Protein AF-0000000071400676 (afdb_homodimer)

InterPro domains:
  IPR002126 Cadherin-like [PF00028] (54-144)
  IPR002126 Cadherin-like [PF00028] (159-263)
  IPR002126 Cadherin-like [PR00205] (95-114)
  IPR002126 Cadherin-like [PR00205] (154-183)
  IPR002126 Cadherin-like [PR00205] (235-247)
  IPR002126 Cadherin-like [PR00205] (251-270)
  IPR002126 Cadherin-like [PR00205] (270-276)
  IPR002126 Cadherin-like [PS50268] (82-154)
  IPR002126 Cadherin-like [PS50268] (155-272)
  IPR002126 Cadherin-like [SM00112] (71-152)
  IPR002126 Cadherin-like [SM00112] (176-270)
  IPR015919 Cadherin-like superfamily [SSF49313] (53-154)
  IPR015919 Cadherin-like superfamily [SSF49313] (142-274)
  IPR020894 Cadherin conserved site [PS00232] (260-270)
  IPR039808 Cadherin [PTHR24027] (42-274)

pLDDT: mean 82.08, std 25.23, range [19.31, 98.81]

Organism: Carassius auratus (NCBI:txid7957)

Structure (mmCIF, N/CA/C/O backbone):
data_AF-0000000071400676-model_v1
#
loop_
_entity.id
_entity.type
_entity.pdbx_description
1 polymer Cadherin-13-like
#
loop_
_atom_site.group_PDB
_atom_site.id
_atom_site.type_symbol
_atom_site.label_atom_id
_atom_site.label_alt_id
_atom_site.label_comp_id
_atom_site.label_asym_id
_atom_site.label_entity_id
_atom_site.label_seq_id
_atom_site.pdbx_PDB_ins_code
_atom_site.Cartn_x
_atom_site.Cartn_y
_atom_site.Cartn_z
_atom_site.occupancy
_atom_site.B_iso_or_equiv
_atom_site.auth_seq_id
_atom_site.auth_comp_id
_atom_site.auth_asym_id
_atom_site.auth_atom_id
_atom_site.pdbx_PDB_model_num
ATOM 1 N N . MET A 1 1 ? -17.641 44.156 -41.594 1 21.56 1 MET A N 1
ATOM 2 C CA . MET A 1 1 ? -16.891 45.219 -40.906 1 21.56 1 MET A CA 1
ATOM 3 C C . MET A 1 1 ? -16.781 44.938 -39.438 1 21.56 1 MET A C 1
ATOM 5 O O . MET A 1 1 ? -17.469 44.062 -38.906 1 21.56 1 MET A O 1
ATOM 9 N N . PHE A 1 2 ? -16.484 45.938 -38.375 1 24.23 2 PHE A N 1
ATOM 10 C CA . PHE A 1 2 ? -16.172 45.625 -37 1 24.23 2 PHE A CA 1
ATOM 11 C C . PHE A 1 2 ? -17.156 44.594 -36.438 1 24.23 2 PHE A C 1
ATOM 13 O O . PHE A 1 2 ? -18.328 44.594 -36.812 1 24.23 2 PHE A O 1
ATOM 20 N N . VAL A 1 3 ? -16.562 43.562 -35.5 1 22.78 3 VAL A N 1
ATOM 21 C CA . VAL A 1 3 ? -16.281 42.188 -35.094 1 22.78 3 VAL A CA 1
ATOM 22 C C . VAL A 1 3 ? -16.938 41.906 -33.75 1 22.78 3 VAL A C 1
ATOM 24 O O . VAL A 1 3 ? -16.531 40.969 -33.062 1 22.78 3 VAL A O 1
ATOM 27 N N . HIS A 1 4 ? -17.969 42.375 -33.25 1 23.02 4 HIS A N 1
ATOM 28 C CA . HIS A 1 4 ? -18.516 42.5 -31.922 1 23.02 4 HIS A CA 1
ATOM 29 C C . HIS A 1 4 ? -18.906 41.156 -31.344 1 23.02 4 HIS A C 1
ATOM 31 O O . HIS A 1 4 ? -19.938 40.594 -31.703 1 23.02 4 HIS A O 1
ATOM 37 N N . GLY A 1 5 ? -17.875 40.125 -31.109 1 25.86 5 GLY A N 1
ATOM 38 C CA . GLY A 1 5 ? -18.266 38.719 -30.922 1 25.86 5 GLY A CA 1
ATOM 39 C C . GLY A 1 5 ? -18.938 38.469 -29.594 1 25.86 5 GLY A C 1
ATOM 40 O O . GLY A 1 5 ? -18.422 38.875 -28.547 1 25.86 5 GLY A O 1
ATOM 41 N N . VAL A 1 6 ? -20.219 38.469 -29.266 1 29.97 6 VAL A N 1
ATOM 42 C CA . VAL A 1 6 ? -21.109 38.594 -28.125 1 29.97 6 VAL A CA 1
ATOM 43 C C . VAL A 1 6 ? -20.984 37.344 -27.25 1 29.97 6 VAL A C 1
ATOM 45 O O . VAL A 1 6 ? -21.406 36.25 -27.641 1 29.97 6 VAL A O 1
ATOM 48 N N . ASN A 1 7 ? -19.625 36.969 -26.75 1 25.45 7 ASN A N 1
ATOM 49 C CA . ASN A 1 7 ? -19.188 35.688 -26.25 1 25.45 7 ASN A CA 1
ATOM 50 C C . ASN A 1 7 ? -19.875 35.312 -24.938 1 25.45 7 ASN A C 1
ATOM 52 O O . ASN A 1 7 ? -19.812 36.062 -23.969 1 25.45 7 ASN A O 1
ATOM 56 N N . ASN A 1 8 ? -21.047 34.656 -24.906 1 26.59 8 ASN A N 1
ATOM 57 C CA . ASN A 1 8 ? -21.969 34.25 -23.844 1 26.59 8 ASN A CA 1
ATOM 58 C C . ASN A 1 8 ? -21.266 33.375 -22.797 1 26.59 8 ASN A C 1
ATOM 60 O O . ASN A 1 8 ? -20.75 32.312 -23.094 1 26.59 8 ASN A O 1
ATOM 64 N N . HIS A 1 9 ? -20.422 33.906 -21.891 1 26.89 9 HIS A N 1
ATOM 65 C CA . HIS A 1 9 ? -19.562 33.375 -20.859 1 26.89 9 HIS A CA 1
ATOM 66 C C . HIS A 1 9 ? -20.344 32.469 -19.906 1 26.89 9 HIS A C 1
ATOM 68 O O . HIS A 1 9 ? -21.156 32.938 -19.125 1 26.89 9 HIS A O 1
ATOM 74 N N . VAL A 1 10 ? -20.859 31.297 -20.359 1 27.58 10 VAL A N 1
ATOM 75 C CA . VAL A 1 10 ? -21.609 30.297 -19.594 1 27.58 10 VAL A CA 1
ATOM 76 C C . VAL A 1 10 ? -20.781 29.859 -18.391 1 27.58 10 VAL A C 1
ATOM 78 O O . VAL A 1 10 ? -19.562 29.75 -18.469 1 27.58 10 VAL A O 1
ATOM 81 N N . ASP A 1 11 ? -21.188 30.266 -17.203 1 25.69 11 ASP A N 1
ATOM 82 C CA . ASP A 1 11 ? -20.75 30 -15.844 1 25.69 11 ASP A CA 1
ATOM 83 C C . ASP A 1 11 ? -20.609 28.5 -15.594 1 25.69 11 ASP A C 1
ATOM 85 O O . ASP A 1 11 ? -21.609 27.781 -15.531 1 25.69 11 ASP A O 1
ATOM 89 N N . ASP A 1 12 ? -19.734 27.797 -16.266 1 26.33 12 ASP A N 1
ATOM 90 C CA . ASP A 1 12 ? -19.562 26.344 -16.172 1 26.33 12 ASP A CA 1
ATOM 91 C C . ASP A 1 12 ? -19.234 25.938 -14.742 1 26.33 12 ASP A C 1
ATOM 93 O O . ASP A 1 12 ? -18.172 26.266 -14.219 1 26.33 12 ASP A O 1
ATOM 97 N N . MET A 1 13 ? -20.188 25.984 -13.812 1 25.16 13 MET A N 1
ATOM 98 C CA . MET A 1 13 ? -20.094 25.453 -12.461 1 25.16 13 MET A CA 1
ATOM 99 C C . MET A 1 13 ? -19.672 23.984 -12.484 1 25.16 13 MET A C 1
ATOM 101 O O . MET A 1 13 ? -20.344 23.156 -13.078 1 25.16 13 MET A O 1
ATOM 105 N N . ALA A 1 14 ? -18.406 23.766 -12.695 1 25.83 14 ALA A N 1
ATOM 106 C CA . ALA A 1 14 ? -17.938 22.375 -12.695 1 25.83 14 ALA A CA 1
ATOM 107 C C . ALA A 1 14 ? -18.297 21.672 -11.391 1 25.83 14 ALA A C 1
ATOM 109 O O . ALA A 1 14 ? -17.953 22.156 -10.305 1 25.83 14 ALA A O 1
ATOM 110 N N . GLN A 1 15 ? -19.438 20.969 -11.375 1 25.45 15 GLN A N 1
ATOM 111 C CA . GLN A 1 15 ? -19.875 20.078 -10.312 1 25.45 15 GLN A CA 1
ATOM 112 C C . GLN A 1 15 ? -18.891 18.922 -10.125 1 25.45 15 GLN A C 1
ATOM 114 O O . GLN A 1 15 ? -18.578 18.219 -11.086 1 25.45 15 GLN A O 1
ATOM 119 N N . VAL A 1 16 ? -17.938 19.078 -9.383 1 23.31 16 VAL A N 1
ATOM 120 C CA . VAL A 1 16 ? -17.031 17.969 -9.086 1 23.31 16 VAL A CA 1
ATOM 121 C C . VAL A 1 16 ? -17.75 16.906 -8.273 1 23.31 16 VAL A C 1
ATOM 123 O O . VAL A 1 16 ? -18.203 17.172 -7.152 1 23.31 16 VAL A O 1
ATOM 126 N N . THR A 1 17 ? -18.469 16.031 -8.93 1 27.02 17 THR A N 1
ATOM 127 C CA . THR A 1 17 ? -19.141 14.898 -8.305 1 27.02 17 THR A CA 1
ATOM 128 C C . THR A 1 17 ? -18.109 13.883 -7.797 1 27.02 17 THR A C 1
ATOM 130 O O . THR A 1 17 ? -17.297 13.375 -8.57 1 27.02 17 THR A O 1
ATOM 133 N N . ILE A 1 18 ? -17.812 13.969 -6.57 1 26.17 18 ILE A N 1
ATOM 134 C CA . ILE A 1 18 ? -17 12.945 -5.914 1 26.17 18 ILE A CA 1
ATOM 135 C C . ILE A 1 18 ? -17.781 11.625 -5.867 1 26.17 18 ILE A C 1
ATOM 137 O O . ILE A 1 18 ? -18.844 11.547 -5.262 1 26.17 18 ILE A O 1
ATOM 141 N N . MET A 1 19 ? -17.625 10.844 -6.801 1 25.62 19 MET A N 1
ATOM 142 C CA . MET A 1 19 ? -18.406 9.672 -7.188 1 25.62 19 MET A CA 1
ATOM 143 C C . MET A 1 19 ? -18.578 8.719 -6.016 1 25.62 19 MET A C 1
ATOM 145 O O . MET A 1 19 ? -19.531 7.934 -5.977 1 25.62 19 MET A O 1
ATOM 149 N N . GLY A 1 20 ? -17.578 8.234 -5.395 1 27.22 20 GLY A N 1
ATOM 150 C CA . GLY A 1 20 ? -17.891 6.926 -4.844 1 27.22 20 GLY A CA 1
ATOM 151 C C . GLY A 1 20 ? -18.812 6.992 -3.635 1 27.22 20 GLY A C 1
ATOM 152 O O . GLY A 1 20 ? -18.953 6.012 -2.904 1 27.22 20 GLY A O 1
ATOM 153 N N . ALA A 1 21 ? -18.844 8.047 -2.789 1 28.3 21 ALA A N 1
ATOM 154 C CA . ALA A 1 21 ? -19.75 7.93 -1.641 1 28.3 21 ALA A CA 1
ATOM 155 C C . ALA A 1 21 ? -21.203 7.805 -2.086 1 28.3 21 ALA A C 1
ATOM 157 O O . ALA A 1 21 ? -21.562 8.234 -3.184 1 28.3 21 ALA A O 1
ATOM 158 N N . PRO A 1 22 ? -22.172 7.18 -1.328 1 30.19 22 PRO A N 1
ATOM 159 C CA . PRO A 1 22 ? -23.609 7.281 -1.651 1 30.19 22 PRO A CA 1
ATOM 160 C C . PRO A 1 22 ? -23.984 8.656 -2.199 1 30.19 22 PRO A C 1
ATOM 162 O O . PRO A 1 22 ? -23.234 9.625 -2.029 1 30.19 22 PRO A O 1
ATOM 165 N N . SER A 1 23 ? -25.109 8.781 -3.025 1 30.78 23 SER A N 1
ATOM 166 C CA . SER A 1 23 ? -25.703 10.008 -3.531 1 30.78 23 SER A CA 1
ATOM 167 C C . SER A 1 23 ? -25.656 11.117 -2.488 1 30.78 23 SER A C 1
ATOM 169 O O . SER A 1 23 ? -26.688 11.477 -1.901 1 30.78 23 SER A O 1
ATOM 171 N N . ARG A 1 24 ? -24.969 10.914 -1.363 1 30.22 24 ARG A N 1
ATOM 172 C CA . ARG A 1 24 ? -25.219 12.094 -0.543 1 30.22 24 ARG A CA 1
ATOM 173 C C . ARG A 1 24 ? -25.031 13.375 -1.349 1 30.22 24 ARG A C 1
ATOM 175 O O . ARG A 1 24 ? -24.344 13.375 -2.367 1 30.22 24 ARG A O 1
ATOM 182 N N . SER A 1 25 ? -25.906 14.336 -1.15 1 30.09 25 SER A N 1
ATOM 183 C CA . SER A 1 25 ? -26 15.641 -1.795 1 30.09 25 SER A CA 1
ATOM 184 C C . SER A 1 25 ? -24.609 16.203 -2.105 1 30.09 25 SER A C 1
ATOM 186 O O . SER A 1 25 ? -23.625 15.82 -1.465 1 30.09 25 SER A O 1
ATOM 188 N N . PRO A 1 26 ? -24.391 16.734 -3.24 1 31.95 26 PRO A N 1
ATOM 189 C CA . PRO A 1 26 ? -23.188 17.438 -3.668 1 31.95 26 PRO A CA 1
ATOM 190 C C . PRO A 1 26 ? -22.516 18.188 -2.523 1 31.95 26 PRO A C 1
ATOM 192 O O . PRO A 1 26 ? -23.062 19.156 -1.99 1 31.95 26 PRO A O 1
ATOM 195 N N . GLN A 1 27 ? -22.156 17.359 -1.466 1 33.19 27 GLN A N 1
ATOM 196 C CA . GLN A 1 27 ? -21.562 18.156 -0.4 1 33.19 27 GLN A CA 1
ATOM 197 C C . GLN A 1 27 ? -20.531 19.141 -0.956 1 33.19 27 GLN A C 1
ATOM 199 O O . GLN A 1 27 ? -19.672 18.766 -1.745 1 33.19 27 GLN A O 1
ATOM 204 N N . THR A 1 28 ? -20.938 20.344 -1.168 1 29.7 28 THR A N 1
ATOM 205 C CA . THR A 1 28 ? -20.125 21.438 -1.685 1 29.7 28 THR A CA 1
ATOM 206 C C . THR A 1 28 ? -18.75 21.438 -1.036 1 29.7 28 THR A C 1
ATOM 208 O O . THR A 1 28 ? -18.578 20.953 0.083 1 29.7 28 THR A O 1
ATOM 211 N N . LEU A 1 29 ? -17.719 21.609 -1.804 1 31.81 29 LEU A N 1
ATOM 212 C CA . LEU A 1 29 ? -16.328 21.844 -1.396 1 31.81 29 LEU A CA 1
ATOM 213 C C . LEU A 1 29 ? -16.266 22.5 -0.021 1 31.81 29 LEU A C 1
ATOM 215 O O . LEU A 1 29 ? -15.398 22.188 0.786 1 31.81 29 LEU A O 1
ATOM 219 N N . ARG A 1 30 ? -17.188 23.312 0.284 1 33.66 30 ARG A N 1
ATOM 220 C CA . ARG A 1 30 ? -17.297 24.047 1.543 1 33.66 30 ARG A CA 1
ATOM 221 C C . ARG A 1 30 ? -17.531 23.094 2.709 1 33.66 30 ARG A C 1
ATOM 223 O O . ARG A 1 30 ? -16.984 23.281 3.799 1 33.66 30 ARG A O 1
ATOM 230 N N . GLU A 1 31 ? -18.328 22.094 2.41 1 38.44 31 GLU A N 1
ATOM 231 C CA . GLU A 1 31 ? -18.688 21.141 3.467 1 38.44 31 GLU A CA 1
ATOM 232 C C . GLU A 1 31 ? -17.516 20.203 3.775 1 38.44 31 GLU A C 1
ATOM 234 O O . GLU A 1 31 ? -17.328 19.812 4.926 1 38.44 31 GLU A O 1
ATOM 239 N N . ILE A 1 32 ? -16.859 19.844 2.691 1 35.94 32 ILE A N 1
ATOM 240 C CA . ILE A 1 32 ? -15.734 18.922 2.924 1 35.94 32 ILE A CA 1
ATOM 241 C C . ILE A 1 32 ? -14.633 19.641 3.695 1 35.94 32 ILE A C 1
ATOM 243 O O . ILE A 1 32 ? -14.008 19.062 4.586 1 35.94 32 ILE A O 1
ATOM 247 N N . LEU A 1 33 ? -14.328 20.844 3.334 1 36 33 LEU A N 1
ATOM 248 C CA . LEU A 1 33 ? -13.281 21.625 3.986 1 36 33 LEU A CA 1
ATOM 249 C C . LEU A 1 33 ? -13.75 22.156 5.332 1 36 33 LEU A C 1
ATOM 251 O O . LEU A 1 33 ? -13.078 22.984 5.949 1 36 33 LEU A O 1
ATOM 255 N N . GLY A 1 34 ? -14.781 21.422 6 1 36.69 34 GLY A N 1
ATOM 256 C CA . GLY A 1 34 ? -15.297 21.797 7.309 1 36.69 34 GLY A CA 1
ATOM 257 C C . GLY A 1 34 ? -15.516 23.281 7.461 1 36.69 34 GLY A C 1
ATOM 258 O O . GLY A 1 34 ? -15.461 23.812 8.57 1 36.69 34 GLY A O 1
ATOM 259 N N . LEU A 1 35 ? -15.477 23.938 6.332 1 33.16 35 LEU A N 1
ATOM 260 C CA . LEU A 1 35 ? -15.828 25.344 6.473 1 33.16 35 LEU A CA 1
ATOM 261 C C . LEU A 1 35 ? -17.297 25.516 6.859 1 33.16 35 LEU A C 1
ATOM 263 O O . LEU A 1 35 ? -18.188 25.281 6.043 1 33.16 35 LEU A O 1
ATOM 267 N N . SER A 1 36 ? -17.75 25.125 8.055 1 34.97 36 SER A N 1
ATOM 268 C CA . SER A 1 36 ? -19.047 25.531 8.594 1 34.97 36 SER A CA 1
ATOM 269 C C . SER A 1 36 ? -19.391 26.969 8.195 1 34.97 36 SER A C 1
ATOM 271 O O . SER A 1 36 ? -18.5 27.75 7.855 1 34.97 36 SER A O 1
ATOM 273 N N . ASP A 1 37 ? -20.688 27.266 7.965 1 37.62 37 ASP A N 1
ATOM 274 C CA . ASP A 1 37 ? -21.297 28.578 7.777 1 37.62 37 ASP A CA 1
ATOM 275 C C . ASP A 1 37 ? -20.656 29.609 8.703 1 37.62 37 ASP A C 1
ATOM 277 O O . ASP A 1 37 ? -20.656 29.438 9.922 1 37.62 37 ASP A O 1
ATOM 281 N N . MET A 1 38 ? -19.672 30.375 8.234 1 34.53 38 MET A N 1
ATOM 282 C CA . MET A 1 38 ? -19.234 31.578 8.938 1 34.53 38 MET A CA 1
ATOM 283 C C . MET A 1 38 ? -20.438 32.406 9.383 1 34.53 38 MET A C 1
ATOM 285 O O . MET A 1 38 ? -21.156 32.938 8.547 1 34.53 38 MET A O 1
ATOM 289 N N . MET A 1 39 ? -21.266 32.062 10.422 1 33.69 39 MET A N 1
ATOM 290 C CA . MET A 1 39 ? -22.031 33.125 11.031 1 33.69 39 MET A CA 1
ATOM 291 C C . MET A 1 39 ? -21.203 34.406 11.117 1 33.69 39 MET A C 1
ATOM 293 O O . MET A 1 39 ? -19.984 34.344 11.211 1 33.69 39 MET A O 1
ATOM 297 N N . PRO A 1 40 ? -21.766 35.656 10.969 1 36.47 40 PRO A N 1
ATOM 298 C CA . PRO A 1 40 ? -21.125 36.969 10.953 1 36.47 40 PRO A CA 1
ATOM 299 C C . PRO A 1 40 ? -20.031 37.094 12.023 1 36.47 40 PRO A C 1
ATOM 301 O O . PRO A 1 40 ? -19.141 37.938 11.898 1 36.47 40 PRO A O 1
ATOM 304 N N . TYR A 1 41 ? -20.5 36.938 13.414 1 34.31 41 TYR A N 1
ATOM 305 C CA . TYR A 1 41 ? -19.531 37.156 14.477 1 34.31 41 TYR A CA 1
ATOM 306 C C . TYR A 1 41 ? -18.359 36.188 14.359 1 34.31 41 TYR A C 1
ATOM 308 O O . TYR A 1 41 ? -18.516 35 14.656 1 34.31 41 TYR A O 1
ATOM 316 N N . ARG A 1 42 ? -17.734 36.094 13.336 1 39.62 42 ARG A N 1
ATOM 317 C CA . ARG A 1 42 ? -16.531 35.281 13.203 1 39.62 42 ARG A CA 1
ATOM 318 C C . ARG A 1 42 ? -15.727 35.281 14.5 1 39.62 42 ARG A C 1
ATOM 320 O O . ARG A 1 42 ? -15.055 36.25 14.812 1 39.62 42 ARG A O 1
ATOM 327 N N . SER A 1 43 ? -16.297 35 15.641 1 41.22 43 SER A N 1
ATOM 328 C CA . SER A 1 43 ? -15.547 34.781 16.875 1 41.22 43 SER A CA 1
ATOM 329 C C . SER A 1 43 ? -14.18 34.156 16.578 1 41.22 43 SER A C 1
ATOM 331 O O . SER A 1 43 ? -14.062 33.281 15.734 1 41.22 43 SER A O 1
ATOM 333 N N . LYS A 1 44 ? -13.102 34.906 16.609 1 49.59 44 LYS A N 1
ATOM 334 C CA . LYS A 1 44 ? -11.672 34.656 16.484 1 49.59 44 LYS A CA 1
ATOM 335 C C . LYS A 1 44 ? -11.336 33.219 16.875 1 49.59 44 LYS A C 1
ATOM 337 O O . LYS A 1 44 ? -11.453 32.812 18.031 1 49.59 44 LYS A O 1
ATOM 342 N N . ARG A 1 45 ? -11.656 32.281 16.156 1 56.91 45 ARG A N 1
ATOM 343 C CA . ARG A 1 45 ? -11.336 30.906 16.516 1 56.91 45 ARG A CA 1
ATOM 344 C C . ARG A 1 45 ? -9.859 30.766 16.891 1 56.91 45 ARG A C 1
ATOM 346 O O . ARG A 1 45 ? -8.984 31.078 16.078 1 56.91 45 ARG A O 1
ATOM 353 N N . SER A 1 46 ? -9.547 30.719 18.172 1 76.31 46 SER A N 1
ATOM 354 C CA . SER A 1 46 ? -8.234 30.703 18.797 1 76.31 46 SER A CA 1
ATOM 355 C C . SER A 1 46 ? -7.629 29.297 18.781 1 76.31 46 SER A C 1
ATOM 357 O O . SER A 1 46 ? -6.465 29.109 19.141 1 76.31 46 SER A O 1
ATOM 359 N N . LEU A 1 47 ? -8.484 28.312 18.172 1 88.12 47 LEU A N 1
ATOM 360 C CA . LEU A 1 47 ? -7.969 26.953 18.156 1 88.12 47 LEU A CA 1
ATOM 361 C C . LEU A 1 47 ? -7.906 26.406 16.734 1 88.12 47 LEU A C 1
ATOM 363 O O . LEU A 1 47 ? -8.93 26.359 16.047 1 88.12 47 LEU A O 1
ATOM 367 N N . LEU A 1 48 ? -6.77 26.125 16.25 1 87.75 48 LEU A N 1
ATOM 368 C CA . LEU A 1 48 ? -6.547 25.547 14.93 1 87.75 48 LEU A CA 1
ATOM 369 C C . LEU A 1 48 ? -6.281 24.047 15.023 1 87.75 48 LEU A C 1
ATOM 371 O O . LEU A 1 48 ? -5.332 23.625 15.695 1 87.75 48 LEU A O 1
ATOM 375 N N . VAL A 1 49 ? -7.133 23.312 14.367 1 93 49 VAL A N 1
ATOM 376 C CA . VAL A 1 49 ? -7.059 21.859 14.391 1 93 49 VAL A CA 1
ATOM 377 C C . VAL A 1 49 ? -7.035 21.312 12.961 1 93 49 VAL A C 1
ATOM 379 O O . VAL A 1 49 ? -8.086 21.047 12.375 1 93 49 VAL A O 1
ATOM 382 N N . PRO A 1 50 ? -5.844 21.078 12.414 1 90.44 50 PRO A N 1
ATOM 383 C CA . PRO A 1 50 ? -5.777 20.562 11.047 1 90.44 50 PRO A CA 1
ATOM 384 C C . PRO A 1 50 ? -6.172 19.094 10.953 1 90.44 50 PRO A C 1
ATOM 386 O O . PRO A 1 50 ? -6.016 18.344 11.922 1 90.44 50 PRO A O 1
ATOM 389 N N . PRO A 1 51 ? -6.699 18.734 9.766 1 91.94 51 PRO A N 1
ATOM 390 C CA . PRO A 1 51 ? -6.934 17.297 9.586 1 91.94 51 PRO A CA 1
ATOM 391 C C . PRO A 1 51 ? -5.645 16.484 9.641 1 91.94 51 PRO A C 1
ATOM 393 O O . PRO A 1 51 ? -4.562 17.016 9.383 1 91.94 51 PRO A O 1
ATOM 396 N N . MET A 1 52 ? -5.809 15.266 10.062 1 94.69 52 MET A N 1
ATOM 397 C CA . MET A 1 52 ? -4.641 14.398 10.18 1 94.69 52 MET A CA 1
ATOM 398 C C . MET A 1 52 ? -4.84 13.109 9.398 1 94.69 52 MET A C 1
ATOM 400 O O . MET A 1 52 ? -5.973 12.703 9.133 1 94.69 52 MET A O 1
ATOM 404 N N . PHE A 1 53 ? -3.691 12.469 8.984 1 93.06 53 PHE A N 1
ATOM 405 C CA . PHE A 1 53 ? -3.689 11.281 8.141 1 93.06 53 PHE A CA 1
ATOM 406 C C . PHE A 1 53 ? -2.768 10.211 8.711 1 93.06 53 PHE A C 1
ATOM 408 O O . PHE A 1 53 ? -1.624 10.492 9.07 1 93.06 53 PHE A O 1
ATOM 415 N N . VAL A 1 54 ? -3.279 9.008 8.797 1 95.56 54 VAL A N 1
ATOM 416 C CA . VAL A 1 54 ? -2.514 7.891 9.352 1 95.56 54 VAL A CA 1
ATOM 417 C C . VAL A 1 54 ? -2.57 6.703 8.391 1 95.56 54 VAL A C 1
ATOM 419 O O . VAL A 1 54 ? -3.641 6.145 8.148 1 95.56 54 VAL A O 1
ATOM 422 N N . PRO A 1 55 ? -1.437 6.242 7.836 1 94.25 55 PRO A N 1
ATOM 423 C CA . PRO A 1 55 ? -1.488 5 7.062 1 94.25 55 PRO A CA 1
ATOM 424 C C . PRO A 1 55 ? -1.921 3.801 7.898 1 94.25 55 PRO A C 1
ATOM 426 O O . PRO A 1 55 ? -1.558 3.701 9.078 1 94.25 55 PRO A O 1
ATOM 429 N N . GLU A 1 56 ? -2.676 2.938 7.312 1 96.06 56 GLU A N 1
ATOM 430 C CA . GLU A 1 56 ? -2.979 1.701 8.031 1 96.06 56 GLU A CA 1
ATOM 431 C C . GLU A 1 56 ? -1.76 0.784 8.086 1 96.06 56 GLU A C 1
ATOM 433 O O . GLU A 1 56 ? -0.801 0.97 7.332 1 96.06 56 GLU A O 1
ATOM 438 N N . ASN A 1 57 ? -1.782 -0.06 9.047 1 93.88 57 ASN A N 1
ATOM 439 C CA . ASN A 1 57 ? -0.783 -1.112 9.195 1 93.88 57 ASN A CA 1
ATOM 440 C C . ASN A 1 57 ? 0.587 -0.538 9.547 1 93.88 57 ASN A C 1
ATOM 442 O O . ASN A 1 57 ? 1.613 -1.058 9.102 1 93.88 57 ASN A O 1
ATOM 446 N N . GLN A 1 58 ? 0.569 0.567 10.195 1 92.94 58 GLN A N 1
ATOM 447 C CA . GLN A 1 58 ? 1.851 1.09 10.656 1 92.94 58 GLN A CA 1
ATOM 448 C C . GLN A 1 58 ? 2.535 0.109 11.602 1 92.94 58 GLN A C 1
ATOM 450 O O . GLN A 1 58 ? 1.868 -0.605 12.352 1 92.94 58 GLN A O 1
ATOM 455 N N . ARG A 1 59 ? 3.783 0.194 11.5 1 90.31 59 ARG A N 1
ATOM 456 C CA . ARG A 1 59 ? 4.578 -0.661 12.383 1 90.31 59 ARG A CA 1
ATOM 457 C C . ARG A 1 59 ? 4.883 0.043 13.703 1 90.31 59 ARG A C 1
ATOM 459 O O . ARG A 1 59 ? 4.93 1.273 13.758 1 90.31 59 ARG A O 1
ATOM 466 N N . ALA A 1 60 ? 5.09 -0.758 14.734 1 91.56 60 ALA A N 1
ATOM 467 C CA . ALA A 1 60 ? 5.586 -0.209 16 1 91.56 60 ALA A CA 1
ATOM 468 C C . ALA A 1 60 ? 6.93 0.485 15.797 1 91.56 60 ALA A C 1
ATOM 470 O O . ALA A 1 60 ? 7.605 0.271 14.789 1 91.56 60 ALA A O 1
ATOM 471 N N . PRO A 1 61 ? 7.277 1.361 16.656 1 94.56 61 PRO A N 1
ATOM 472 C CA . PRO A 1 61 ? 6.715 1.544 17.984 1 94.56 61 PRO A CA 1
ATOM 473 C C . PRO A 1 61 ? 5.59 2.578 18.016 1 94.56 61 PRO A C 1
ATOM 475 O O . PRO A 1 61 ? 5.527 3.451 17.156 1 94.56 61 PRO A O 1
ATOM 478 N N . PHE A 1 62 ? 4.766 2.498 19.062 1 96.31 62 PHE A N 1
ATOM 479 C CA . PHE A 1 62 ? 3.707 3.434 19.422 1 96.31 62 PHE A CA 1
ATOM 480 C C . PHE A 1 62 ? 3.934 3.984 20.828 1 96.31 62 PHE A C 1
ATOM 482 O O . PHE A 1 62 ? 4.578 3.34 21.656 1 96.31 62 PHE A O 1
ATOM 489 N N . PRO A 1 63 ? 3.463 5.16 21.078 1 97.56 63 PRO A N 1
ATOM 490 C CA . PRO A 1 63 ? 2.623 6.008 20.219 1 97.56 63 PRO A CA 1
ATOM 491 C C . PRO A 1 63 ? 3.424 6.754 19.156 1 97.56 63 PRO A C 1
ATOM 493 O O . PRO A 1 63 ? 4.633 6.941 19.312 1 97.56 63 PRO A O 1
ATOM 496 N N . ARG A 1 64 ? 2.758 7.137 18.094 1 95.88 64 ARG A N 1
ATOM 497 C CA . ARG A 1 64 ? 3.352 7.887 17 1 95.88 64 ARG A CA 1
ATOM 498 C C . ARG A 1 64 ? 2.631 9.219 16.781 1 95.88 64 ARG A C 1
ATOM 500 O O . ARG A 1 64 ? 1.399 9.258 16.734 1 95.88 64 ARG A O 1
ATOM 507 N N . LEU A 1 65 ? 3.395 10.297 16.656 1 95.69 65 LEU A N 1
ATOM 508 C CA . LEU A 1 65 ? 2.832 11.625 16.391 1 95.69 65 LEU A CA 1
ATOM 509 C C . LEU A 1 65 ? 2.209 11.688 15.008 1 95.69 65 LEU A C 1
ATOM 511 O O . LEU A 1 65 ? 2.814 11.242 14.023 1 95.69 65 LEU A O 1
ATOM 515 N N . ILE A 1 66 ? 1.054 12.25 14.945 1 96.12 66 ILE A N 1
ATOM 516 C CA . ILE A 1 66 ? 0.389 12.281 13.641 1 96.12 66 ILE A CA 1
ATOM 517 C C . ILE A 1 66 ? 0.019 13.719 13.289 1 96.12 66 ILE A C 1
ATOM 519 O O . ILE A 1 66 ? -0.388 14 12.156 1 96.12 66 ILE A O 1
ATOM 523 N N . GLY A 1 67 ? 0.088 14.602 14.203 1 94.81 67 GLY A N 1
ATOM 524 C CA . GLY A 1 67 ? -0.24 16 13.984 1 94.81 67 GLY A CA 1
ATOM 525 C C . GLY A 1 67 ? -0.24 16.812 15.258 1 94.81 67 GLY A C 1
ATOM 526 O O . GLY A 1 67 ? 0.19 16.344 16.312 1 94.81 67 GLY A O 1
ATOM 527 N N . LYS A 1 68 ? -0.7 18.109 15.062 1 92.81 68 LYS A N 1
ATOM 528 C CA . LYS A 1 68 ? -0.669 19.031 16.203 1 92.81 68 LYS A CA 1
ATOM 529 C C . LYS A 1 68 ? -1.811 20.047 16.125 1 92.81 68 LYS A C 1
ATOM 531 O O . LYS A 1 68 ? -2.119 20.547 15.039 1 92.81 68 LYS A O 1
ATOM 536 N N . SER A 1 69 ? -2.434 20.297 17.203 1 92.75 69 SER A N 1
ATOM 537 C CA . SER A 1 69 ? -3.393 21.375 17.344 1 92.75 69 SER A CA 1
ATOM 538 C C . SER A 1 69 ? -2.742 22.609 17.953 1 92.75 69 SER A C 1
ATOM 540 O O . SER A 1 69 ? -1.846 22.5 18.797 1 92.75 69 SER A O 1
ATOM 542 N N . HIS A 1 70 ? -3.262 23.797 17.562 1 85.12 70 HIS A N 1
ATOM 543 C CA . HIS A 1 70 ? -2.619 25.047 17.969 1 85.12 70 HIS A CA 1
ATOM 544 C C . HIS A 1 70 ? -3.639 26.047 18.5 1 85.12 70 HIS A C 1
ATOM 546 O O . HIS A 1 70 ? -4.715 26.203 17.922 1 85.12 70 HIS A O 1
ATOM 552 N N . VAL A 1 71 ? -3.283 26.641 19.594 1 82.12 71 VAL A N 1
ATOM 553 C CA . VAL A 1 71 ? -4.031 27.812 20.047 1 82.12 71 VAL A CA 1
ATOM 554 C C . VAL A 1 71 ? -3.449 29.078 19.406 1 82.12 71 VAL A C 1
ATOM 556 O O . VAL A 1 71 ? -2.242 29.312 19.484 1 82.12 71 VAL A O 1
ATOM 559 N N . ILE A 1 72 ? -4.207 29.75 18.594 1 71.38 72 ILE A N 1
ATOM 560 C CA . ILE A 1 72 ? -3.727 30.906 17.844 1 71.38 72 ILE A CA 1
ATOM 561 C C . ILE A 1 72 ? -4.004 32.188 18.641 1 71.38 72 ILE A C 1
ATOM 563 O O . ILE A 1 72 ? -3.336 33.188 18.438 1 71.38 72 ILE A O 1
ATOM 567 N N . SER A 1 73 ? -4.719 32.219 19.719 1 63.34 73 SER A N 1
ATOM 568 C CA . SER A 1 73 ? -5.164 33.469 20.328 1 63.34 73 SER A CA 1
ATOM 569 C C . SER A 1 73 ? -3.986 34.25 20.891 1 63.34 73 SER A C 1
ATOM 571 O O . SER A 1 73 ? -2.994 33.656 21.344 1 63.34 73 SER A O 1
ATOM 573 N N . SER A 1 74 ? -3.732 35.469 20.453 1 54.41 74 SER A N 1
ATOM 574 C CA . SER A 1 74 ? -2.791 36.5 20.891 1 54.41 74 SER A CA 1
ATOM 575 C C . SER A 1 74 ? -2.711 36.562 22.406 1 54.41 74 SER A C 1
ATOM 577 O O . SER A 1 74 ? -1.676 36.938 22.969 1 54.41 74 SER A O 1
ATOM 579 N N . ASP A 1 75 ? -3.838 36.531 23.016 1 51.53 75 ASP A N 1
ATOM 580 C CA . ASP A 1 75 ? -3.811 36.812 24.438 1 51.53 75 ASP A CA 1
ATOM 581 C C . ASP A 1 75 ? -3.395 35.562 25.234 1 51.53 75 ASP A C 1
ATOM 583 O O . ASP A 1 75 ? -4.215 34.969 25.922 1 51.53 75 ASP A O 1
ATOM 587 N N . MET A 1 76 ? -2.436 34.875 24.766 1 51.72 76 MET A N 1
ATOM 588 C CA . MET A 1 76 ? -1.938 33.625 25.297 1 51.72 76 MET A CA 1
ATOM 589 C C . MET A 1 76 ? -1.71 33.719 26.797 1 51.72 76 MET A C 1
ATOM 591 O O . MET A 1 76 ? -0.703 33.219 27.312 1 51.72 76 MET A O 1
ATOM 595 N N . LYS A 1 77 ? -2.221 34.781 27.438 1 49.94 77 LYS A N 1
ATOM 596 C CA . LYS A 1 77 ? -1.792 34.906 28.828 1 49.94 77 LYS A CA 1
ATOM 597 C C . LYS A 1 77 ? -2.15 33.656 29.625 1 49.94 77 LYS A C 1
ATOM 599 O O . LYS A 1 77 ? -1.643 33.438 30.719 1 49.94 77 LYS A O 1
ATOM 604 N N . GLU A 1 78 ? -3.223 32.906 29.266 1 56.66 78 GLU A N 1
ATOM 605 C CA . GLU A 1 78 ? -3.652 31.922 30.266 1 56.66 78 GLU A CA 1
ATOM 606 C C . GLU A 1 78 ? -3.252 30.5 29.859 1 56.66 78 GLU A C 1
ATOM 608 O O . GLU A 1 78 ? -3.141 30.203 28.656 1 56.66 78 GLU A O 1
ATOM 613 N N . ASP A 1 79 ? -2.777 29.625 30.703 1 71 79 ASP A N 1
ATOM 614 C CA . ASP A 1 79 ? -2.461 28.203 30.609 1 71 79 ASP A CA 1
ATOM 615 C C . ASP A 1 79 ? -3.596 27.438 29.938 1 71 79 ASP A C 1
ATOM 617 O O . ASP A 1 79 ? -4.758 27.578 30.328 1 71 79 ASP A O 1
ATOM 621 N N . HIS A 1 80 ? -3.477 27.078 28.734 1 85.62 80 HIS A N 1
ATOM 622 C CA . HIS A 1 80 ? -4.465 26.234 28.078 1 85.62 80 HIS A CA 1
ATOM 623 C C . HIS A 1 80 ? -4.09 24.75 28.172 1 85.62 80 HIS A C 1
ATOM 625 O O . HIS A 1 80 ? -2.912 24.406 28.094 1 85.62 80 HIS A O 1
ATOM 631 N N . ILE A 1 81 ? -5.094 24 28.578 1 93.25 81 ILE A N 1
ATOM 632 C CA . ILE A 1 81 ? -4.938 22.547 28.641 1 93.25 81 ILE A CA 1
ATOM 633 C C . ILE A 1 81 ? -5.742 21.906 27.5 1 93.25 81 ILE A C 1
ATOM 635 O O . ILE A 1 81 ? -6.969 22.031 27.469 1 93.25 81 ILE A O 1
ATOM 639 N N . PHE A 1 82 ? -5.086 21.188 26.625 1 96.31 82 PHE A N 1
ATOM 640 C CA . PHE A 1 82 ? -5.754 20.531 25.5 1 96.31 82 PHE A CA 1
ATOM 641 C C . PHE A 1 82 ? -6.516 19.297 25.953 1 96.31 82 PHE A C 1
ATOM 643 O O . PHE A 1 82 ? -6.043 18.562 26.812 1 96.31 82 PHE A O 1
ATOM 650 N N . ARG A 1 83 ? -7.625 19.109 25.312 1 97.31 83 ARG A N 1
ATOM 651 C CA . ARG A 1 83 ? -8.438 17.922 25.547 1 97.31 83 ARG A CA 1
ATOM 652 C C . ARG A 1 83 ? -8.922 17.312 24.234 1 97.31 83 ARG A C 1
ATOM 654 O O . ARG A 1 83 ? -9.305 18.047 23.312 1 97.31 83 ARG A O 1
ATOM 661 N N . LEU A 1 84 ? -8.898 15.961 24.203 1 98.31 84 LEU A N 1
ATOM 662 C CA . LEU A 1 84 ? -9.352 15.219 23.047 1 98.31 84 LEU A CA 1
ATOM 663 C C . LEU A 1 84 ? -10.539 14.328 23.391 1 98.31 84 LEU A C 1
ATOM 665 O O . LEU A 1 84 ? -10.484 13.57 24.359 1 98.31 84 LEU A O 1
ATOM 669 N N . THR A 1 85 ? -11.602 14.422 22.578 1 98.38 85 THR A N 1
ATOM 670 C CA . THR A 1 85 ? -12.789 13.609 22.828 1 98.38 85 THR A CA 1
ATOM 671 C C . THR A 1 85 ? -13.336 13.031 21.531 1 98.38 85 THR A C 1
ATOM 673 O O . THR A 1 85 ? -12.961 13.477 20.438 1 98.38 85 THR A O 1
ATOM 676 N N . GLY A 1 86 ? -14.148 11.922 21.625 1 98.19 86 GLY A N 1
ATOM 677 C CA . GLY A 1 86 ? -14.766 11.289 20.469 1 98.19 86 GLY A CA 1
ATOM 678 C C . GLY A 1 86 ? -14.352 9.844 20.281 1 98.19 86 GLY A C 1
ATOM 679 O O . GLY A 1 86 ? -13.688 9.266 21.141 1 98.19 86 GLY A O 1
ATOM 680 N N . ARG A 1 87 ? -14.789 9.273 19.109 1 98.06 87 ARG A N 1
ATOM 681 C CA . ARG A 1 87 ? -14.43 7.906 18.75 1 98.06 87 ARG A CA 1
ATOM 682 C C . ARG A 1 87 ? -12.93 7.781 18.516 1 98.06 87 ARG A C 1
ATOM 684 O O . ARG A 1 87 ? -12.375 8.461 17.641 1 98.06 87 ARG A O 1
ATOM 691 N N . GLY A 1 88 ? -12.258 6.906 19.25 1 98.38 88 GLY A N 1
ATOM 692 C CA . GLY A 1 88 ? -10.812 6.777 19.156 1 98.38 88 GLY A CA 1
ATOM 693 C C . GLY A 1 88 ? -10.086 7.434 20.312 1 98.38 88 GLY A C 1
ATOM 694 O O . GLY A 1 88 ? -8.898 7.176 20.531 1 98.38 88 GLY A O 1
ATOM 695 N N . ALA A 1 89 ? -10.836 8.32 21.016 1 98.38 89 ALA A N 1
ATOM 696 C CA . ALA A 1 89 ? -10.258 8.961 22.188 1 98.38 89 ALA A CA 1
ATOM 697 C C . ALA A 1 89 ? -10.938 8.469 23.469 1 98.38 89 ALA A C 1
ATOM 699 O O . ALA A 1 89 ? -10.492 7.496 24.078 1 98.38 89 ALA A O 1
ATOM 700 N N . ASP A 1 90 ? -12.008 9.07 23.891 1 98.12 90 ASP A N 1
ATOM 701 C CA . ASP A 1 90 ? -12.695 8.672 25.125 1 98.12 90 ASP A CA 1
ATOM 702 C C . ASP A 1 90 ? -13.969 7.895 24.812 1 98.12 90 ASP A C 1
ATOM 704 O O . ASP A 1 90 ? -14.711 7.516 25.719 1 98.12 90 ASP A O 1
ATOM 708 N N . GLN A 1 91 ? -14.344 7.66 23.5 1 97.81 91 GLN A N 1
ATOM 709 C CA . GLN A 1 91 ? -15.445 6.812 23.062 1 97.81 91 GLN A CA 1
ATOM 710 C C . GLN A 1 91 ? -14.93 5.59 22.297 1 97.81 91 GLN A C 1
ATOM 712 O O . GLN A 1 91 ? -13.852 5.637 21.703 1 97.81 91 GLN A O 1
ATOM 717 N N . ASP A 1 92 ? -15.703 4.52 22.141 1 96.69 92 ASP A N 1
ATOM 718 C CA . ASP A 1 92 ? -15.258 3.262 21.547 1 96.69 92 ASP A CA 1
ATOM 719 C C . ASP A 1 92 ? -15.016 3.416 20.047 1 96.69 92 ASP A C 1
ATOM 721 O O . ASP A 1 92 ? -15.844 3.986 19.344 1 96.69 92 ASP A O 1
ATOM 725 N N . PRO A 1 93 ? -13.938 2.803 19.609 1 97.75 93 PRO A N 1
ATOM 726 C CA . PRO A 1 93 ? -12.828 2.229 20.375 1 97.75 93 PRO A CA 1
ATOM 727 C C . PRO A 1 93 ? -12.008 3.289 21.094 1 97.75 93 PRO A C 1
ATOM 729 O O . PRO A 1 93 ? -11.578 4.273 20.484 1 97.75 93 PRO A O 1
ATOM 732 N N . LYS A 1 94 ? -11.656 3.061 22.328 1 98 94 LYS A N 1
ATOM 733 C CA . LYS A 1 94 ? -11.016 4.066 23.172 1 98 94 LYS A CA 1
ATOM 734 C C . LYS A 1 94 ? -9.492 3.957 23.094 1 98 94 LYS A C 1
ATOM 736 O O . LYS A 1 94 ? -8.953 2.869 22.875 1 98 94 LYS A O 1
ATOM 741 N N . GLY A 1 95 ? -8.898 5.059 23.266 1 98.19 95 GLY A N 1
ATOM 742 C CA . GLY A 1 95 ? -7.457 5.074 23.469 1 98.19 95 GLY A CA 1
ATOM 743 C C . GLY A 1 95 ? -6.668 4.855 22.203 1 98.19 95 GLY A C 1
ATOM 744 O O . GLY A 1 95 ? -5.504 4.453 22.25 1 98.19 95 GLY A O 1
ATOM 745 N N . VAL A 1 96 ? -7.301 4.973 21.094 1 98.75 96 VAL A N 1
ATOM 746 C CA . VAL A 1 96 ? -6.609 4.871 19.812 1 98.75 96 VAL A CA 1
ATOM 747 C C . VAL A 1 96 ? -5.715 6.094 19.609 1 98.75 96 VAL A C 1
ATOM 749 O O . VAL A 1 96 ? -4.57 5.965 19.172 1 98.75 96 VAL A O 1
ATOM 752 N N . PHE A 1 97 ? -6.27 7.281 19.953 1 98.81 97 PHE A N 1
ATOM 753 C CA . PHE A 1 97 ? -5.547 8.539 19.844 1 98.81 97 PHE A CA 1
ATOM 754 C C . PHE A 1 97 ? -5.43 9.227 21.188 1 98.81 97 PHE A C 1
ATOM 756 O O . PHE A 1 97 ? -6.285 9.055 22.062 1 98.81 97 PHE A O 1
ATOM 763 N N . SER A 1 98 ? -4.422 10.047 21.328 1 98.69 98 SER A N 1
ATOM 764 C CA . SER A 1 98 ? -4.23 10.898 22.5 1 98.69 98 SER A CA 1
ATOM 765 C C . SER A 1 98 ? -3.688 12.266 22.094 1 98.69 98 SER A C 1
ATOM 767 O O . SER A 1 98 ? -3.141 12.43 21 1 98.69 98 SER A O 1
ATOM 769 N N . ILE A 1 99 ? -3.912 13.203 22.969 1 98.44 99 ILE A N 1
ATOM 770 C CA . ILE A 1 99 ? -3.389 14.547 22.75 1 98.44 99 ILE A CA 1
ATOM 771 C C . ILE A 1 99 ? -2.535 14.969 2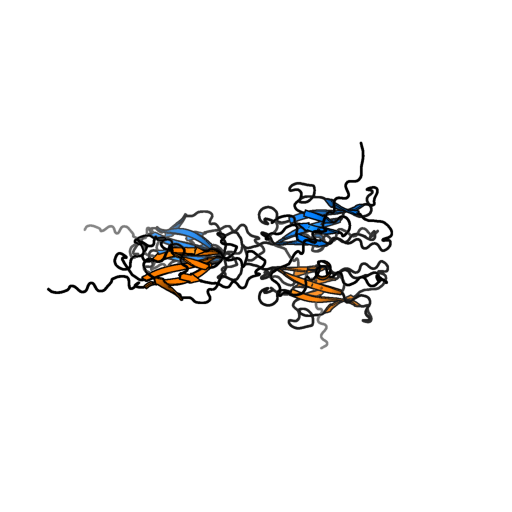3.938 1 98.44 99 ILE A C 1
ATOM 773 O O . ILE A 1 99 ? -2.893 14.711 25.094 1 98.44 99 ILE A O 1
ATOM 777 N N . ASN A 1 100 ? -1.352 15.484 23.688 1 97.75 100 ASN A N 1
ATOM 778 C CA . ASN A 1 100 ? -0.572 16.094 24.766 1 97.75 100 ASN A CA 1
ATOM 779 C C . ASN A 1 100 ? -1.258 17.344 25.312 1 97.75 100 ASN A C 1
ATOM 781 O O . ASN A 1 100 ? -1.476 18.312 24.594 1 97.75 100 ASN A O 1
ATOM 785 N N . ARG A 1 101 ? -1.531 17.422 26.547 1 95.62 101 ARG A N 1
ATOM 786 C CA . ARG A 1 101 ? -2.357 18.453 27.156 1 95.62 101 ARG A CA 1
ATOM 787 C C . ARG A 1 101 ? -1.656 19.812 27.125 1 95.62 101 ARG A C 1
ATOM 789 O O . ARG A 1 101 ? -2.307 20.859 27.188 1 95.62 101 ARG A O 1
ATOM 796 N N . LEU A 1 102 ? -0.388 19.812 26.984 1 92.69 102 LEU A N 1
ATOM 797 C CA . LEU A 1 102 ? 0.372 21.047 27.047 1 92.69 102 LEU A CA 1
ATOM 798 C C . LEU A 1 102 ? 0.747 21.531 25.656 1 92.69 102 LEU A C 1
ATOM 800 O O . LEU A 1 102 ? 0.675 22.719 25.359 1 92.69 102 LEU A O 1
ATOM 804 N N . THR A 1 103 ? 1.077 20.578 24.781 1 92.25 103 THR A N 1
ATOM 805 C CA . THR A 1 103 ? 1.655 20.984 23.5 1 92.25 103 THR A CA 1
ATOM 806 C C . THR A 1 103 ? 0.608 20.938 22.391 1 92.25 103 THR A C 1
ATOM 808 O O . THR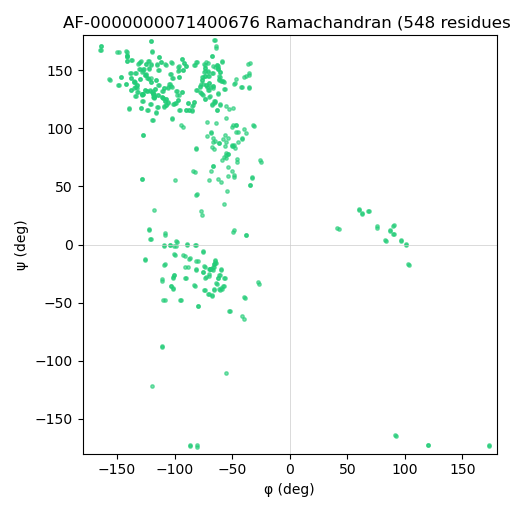 A 1 103 ? 0.754 21.609 21.375 1 92.25 103 THR A O 1
ATOM 811 N N . GLY A 1 104 ? -0.386 20.062 22.547 1 95.94 104 GLY A N 1
ATOM 812 C CA . GLY A 1 104 ? -1.391 19.906 21.5 1 95.94 104 GLY A CA 1
ATOM 813 C C . GLY A 1 104 ? -1.019 18.859 20.469 1 95.94 104 GLY A C 1
ATOM 814 O O . GLY A 1 104 ? -1.747 18.641 19.5 1 95.94 104 GLY A O 1
ATOM 815 N N . ASP A 1 105 ? 0.091 18.094 20.781 1 96.62 105 ASP A N 1
ATOM 816 C CA . ASP A 1 105 ? 0.5 17 19.891 1 96.62 105 ASP A CA 1
ATOM 817 C C . ASP A 1 105 ? -0.486 15.836 19.969 1 96.62 105 ASP A C 1
ATOM 819 O O . ASP A 1 105 ? -0.884 15.414 21.047 1 96.62 105 ASP A O 1
ATOM 823 N N . VAL A 1 106 ? -0.818 15.422 18.734 1 98.06 106 VAL A N 1
ATOM 824 C CA . VAL A 1 106 ? -1.725 14.281 18.656 1 98.06 106 VAL A CA 1
ATOM 825 C C . VAL A 1 106 ? -0.951 13.031 18.234 1 98.06 106 VAL A C 1
ATOM 827 O O . VAL A 1 106 ? -0.132 13.086 17.328 1 98.06 106 VAL A O 1
ATOM 830 N N . ALA A 1 107 ? -1.227 11.891 18.953 1 98.69 107 ALA A N 1
ATOM 831 C CA . ALA A 1 107 ? -0.508 10.648 18.672 1 98.69 107 ALA A CA 1
ATOM 832 C C . ALA A 1 107 ? -1.475 9.477 18.5 1 98.69 107 ALA A C 1
ATOM 834 O O . ALA A 1 107 ? -2.592 9.516 19.016 1 98.69 107 ALA A O 1
ATOM 835 N N . VAL A 1 108 ? -1.091 8.531 17.734 1 98.62 108 VAL A N 1
ATOM 836 C CA . VAL A 1 108 ? -1.823 7.277 17.578 1 98.62 108 VAL A CA 1
ATOM 837 C C . VAL A 1 108 ? -1.135 6.176 18.391 1 98.62 108 VAL A C 1
ATOM 839 O O . VAL A 1 108 ? 0.096 6.098 18.422 1 98.62 108 VAL A O 1
ATOM 842 N N . SER A 1 109 ? -1.884 5.316 18.969 1 98.62 109 SER A N 1
ATOM 843 C CA . SER A 1 109 ? -1.316 4.418 19.969 1 98.62 109 SER A CA 1
ATOM 844 C C . SER A 1 109 ? -1.232 2.988 19.453 1 98.62 109 SER A C 1
ATOM 846 O O . SER A 1 109 ? -0.728 2.098 20.125 1 98.62 109 SER A O 1
ATOM 848 N N . ARG A 1 110 ? -1.658 2.744 18.25 1 97.94 110 ARG A N 1
ATOM 849 C CA . ARG A 1 110 ? -1.648 1.406 17.672 1 97.94 110 ARG A CA 1
ATOM 850 C C . ARG A 1 110 ? -1.83 1.464 16.156 1 97.94 110 ARG A C 1
ATOM 852 O O . ARG A 1 110 ? -2.17 2.514 15.602 1 97.94 110 ARG A O 1
ATOM 859 N N . ALA A 1 111 ? -1.637 0.268 15.547 1 96.5 111 ALA A N 1
ATOM 860 C CA . ALA A 1 111 ? -1.883 0.171 14.109 1 96.5 111 ALA A CA 1
ATOM 861 C C . ALA A 1 111 ? -3.375 0.249 13.797 1 96.5 111 ALA A C 1
ATOM 863 O O . ALA A 1 111 ? -4.199 -0.251 14.57 1 96.5 111 ALA A O 1
ATOM 864 N N . LEU A 1 112 ? -3.695 0.853 12.695 1 97.81 112 LEU A N 1
ATOM 865 C CA . LEU A 1 112 ? -5.09 1.013 12.305 1 97.81 112 LEU A CA 1
ATOM 866 C C . LEU A 1 112 ? -5.43 0.102 11.125 1 97.81 112 LEU A C 1
ATOM 868 O O . LEU A 1 112 ? -4.531 -0.406 10.453 1 97.81 112 LEU A O 1
ATOM 872 N N . ASP A 1 113 ? -6.68 -0.217 11.031 1 97.75 113 ASP A N 1
ATOM 873 C CA . ASP A 1 113 ? -7.254 -0.982 9.93 1 97.75 113 ASP A CA 1
ATOM 874 C C . ASP A 1 113 ? -8.328 -0.176 9.211 1 97.75 113 ASP A C 1
ATOM 876 O O . ASP A 1 113 ? -9.438 -0.01 9.719 1 97.75 113 ASP A O 1
ATOM 880 N N . ARG A 1 114 ? -8.016 0.295 8.008 1 97.62 114 ARG A N 1
ATOM 881 C CA . ARG A 1 114 ? -8.914 1.183 7.273 1 97.62 114 ARG A CA 1
ATOM 882 C C . ARG A 1 114 ? -10.25 0.504 6.992 1 97.62 114 ARG A C 1
ATOM 884 O O . ARG A 1 114 ? -11.297 1.153 7.004 1 97.62 114 ARG A O 1
ATOM 891 N N . GLU A 1 115 ? -10.148 -0.824 6.664 1 98.12 115 GLU A N 1
ATOM 892 C CA . GLU A 1 115 ? -11.367 -1.568 6.344 1 98.12 115 GLU A CA 1
ATOM 893 C C . GLU A 1 115 ? -12.32 -1.606 7.535 1 98.12 115 GLU A C 1
ATOM 895 O O . GLU A 1 115 ? -13.539 -1.676 7.359 1 98.12 115 GLU A O 1
ATOM 900 N N . ALA A 1 116 ? -11.82 -1.554 8.727 1 98 116 ALA A N 1
ATOM 901 C CA . ALA A 1 116 ? -12.656 -1.532 9.922 1 98 116 ALA A CA 1
ATOM 902 C C . ALA A 1 116 ? -13.211 -0.135 10.18 1 98 116 ALA A C 1
ATOM 904 O O . ALA A 1 116 ? -14.406 0.029 10.422 1 98 116 ALA A O 1
ATOM 905 N N . ILE A 1 117 ? -12.32 0.865 10.227 1 98.19 117 ILE A N 1
ATOM 906 C CA . ILE A 1 117 ? -12.711 2.26 10.406 1 98.19 117 ILE A CA 1
ATOM 907 C C . ILE A 1 117 ? -11.859 3.152 9.508 1 98.19 117 ILE A C 1
ATOM 909 O O . ILE A 1 117 ? -10.656 3.289 9.711 1 98.19 117 ILE A O 1
ATOM 913 N N . ALA A 1 118 ? -12.438 3.832 8.586 1 97.62 118 ALA A N 1
ATOM 914 C CA . ALA A 1 118 ? -11.703 4.621 7.594 1 97.62 118 ALA A CA 1
ATOM 915 C C . ALA A 1 118 ? -11.5 6.051 8.078 1 97.62 118 ALA A C 1
ATOM 917 O O . ALA A 1 118 ? -10.539 6.719 7.676 1 97.62 118 ALA A O 1
ATOM 918 N N . TYR A 1 119 ? -12.5 6.492 8.938 1 97.31 119 TYR A N 1
ATOM 919 C CA . TYR A 1 119 ? -12.469 7.871 9.406 1 97.31 119 TYR A CA 1
ATOM 920 C C . TYR A 1 119 ? -12.805 7.953 10.891 1 97.31 119 TYR A C 1
ATOM 922 O O . TYR A 1 119 ? -13.75 7.309 11.359 1 97.31 119 TYR A O 1
ATOM 930 N N . TYR A 1 120 ? -12.008 8.695 11.594 1 98.31 120 TYR A N 1
ATOM 931 C CA . TYR A 1 120 ? -12.312 9.023 12.984 1 98.31 120 TYR A CA 1
ATOM 932 C C . TYR A 1 120 ? -12.727 10.484 13.117 1 98.31 120 TYR A C 1
ATOM 934 O O . TYR A 1 120 ? -12.016 11.383 12.656 1 98.31 120 TYR A O 1
ATOM 942 N N . HIS A 1 121 ? -13.867 10.711 13.688 1 97.81 121 HIS A N 1
ATOM 943 C CA . HIS A 1 121 ? -14.352 12.062 13.977 1 97.81 121 HIS A CA 1
ATOM 944 C C . HIS A 1 121 ? -14.172 12.406 15.453 1 97.81 121 HIS A C 1
ATOM 946 O O . HIS A 1 121 ? -14.875 11.875 16.312 1 97.81 121 HIS A O 1
ATOM 952 N N . LEU A 1 122 ? -13.219 13.297 15.719 1 98.44 122 LEU A N 1
ATOM 953 C CA . LEU A 1 122 ? -12.898 13.688 17.094 1 98.44 122 LEU A CA 1
ATOM 954 C C . LEU A 1 122 ? -13.094 15.188 17.281 1 98.44 122 LEU A C 1
ATOM 956 O O . LEU A 1 122 ? -13.461 15.898 16.344 1 98.44 122 LEU A O 1
ATOM 960 N N . GLN A 1 123 ? -12.922 15.586 18.531 1 98.25 123 GLN A N 1
ATOM 961 C CA . GLN A 1 123 ? -13.008 17 18.859 1 98.25 123 GLN A CA 1
ATOM 962 C C . GLN A 1 123 ? -11.875 17.422 19.781 1 98.25 123 GLN A C 1
ATOM 964 O O . GLN A 1 123 ? -11.508 16.688 20.703 1 98.25 123 GLN A O 1
ATOM 969 N N . VAL A 1 124 ? -11.367 18.594 19.516 1 97.62 124 VAL A N 1
ATOM 970 C CA . VAL A 1 124 ? -10.328 19.188 20.359 1 97.62 124 VAL A CA 1
ATOM 971 C C . VAL A 1 124 ? -10.875 20.438 21.047 1 97.62 124 VAL A C 1
ATOM 973 O O . VAL A 1 124 ? -11.562 21.25 20.422 1 97.62 124 VAL A O 1
ATOM 976 N N . SER A 1 125 ? -10.562 20.578 22.297 1 95.88 125 SER A N 1
ATOM 977 C CA . SER A 1 125 ? -10.867 21.781 23.062 1 95.88 125 SER A CA 1
ATOM 978 C C . SER A 1 125 ? -9.734 22.125 24.031 1 95.88 125 SER A C 1
ATOM 980 O O . SER A 1 125 ? -8.797 21.344 24.188 1 95.88 125 SER A O 1
ATOM 982 N N . THR A 1 126 ? -9.781 23.344 24.562 1 93.75 126 THR A N 1
ATOM 983 C CA . THR A 1 126 ? -8.852 23.719 25.609 1 93.75 126 THR A CA 1
ATOM 984 C C . THR A 1 126 ? -9.602 24.188 26.859 1 93.75 126 THR A C 1
ATOM 986 O O . THR A 1 126 ? -10.664 24.812 26.75 1 93.75 126 THR A O 1
ATOM 989 N N . THR A 1 127 ? -9.047 23.844 27.953 1 92.25 127 THR A N 1
ATOM 990 C CA . THR A 1 127 ? -9.578 24.297 29.234 1 92.25 127 THR A CA 1
ATOM 991 C C . THR A 1 127 ? -8.516 25.047 30.031 1 92.25 127 THR A C 1
ATOM 993 O O . THR A 1 127 ? -7.324 24.969 29.703 1 92.25 127 THR A O 1
ATOM 996 N N . ASP A 1 128 ? -8.953 25.859 30.938 1 89.25 128 ASP A N 1
ATOM 997 C CA . ASP A 1 128 ? -8 26.438 31.875 1 89.25 128 ASP A CA 1
ATOM 998 C C . ASP A 1 128 ? -7.664 25.453 33 1 89.25 128 ASP A C 1
ATOM 1000 O O . ASP A 1 128 ? -8.039 24.281 32.938 1 89.25 128 ASP A O 1
ATOM 1004 N N . LEU A 1 129 ? -6.91 25.906 33.969 1 87.75 129 LEU A N 1
ATOM 1005 C CA . LEU A 1 129 ? -6.43 25.047 35.062 1 87.75 129 LEU A CA 1
ATOM 1006 C C . LEU A 1 129 ? -7.582 24.578 35.938 1 87.75 129 LEU A C 1
ATOM 1008 O O . LEU A 1 129 ? -7.48 23.547 36.594 1 87.75 129 LEU A O 1
ATOM 1012 N N . SER A 1 130 ? -8.727 25.297 35.938 1 88.75 130 SER A N 1
ATOM 1013 C CA . SER A 1 130 ? -9.891 24.938 36.75 1 88.75 130 SER A CA 1
ATOM 1014 C C . SER A 1 130 ? -10.789 23.953 36 1 88.75 130 SER A C 1
ATOM 1016 O O . SER A 1 130 ? -11.727 23.406 36.594 1 88.75 130 SER A O 1
ATOM 1018 N N . GLY A 1 131 ? -10.539 23.797 34.75 1 87.94 131 GLY A N 1
ATOM 1019 C CA . GLY A 1 131 ? -11.328 22.859 33.969 1 87.94 131 GLY A CA 1
ATOM 1020 C C . GLY A 1 131 ? -12.391 23.531 33.125 1 87.94 131 GLY A C 1
ATOM 1021 O O . GLY A 1 131 ? -13.156 22.859 32.438 1 87.94 131 GLY A O 1
ATOM 1022 N N . LYS A 1 132 ? -12.422 24.844 33.219 1 90.44 132 LYS A N 1
ATOM 1023 C CA . LYS A 1 132 ? -13.414 25.594 32.469 1 90.44 132 LYS A CA 1
ATOM 1024 C C . LYS A 1 132 ? -13.008 25.688 30.984 1 90.44 132 LYS A C 1
ATOM 1026 O O . LYS A 1 132 ? -11.836 25.922 30.672 1 90.44 132 LYS A O 1
ATOM 1031 N N . LEU A 1 133 ? -13.93 25.531 30.141 1 90.44 133 LEU A N 1
ATOM 1032 C CA . LEU A 1 133 ? -13.695 25.594 28.703 1 90.44 133 LEU A CA 1
ATOM 1033 C C . LEU A 1 133 ? -13.203 26.969 28.281 1 90.44 133 LEU A C 1
ATOM 1035 O O . LEU A 1 133 ? -13.812 27.984 28.641 1 90.44 133 LEU A O 1
ATOM 1039 N N . VAL A 1 134 ? -12.156 26.984 27.562 1 87.44 134 VAL A N 1
ATOM 1040 C CA . VAL A 1 134 ? -11.578 28.234 27.078 1 87.44 134 VAL A CA 1
ATOM 1041 C C . VAL A 1 134 ? -11.805 28.375 25.578 1 87.44 134 VAL A C 1
ATOM 1043 O O . VAL A 1 134 ? -12.281 29.406 25.109 1 87.44 134 VAL A O 1
ATOM 1046 N N . GLU A 1 135 ? -11.508 27.312 24.891 1 88 135 GLU A N 1
ATOM 1047 C CA . GLU A 1 135 ? -11.672 27.297 23.438 1 88 135 GLU A CA 1
ATOM 1048 C C . GLU A 1 135 ? -12.266 25.969 22.969 1 88 135 GLU A C 1
ATOM 1050 O O . GLU A 1 135 ? -11.922 24.906 23.484 1 88 135 GLU A O 1
ATOM 1055 N N . GLY A 1 136 ? -13.117 26.078 21.812 1 87.31 136 GLY A N 1
ATOM 1056 C CA . GLY A 1 136 ? -13.648 24.875 21.203 1 87.31 136 GLY A CA 1
ATOM 1057 C C . GLY A 1 136 ? -15 24.453 21.75 1 87.31 136 GLY A C 1
ATOM 1058 O O . GLY A 1 136 ? -15.68 25.266 22.391 1 87.31 136 GLY A O 1
ATOM 1059 N N . PRO A 1 137 ? -15.289 23.344 21.484 1 94.06 137 PRO A N 1
ATOM 1060 C CA . PRO A 1 137 ? -14.609 22.297 20.75 1 94.06 137 PRO A CA 1
ATOM 1061 C C . PRO A 1 137 ? -14.555 22.562 19.25 1 94.06 137 PRO A C 1
ATOM 1063 O O . PRO A 1 137 ? -15.422 23.25 18.703 1 94.06 137 PRO A O 1
ATOM 1066 N N . VAL A 1 138 ? -13.445 22.062 18.625 1 94.75 138 VAL A N 1
ATOM 1067 C CA . VAL A 1 138 ? -13.234 22.078 17.188 1 94.75 138 VAL A CA 1
ATOM 1068 C C . VAL A 1 138 ? -13.062 20.656 16.656 1 94.75 138 VAL A C 1
ATOM 1070 O O . VAL A 1 138 ? -12.398 19.828 17.297 1 94.75 138 VAL A O 1
ATOM 1073 N N . ASP A 1 139 ? -13.57 20.328 15.469 1 96.12 139 ASP A N 1
ATOM 1074 C CA . ASP A 1 139 ? -13.508 18.984 14.914 1 96.12 139 ASP A CA 1
ATOM 1075 C C . ASP A 1 139 ? -12.086 18.641 14.484 1 96.12 139 ASP A C 1
ATOM 1077 O O . ASP A 1 139 ? -11.383 19.469 13.906 1 96.12 139 ASP A O 1
ATOM 1081 N N . LEU A 1 140 ? -11.734 17.469 14.852 1 97.25 140 LEU A N 1
ATOM 1082 C CA . LEU A 1 140 ? -10.539 16.844 14.32 1 97.25 140 LEU A CA 1
ATOM 1083 C C . LEU A 1 140 ? -10.891 15.586 13.523 1 97.25 140 LEU A C 1
ATOM 1085 O O . LEU A 1 140 ? -11.344 14.594 14.086 1 97.25 140 LEU A O 1
ATOM 1089 N N . ASP A 1 141 ? -10.648 15.664 12.227 1 96.06 141 ASP A N 1
ATOM 1090 C CA . ASP A 1 141 ? -10.859 14.508 11.359 1 96.06 141 ASP A CA 1
ATOM 1091 C C . ASP A 1 141 ? -9.539 13.781 11.086 1 96.06 141 ASP A C 1
ATOM 1093 O O . ASP A 1 141 ? -8.578 14.391 10.625 1 96.06 141 ASP A O 1
ATOM 1097 N N . VAL A 1 142 ? -9.547 12.523 11.461 1 97.5 142 VAL A N 1
ATOM 1098 C CA . VAL A 1 142 ? -8.398 11.672 11.133 1 97.5 142 VAL A CA 1
ATOM 1099 C C . VAL A 1 142 ? -8.797 10.664 10.062 1 97.5 142 VAL A C 1
ATOM 1101 O O . VAL A 1 142 ? -9.688 9.836 10.266 1 97.5 142 VAL A O 1
ATOM 1104 N N . SER A 1 143 ? -8.133 10.742 8.945 1 96 143 SER A N 1
ATOM 1105 C CA . SER A 1 143 ? -8.352 9.805 7.852 1 96 143 SER A CA 1
ATOM 1106 C C . SER A 1 143 ? -7.305 8.695 7.855 1 96 143 SER A C 1
ATOM 1108 O O . SER A 1 143 ? -6.109 8.969 7.969 1 96 143 SER A O 1
ATOM 1110 N N . VAL A 1 144 ? -7.75 7.465 7.742 1 96.88 144 VAL A N 1
ATOM 1111 C CA . VAL A 1 144 ? -6.84 6.336 7.617 1 96.88 144 VAL A CA 1
ATOM 1112 C C . VAL A 1 144 ? -6.504 6.098 6.145 1 96.88 144 VAL A C 1
ATOM 1114 O O . VAL A 1 144 ? -7.402 5.895 5.324 1 96.88 144 VAL A O 1
ATOM 1117 N N . ILE A 1 145 ? -5.27 6.16 5.848 1 94.38 145 ILE A N 1
ATOM 1118 C CA . ILE A 1 145 ? -4.828 6.031 4.461 1 94.38 145 ILE A CA 1
ATOM 1119 C C . ILE A 1 145 ? -4.777 4.555 4.074 1 94.38 145 ILE A C 1
ATOM 1121 O O . ILE A 1 145 ? -4.137 3.748 4.754 1 94.38 145 ILE A O 1
ATOM 1125 N N . ASP A 1 146 ? -5.305 4.242 2.963 1 95.69 146 ASP A N 1
ATOM 1126 C CA . ASP A 1 146 ? -5.496 2.877 2.488 1 95.69 146 ASP A CA 1
ATOM 1127 C C . ASP A 1 146 ? -4.191 2.293 1.947 1 95.69 146 ASP A C 1
ATOM 1129 O O . ASP A 1 146 ? -3.436 2.982 1.261 1 95.69 146 ASP A O 1
ATOM 1133 N N . GLN A 1 147 ? -3.912 1.049 2.328 1 94.62 147 GLN A N 1
ATOM 1134 C CA . GLN A 1 147 ? -2.887 0.205 1.723 1 94.62 147 GLN A CA 1
ATOM 1135 C C . GLN A 1 147 ? -3.512 -0.961 0.962 1 94.62 147 GLN A C 1
ATOM 1137 O O . GLN A 1 147 ? -4.672 -1.312 1.197 1 94.62 147 GLN A O 1
ATOM 1142 N N . ASN A 1 148 ? -2.748 -1.517 -0.018 1 95.88 148 ASN A N 1
ATOM 1143 C CA . ASN A 1 148 ? -3.262 -2.672 -0.745 1 95.88 148 ASN A CA 1
ATOM 1144 C C . ASN A 1 148 ? -3.053 -3.965 0.038 1 95.88 148 ASN A C 1
ATOM 1146 O O . ASN A 1 148 ? -2.168 -4.758 -0.29 1 95.88 148 ASN A O 1
ATOM 1150 N N . ASP A 1 149 ? -3.936 -4.234 0.949 1 96.12 149 ASP A N 1
ATOM 1151 C CA . ASP A 1 149 ? -3.742 -5.395 1.815 1 96.12 149 ASP A CA 1
ATOM 1152 C C . ASP A 1 149 ? -4.922 -6.359 1.713 1 96.12 149 ASP A C 1
ATOM 1154 O O . ASP A 1 149 ? -5.09 -7.234 2.566 1 96.12 149 ASP A O 1
ATOM 1158 N N . ASN A 1 150 ? -5.738 -6.191 0.767 1 97.06 150 ASN A N 1
ATOM 1159 C CA . ASN A 1 150 ? -6.801 -7.133 0.428 1 97.06 150 ASN A CA 1
ATOM 1160 C C . ASN A 1 150 ? -6.738 -7.543 -1.041 1 97.06 150 ASN A C 1
ATOM 1162 O O . ASN A 1 150 ? -6.594 -6.695 -1.921 1 97.06 150 ASN A O 1
ATOM 1166 N N . ARG A 1 151 ? -6.84 -8.82 -1.238 1 97.88 151 ARG A N 1
ATOM 1167 C CA . ARG A 1 151 ? -6.867 -9.32 -2.609 1 97.88 151 ARG A CA 1
ATOM 1168 C C . ARG A 1 151 ? -8.297 -9.43 -3.125 1 97.88 151 ARG A C 1
ATOM 1170 O O . ARG A 1 151 ? -9.242 -9.531 -2.338 1 97.88 151 ARG A O 1
ATOM 1177 N N . PRO A 1 152 ? -8.469 -9.383 -4.492 1 98.44 152 PRO A N 1
ATOM 1178 C CA . PRO A 1 152 ? -9.797 -9.617 -5.055 1 98.44 152 PRO A CA 1
ATOM 1179 C C . PRO A 1 152 ? -10.359 -10.992 -4.688 1 98.44 152 PRO A C 1
ATOM 1181 O O . PRO A 1 152 ? -9.617 -11.977 -4.652 1 98.44 152 PRO A O 1
ATOM 1184 N N . VAL A 1 153 ? -11.594 -11.016 -4.43 1 98.25 153 VAL A N 1
ATOM 1185 C CA . VAL A 1 153 ? -12.281 -12.266 -4.121 1 98.25 153 VAL A CA 1
ATOM 1186 C C . VAL A 1 153 ? -13.516 -12.406 -5.004 1 98.25 153 VAL A C 1
ATOM 1188 O O . VAL A 1 153 ? -14.398 -11.547 -5 1 98.25 153 VAL A O 1
ATOM 1191 N N . PHE A 1 154 ? -13.555 -13.531 -5.734 1 98.38 154 PHE A N 1
ATOM 1192 C CA . PHE A 1 154 ? -14.719 -13.781 -6.566 1 98.38 154 PHE A CA 1
ATOM 1193 C C . PHE A 1 154 ? -15.914 -14.203 -5.715 1 98.38 154 PHE A C 1
ATOM 1195 O O . PHE A 1 154 ? -15.75 -14.844 -4.68 1 98.38 154 PHE A O 1
ATOM 1202 N N . LYS A 1 155 ? -17.031 -13.828 -6.227 1 95.38 155 LYS A N 1
ATOM 1203 C CA . LYS A 1 155 ? -18.266 -14.195 -5.531 1 95.38 155 LYS A CA 1
ATOM 1204 C C . LYS A 1 155 ? -18.375 -15.711 -5.395 1 95.38 155 LYS A C 1
ATOM 1206 O O . LYS A 1 155 ? -18.844 -16.219 -4.371 1 95.38 155 LYS A O 1
ATOM 1211 N N . GLU A 1 156 ? -17.953 -16.375 -6.438 1 94.06 156 GLU A N 1
ATOM 1212 C CA . GLU A 1 156 ? -17.922 -17.844 -6.473 1 94.06 156 GLU A CA 1
ATOM 1213 C C . GLU A 1 156 ? -16.594 -18.359 -7.02 1 94.06 156 GLU A C 1
ATOM 1215 O O . GLU A 1 156 ? -15.969 -17.703 -7.859 1 94.06 156 GLU A O 1
ATOM 1220 N N . PRO A 1 157 ? -16.219 -19.516 -6.488 1 94.19 157 PRO A N 1
ATOM 1221 C CA . PRO A 1 157 ? -14.977 -20.078 -7.027 1 94.19 157 PRO A CA 1
ATOM 1222 C C . PRO A 1 157 ? -15.164 -20.688 -8.414 1 94.19 157 PRO A C 1
ATOM 1224 O O . PRO A 1 157 ? -14.188 -20.875 -9.141 1 94.19 157 PRO A O 1
ATOM 1227 N N . ARG A 1 158 ? -16.422 -21.078 -8.719 1 96.69 158 ARG A N 1
ATOM 1228 C CA . ARG A 1 158 ? -16.719 -21.719 -10 1 96.69 158 ARG A CA 1
ATOM 1229 C C . ARG A 1 158 ? -17.969 -21.109 -10.625 1 96.69 158 ARG A C 1
ATOM 1231 O O . ARG A 1 158 ? -19.016 -20.984 -9.969 1 96.69 158 ARG A O 1
ATOM 1238 N N . TYR A 1 159 ? -17.828 -20.703 -11.852 1 97.38 159 TYR A N 1
ATOM 1239 C CA . TYR A 1 159 ? -18.922 -20.156 -12.641 1 97.38 159 TYR A CA 1
ATOM 1240 C C . TYR A 1 159 ? -19.25 -21.078 -13.812 1 97.38 159 TYR A C 1
ATOM 1242 O O . TYR A 1 159 ? -18.391 -21.812 -14.305 1 97.38 159 TYR A O 1
ATOM 1250 N N . SER A 1 160 ? -20.469 -21.062 -14.203 1 97.44 160 SER A N 1
ATOM 1251 C CA . SER A 1 160 ? -20.891 -21.844 -15.352 1 97.44 160 SER A CA 1
ATOM 1252 C C . SER A 1 160 ? -21.781 -21.031 -16.281 1 97.44 160 SER A C 1
ATOM 1254 O O . SER A 1 160 ? -22.609 -20.25 -15.828 1 97.44 160 SER A O 1
ATOM 1256 N N . GLY A 1 161 ? -21.484 -21.156 -17.578 1 97.5 161 GLY A N 1
ATOM 1257 C CA . GLY A 1 161 ? -22.281 -20.5 -18.609 1 97.5 161 GLY A CA 1
ATOM 1258 C C . GLY A 1 161 ? -22.469 -21.359 -19.859 1 97.5 161 GLY A C 1
ATOM 1259 O O . GLY A 1 161 ? -21.781 -22.375 -20.016 1 97.5 161 GLY A O 1
ATOM 1260 N N . GLU A 1 162 ? -23.453 -20.984 -20.656 1 97.06 162 GLU A N 1
ATOM 1261 C CA . GLU A 1 162 ? -23.734 -21.703 -21.891 1 97.06 162 GLU A CA 1
ATOM 1262 C C . GLU A 1 162 ? -23.781 -20.75 -23.094 1 97.06 162 GLU A C 1
ATOM 1264 O O . GLU A 1 162 ? -24.125 -19.578 -22.938 1 97.06 162 GLU A O 1
ATOM 1269 N N . VAL A 1 163 ? -23.391 -21.344 -24.203 1 96.5 163 VAL A N 1
ATOM 1270 C CA . VAL A 1 163 ? -23.5 -20.609 -25.469 1 96.5 163 VAL A CA 1
ATOM 1271 C C . VAL A 1 163 ? -23.922 -21.578 -26.578 1 96.5 163 VAL A C 1
ATOM 1273 O O . VAL A 1 163 ? -23.469 -22.719 -26.625 1 96.5 163 VAL A O 1
ATOM 1276 N N . GLN A 1 164 ? -24.812 -21.156 -27.422 1 95.19 164 GLN A N 1
ATOM 1277 C CA . GLN A 1 164 ? -25.297 -21.984 -28.531 1 95.19 164 GLN A CA 1
ATOM 1278 C C . GLN A 1 164 ? -24.266 -22.047 -29.656 1 95.19 164 GLN A C 1
ATOM 1280 O O . GLN A 1 164 ? -23.625 -21.047 -29.984 1 95.19 164 GLN A O 1
ATOM 1285 N N . GLU A 1 165 ? -24.203 -23.297 -30.219 1 94.94 165 GLU A N 1
ATOM 1286 C CA . GLU A 1 165 ? -23.359 -23.391 -31.406 1 94.94 165 GLU A CA 1
ATOM 1287 C C . GLU A 1 165 ? -23.812 -22.422 -32.5 1 94.94 165 GLU A C 1
ATOM 1289 O O . GLU A 1 165 ? -25 -22.141 -32.625 1 94.94 165 GLU A O 1
ATOM 1294 N N . GLY A 1 166 ? -22.828 -21.859 -33.125 1 93 166 GLY A N 1
ATOM 1295 C CA . GLY A 1 166 ? -23.125 -20.938 -34.219 1 93 166 GLY A CA 1
ATOM 1296 C C . GLY A 1 166 ? -23.438 -19.531 -33.75 1 93 166 GLY A C 1
ATOM 1297 O O . GLY A 1 166 ? -23.766 -18.672 -34.562 1 93 166 GLY A O 1
ATOM 1298 N N . SER A 1 167 ? -23.344 -19.281 -32.469 1 94.69 167 SER A N 1
ATOM 1299 C CA . SER A 1 167 ? -23.578 -17.938 -31.969 1 94.69 167 SER A CA 1
ATOM 1300 C C . SER A 1 167 ? -22.578 -16.938 -32.562 1 94.69 167 SER A C 1
ATOM 1302 O O . SER A 1 167 ? -21.406 -17.266 -32.781 1 94.69 167 SER A O 1
ATOM 1304 N N . PRO A 1 168 ? -23.031 -15.734 -32.812 1 95.81 168 PRO A N 1
ATOM 1305 C CA . PRO A 1 168 ? -22.125 -14.727 -33.375 1 95.81 168 PRO A CA 1
ATOM 1306 C C . PRO A 1 168 ? -20.969 -14.383 -32.438 1 95.81 168 PRO A C 1
ATOM 1308 O O . PRO A 1 168 ? -21.094 -14.516 -31.219 1 95.81 168 PRO A O 1
ATOM 1311 N N . THR A 1 169 ? -19.891 -13.93 -33.031 1 95.62 169 THR A N 1
ATOM 1312 C CA . THR A 1 169 ? -18.781 -13.352 -32.281 1 95.62 169 THR A CA 1
ATOM 1313 C C . THR A 1 169 ? -19.281 -12.18 -31.422 1 95.62 169 THR A C 1
ATOM 1315 O O . THR A 1 169 ? -20.062 -11.359 -31.891 1 95.62 169 THR A O 1
ATOM 1318 N N . GLY A 1 170 ? -18.859 -12.148 -30.156 1 96.81 170 GLY A N 1
ATOM 1319 C CA . GLY A 1 170 ? -19.266 -11.078 -29.266 1 96.81 170 GLY A CA 1
ATOM 1320 C C . GLY A 1 170 ? -20.453 -11.445 -28.391 1 96.81 170 GLY A C 1
ATOM 1321 O O . GLY A 1 170 ? -20.906 -10.633 -27.578 1 96.81 170 GLY A O 1
ATOM 1322 N N . THR A 1 171 ? -20.906 -12.711 -28.516 1 97.06 171 THR A N 1
ATOM 1323 C CA . THR A 1 171 ? -22.016 -13.164 -27.688 1 97.06 171 THR A CA 1
ATOM 1324 C C . THR A 1 171 ? -21.578 -13.289 -26.234 1 97.06 171 THR A C 1
ATOM 1326 O O . THR A 1 171 ? -20.562 -13.93 -25.938 1 97.06 171 THR A O 1
ATOM 1329 N N . THR A 1 172 ? -22.359 -12.633 -25.359 1 97.94 172 THR A N 1
ATOM 1330 C CA . THR A 1 172 ? -22.062 -12.719 -23.938 1 97.94 172 THR A CA 1
ATOM 1331 C C . THR A 1 172 ? -22.438 -14.086 -23.391 1 97.94 172 THR A C 1
ATOM 1333 O O . THR A 1 172 ? -23.562 -14.539 -23.562 1 97.94 172 THR A O 1
ATOM 1336 N N . VAL A 1 173 ? -21.5 -14.719 -22.781 1 97.94 173 VAL A N 1
ATOM 1337 C CA . VAL A 1 173 ? -21.703 -16.047 -22.219 1 97.94 173 VAL A CA 1
ATOM 1338 C C . VAL A 1 173 ? -22.062 -15.938 -20.734 1 97.94 173 VAL A C 1
ATOM 1340 O O . VAL A 1 173 ? -23.016 -16.562 -20.281 1 97.94 173 VAL A O 1
ATOM 1343 N N . MET A 1 174 ? -21.297 -15.141 -20 1 97.88 174 MET A N 1
ATOM 1344 C CA . MET A 1 174 ? -21.516 -14.898 -18.578 1 97.88 174 MET A CA 1
ATOM 1345 C C . MET A 1 174 ? -20.75 -13.664 -18.109 1 97.88 174 MET A C 1
ATOM 1347 O O . MET A 1 174 ? -19.953 -13.102 -18.875 1 97.88 174 MET A O 1
ATOM 1351 N N . THR A 1 175 ? -21.062 -13.203 -16.938 1 97.44 175 THR A N 1
ATOM 1352 C CA . THR A 1 175 ? -20.344 -12.109 -16.297 1 97.44 175 THR A CA 1
ATOM 1353 C C . THR A 1 175 ? -19.766 -12.562 -14.961 1 97.44 175 THR A C 1
ATOM 1355 O O . THR A 1 175 ? -20.469 -13.125 -14.125 1 97.44 175 THR A O 1
ATOM 1358 N N . MET A 1 176 ? -18.469 -12.461 -14.836 1 97.12 176 MET A N 1
ATOM 1359 C CA . MET A 1 176 ? -17.781 -12.766 -13.586 1 97.12 176 MET A CA 1
ATOM 1360 C C . MET A 1 176 ? -17.391 -11.484 -12.852 1 97.12 176 MET A C 1
ATOM 1362 O O . MET A 1 176 ? -16.906 -10.539 -13.469 1 97.12 176 MET A O 1
ATOM 1366 N N . THR A 1 177 ? -17.641 -11.484 -11.531 1 96 177 THR A N 1
ATOM 1367 C CA . THR A 1 177 ? -17.312 -10.297 -10.75 1 96 177 THR A CA 1
ATOM 1368 C C . THR A 1 177 ? -16.562 -10.68 -9.484 1 96 177 THR A C 1
ATOM 1370 O O . THR A 1 177 ? -16.859 -11.703 -8.859 1 96 177 THR A O 1
ATOM 1373 N N . ALA A 1 178 ? -15.539 -9.953 -9.141 1 98.25 178 ALA A N 1
ATOM 1374 C CA . ALA A 1 178 ? -14.789 -10.07 -7.895 1 98.25 178 ALA A CA 1
ATOM 1375 C C . ALA A 1 178 ? -14.945 -8.805 -7.047 1 98.25 178 ALA A C 1
ATOM 1377 O O . ALA A 1 178 ? -15.375 -7.766 -7.547 1 98.25 178 ALA A O 1
ATOM 1378 N N . TYR A 1 179 ? -14.758 -9.016 -5.754 1 97.88 179 TYR A N 1
ATOM 1379 C CA . TYR A 1 179 ? -14.836 -7.91 -4.801 1 97.88 179 TYR A CA 1
ATOM 1380 C C . TYR A 1 179 ? -13.5 -7.691 -4.109 1 97.88 179 TYR A C 1
ATOM 1382 O O . TYR A 1 179 ? -12.828 -8.656 -3.73 1 97.88 179 TYR A O 1
ATOM 1390 N N . ASP A 1 180 ? -13.023 -6.449 -3.994 1 98.44 180 ASP A N 1
ATOM 1391 C CA . ASP A 1 180 ? -11.828 -6.023 -3.271 1 98.44 180 ASP A CA 1
ATOM 1392 C C . ASP A 1 180 ? -12.188 -5.055 -2.145 1 98.44 180 ASP A C 1
ATOM 1394 O O . ASP A 1 180 ? -12.805 -4.016 -2.383 1 98.44 180 ASP A O 1
ATOM 1398 N N . ALA A 1 181 ? -11.75 -5.316 -0.95 1 98.25 181 ALA A N 1
ATOM 1399 C CA . ALA A 1 181 ? -12.203 -4.594 0.235 1 98.25 181 ALA A CA 1
ATOM 1400 C C . ALA A 1 181 ? -11.469 -3.264 0.379 1 98.25 181 ALA A C 1
ATOM 1402 O O . ALA A 1 181 ? -11.875 -2.412 1.176 1 98.25 181 ALA A O 1
ATOM 1403 N N . ASP A 1 182 ? -10.383 -3.045 -0.343 1 98.12 182 ASP A N 1
ATOM 1404 C CA . ASP A 1 182 ? -9.633 -1.801 -0.232 1 98.12 182 ASP A CA 1
ATOM 1405 C C . ASP A 1 182 ? -10.461 -0.611 -0.711 1 98.12 182 ASP A C 1
ATOM 1407 O O . ASP A 1 182 ? -11.609 -0.775 -1.128 1 98.12 182 ASP A O 1
ATOM 1411 N N . ASP A 1 183 ? -9.93 0.618 -0.592 1 95.75 183 ASP A N 1
ATOM 1412 C CA . ASP A 1 183 ? -10.617 1.859 -0.942 1 95.75 183 ASP A CA 1
ATOM 1413 C C . ASP A 1 183 ? -10.93 1.913 -2.438 1 95.75 183 ASP A C 1
ATOM 1415 O O . ASP A 1 183 ? -10.016 1.956 -3.264 1 95.75 183 ASP A O 1
ATOM 1419 N N . PRO A 1 184 ? -12.141 1.932 -2.838 1 93.62 184 PRO A N 1
ATOM 1420 C CA . PRO A 1 184 ? -12.516 1.931 -4.254 1 93.62 184 PRO A CA 1
ATOM 1421 C C . PRO A 1 184 ? -12.07 3.193 -4.984 1 93.62 184 PRO A C 1
ATOM 1423 O O . PRO A 1 184 ? -12.062 3.229 -6.219 1 93.62 184 PRO A O 1
ATOM 1426 N N . ASN A 1 185 ? -11.688 4.168 -4.203 1 89.19 185 ASN A N 1
ATOM 1427 C CA . ASN A 1 185 ? -11.273 5.426 -4.816 1 89.19 185 ASN A CA 1
ATOM 1428 C C . ASN A 1 185 ? -9.781 5.438 -5.129 1 89.19 185 ASN A C 1
ATOM 1430 O O . ASN A 1 185 ? -9.258 6.43 -5.637 1 89.19 185 ASN A O 1
ATOM 1434 N N . THR A 1 186 ? -9.156 4.34 -4.801 1 91.56 186 THR A N 1
ATOM 1435 C CA . THR A 1 186 ? -7.738 4.191 -5.113 1 91.56 186 THR A CA 1
ATOM 1436 C C . THR A 1 186 ? -7.512 2.992 -6.027 1 91.56 186 THR A C 1
ATOM 1438 O O . THR A 1 186 ? -8.398 2.148 -6.188 1 91.56 186 THR A O 1
ATOM 1441 N N . ASP A 1 187 ? -6.355 2.902 -6.617 1 94.5 187 ASP A N 1
ATOM 1442 C CA . ASP A 1 187 ? -6.031 1.775 -7.488 1 94.5 187 ASP A CA 1
ATOM 1443 C C . ASP A 1 187 ? -6.012 0.465 -6.703 1 94.5 187 ASP A C 1
ATOM 1445 O O . ASP A 1 187 ? -6.074 -0.617 -7.289 1 94.5 187 ASP A O 1
ATOM 1449 N N . ASN A 1 188 ? -5.957 0.588 -5.359 1 95.75 188 ASN A N 1
ATOM 1450 C CA . ASN A 1 188 ? -5.859 -0.601 -4.516 1 95.75 188 ASN A CA 1
ATOM 1451 C C . ASN A 1 188 ? -7.051 -1.531 -4.727 1 95.75 188 ASN A C 1
ATOM 1453 O O . ASN A 1 188 ? -6.945 -2.74 -4.508 1 95.75 188 ASN A O 1
ATOM 1457 N N . ALA A 1 189 ? -8.18 -0.912 -5.266 1 97 189 ALA A N 1
ATOM 1458 C CA . ALA A 1 189 ? -9.383 -1.73 -5.406 1 97 189 ALA A CA 1
ATOM 1459 C C . ALA A 1 189 ? -9.836 -1.791 -6.859 1 97 189 ALA A C 1
ATOM 1461 O O . ALA A 1 189 ? -10.93 -2.289 -7.156 1 97 189 ALA A O 1
ATOM 1462 N N . VAL A 1 190 ? -9.062 -1.221 -7.73 1 96.88 190 VAL A N 1
ATOM 1463 C CA . VAL A 1 190 ? -9.438 -1.233 -9.141 1 96.88 190 VAL A CA 1
ATOM 1464 C C . VAL A 1 190 ? -9.008 -2.551 -9.781 1 96.88 190 VAL A C 1
ATOM 1466 O O . VAL A 1 190 ? -7.812 -2.861 -9.828 1 96.88 190 VAL A O 1
ATOM 1469 N N . LEU A 1 191 ? -9.984 -3.238 -10.336 1 98.25 191 LEU A N 1
ATOM 1470 C CA . LEU A 1 191 ? -9.742 -4.605 -10.789 1 98.25 191 LEU A CA 1
ATOM 1471 C C . LEU A 1 191 ? -9.586 -4.656 -12.305 1 98.25 191 LEU A C 1
ATOM 1473 O O . LEU A 1 191 ? -10.211 -3.871 -13.023 1 98.25 191 LEU A O 1
ATOM 1477 N N . ARG A 1 192 ? -8.789 -5.527 -12.742 1 98.69 192 ARG A N 1
ATOM 1478 C CA . ARG A 1 192 ? -8.695 -5.949 -14.133 1 98.69 192 ARG A CA 1
ATOM 1479 C C . ARG A 1 192 ? -8.797 -7.465 -14.258 1 98.69 192 ARG A C 1
ATOM 1481 O O . ARG A 1 192 ? -8.109 -8.195 -13.539 1 98.69 192 ARG A O 1
ATOM 1488 N N . TYR A 1 193 ? -9.703 -7.918 -15.164 1 98.75 193 TYR A N 1
ATOM 1489 C CA . TYR A 1 193 ? -9.922 -9.344 -15.383 1 98.75 193 TYR A CA 1
ATOM 1490 C C . TYR A 1 193 ? -9.117 -9.844 -16.578 1 98.75 193 TYR A C 1
ATOM 1492 O O . TYR A 1 193 ? -8.984 -9.141 -17.578 1 98.75 193 TYR A O 1
ATOM 1500 N N . ILE A 1 194 ? -8.633 -11.039 -16.469 1 98.25 194 ILE A N 1
ATOM 1501 C CA . ILE A 1 194 ? -7.879 -11.641 -17.578 1 98.25 194 ILE A CA 1
ATOM 1502 C C . ILE A 1 194 ? -8.133 -13.148 -17.609 1 98.25 194 ILE A C 1
ATOM 1504 O O . ILE A 1 194 ? -8.305 -13.781 -16.562 1 98.25 194 ILE A O 1
ATOM 1508 N N . ILE A 1 195 ? -8.188 -13.695 -18.766 1 98.25 195 ILE A N 1
ATOM 1509 C CA . ILE A 1 195 ? -8.18 -15.141 -18.922 1 98.25 195 ILE A CA 1
ATOM 1510 C C . ILE A 1 195 ? -6.734 -15.648 -18.922 1 98.25 195 ILE A C 1
ATOM 1512 O O . ILE A 1 195 ? -5.965 -15.359 -19.828 1 98.25 195 ILE A O 1
ATOM 1516 N N . MET A 1 196 ? -6.449 -16.406 -17.922 1 97.5 196 MET A N 1
ATOM 1517 C CA . MET A 1 196 ? -5.082 -16.906 -17.797 1 97.5 196 MET A CA 1
ATOM 1518 C C . MET A 1 196 ? -4.867 -18.141 -18.672 1 97.5 196 MET A C 1
ATOM 1520 O O . MET A 1 196 ? -3.785 -18.344 -19.219 1 97.5 196 MET A O 1
ATOM 1524 N N . ARG A 1 197 ? -5.949 -18.922 -18.734 1 97.56 197 ARG A N 1
ATOM 1525 C CA . ARG A 1 197 ? -5.816 -20.203 -19.422 1 97.56 197 ARG A CA 1
ATOM 1526 C C . ARG A 1 197 ? -7.172 -20.703 -19.922 1 97.56 197 ARG A C 1
ATOM 1528 O O . ARG A 1 197 ? -8.188 -20.531 -19.234 1 97.56 197 ARG A O 1
ATOM 1535 N N . GLN A 1 198 ? -7.098 -21.297 -21.125 1 97.44 198 GLN A N 1
ATOM 1536 C CA . GLN A 1 198 ? -8.242 -22.016 -21.688 1 97.44 198 GLN A CA 1
ATOM 1537 C C . GLN A 1 198 ? -7.914 -23.484 -21.906 1 97.44 198 GLN A C 1
ATOM 1539 O O . GLN A 1 198 ? -6.902 -23.812 -22.531 1 97.44 198 GLN A O 1
ATOM 1544 N N . LEU A 1 199 ? -8.859 -24.359 -21.391 1 96.81 199 LEU A N 1
ATOM 1545 C CA . LEU A 1 199 ? -8.688 -25.797 -21.562 1 96.81 199 LEU A CA 1
ATOM 1546 C C . LEU A 1 199 ? -9.945 -26.422 -22.141 1 96.81 199 LEU A C 1
ATOM 1548 O O . LEU A 1 199 ? -11.023 -26.328 -21.547 1 96.81 199 LEU A O 1
ATOM 1552 N N . PRO A 1 200 ? -9.789 -27.156 -23.125 1 96.31 200 PRO A N 1
ATOM 1553 C CA . PRO A 1 200 ? -8.594 -27.281 -23.953 1 96.31 200 PRO A CA 1
ATOM 1554 C C . PRO A 1 200 ? -8.242 -26 -24.688 1 96.31 200 PRO A C 1
ATOM 1556 O O . PRO A 1 200 ? -9.031 -25.047 -24.672 1 96.31 200 PRO A O 1
ATOM 1559 N N . ASP A 1 201 ? -7.043 -25.953 -25.328 1 95.44 201 ASP A N 1
ATOM 1560 C CA . ASP A 1 201 ? -6.609 -24.766 -26.062 1 95.44 201 ASP A CA 1
ATOM 1561 C C . ASP A 1 201 ? -6.859 -24.922 -27.562 1 95.44 201 ASP A C 1
ATOM 1563 O O . ASP A 1 201 ? -6.375 -24.125 -28.359 1 95.44 201 ASP A O 1
ATOM 1567 N N . LYS A 1 202 ? -7.484 -26.062 -27.922 1 92.56 202 LYS A N 1
ATOM 1568 C CA . LYS A 1 202 ? -7.906 -26.312 -29.297 1 92.56 202 LYS A CA 1
ATOM 1569 C C . LYS A 1 202 ? -9.383 -25.969 -29.484 1 92.56 202 LYS A C 1
ATOM 1571 O O . LYS A 1 202 ? -10.188 -26.125 -28.562 1 92.56 202 LYS A O 1
ATOM 1576 N N . PRO A 1 203 ? -9.797 -25.625 -30.625 1 92.69 203 PRO A N 1
ATOM 1577 C CA . PRO A 1 203 ? -9.062 -25.344 -31.859 1 92.69 203 PRO A CA 1
ATOM 1578 C C . PRO A 1 203 ? -8.242 -24.047 -31.766 1 92.69 203 PRO A C 1
ATOM 1580 O O . PRO A 1 203 ? -7.398 -23.797 -32.625 1 92.69 203 PRO A O 1
ATOM 1583 N N . SER A 1 204 ? -8.617 -23.141 -30.812 1 91.75 204 SER A N 1
ATOM 1584 C CA . SER A 1 204 ? -7.887 -21.922 -30.547 1 91.75 204 SER A CA 1
ATOM 1585 C C . SER A 1 204 ? -7.773 -21.672 -29.047 1 91.75 204 SER A C 1
ATOM 1587 O O . SER A 1 204 ? -8.727 -21.891 -28.297 1 91.75 204 SER A O 1
ATOM 1589 N N . PRO A 1 205 ? -6.578 -21.125 -28.641 1 93.62 205 PRO A N 1
ATOM 1590 C CA . PRO A 1 205 ? -6.438 -20.859 -27.219 1 93.62 205 PRO A CA 1
ATOM 1591 C C . PRO A 1 205 ? -7.215 -19.625 -26.766 1 93.62 205 PRO A C 1
ATOM 1593 O O . PRO A 1 205 ? -7.344 -19.359 -25.562 1 93.62 205 PRO A O 1
ATOM 1596 N N . ASN A 1 206 ? -7.816 -18.875 -27.719 1 95.19 206 ASN A N 1
ATOM 1597 C CA . ASN A 1 206 ? -8.531 -17.641 -27.422 1 95.19 206 ASN A CA 1
ATOM 1598 C C . ASN A 1 206 ? -9.93 -17.641 -28.031 1 95.19 206 ASN A C 1
ATOM 1600 O O . ASN A 1 206 ? -10.305 -16.703 -28.734 1 95.19 206 ASN A O 1
ATOM 1604 N N . MET A 1 207 ? -10.68 -18.641 -27.672 1 96.25 207 MET A N 1
ATOM 1605 C CA . MET A 1 207 ? -12.047 -18.734 -28.188 1 96.25 207 MET A CA 1
ATOM 1606 C C . MET A 1 207 ? -12.953 -17.719 -27.516 1 96.25 207 MET A C 1
ATOM 1608 O O . MET A 1 207 ? -14.031 -17.391 -28.031 1 96.25 207 MET A O 1
ATOM 1612 N N . PHE A 1 208 ? -12.492 -17.234 -26.344 1 97.81 208 PHE A N 1
ATOM 1613 C CA . PHE A 1 208 ? -13.266 -16.312 -25.531 1 97.81 208 PHE A CA 1
ATOM 1614 C C . PHE A 1 208 ? -12.422 -15.109 -25.109 1 97.81 208 PHE A C 1
ATOM 1616 O O . PHE A 1 208 ? -11.188 -15.164 -25.156 1 97.81 208 PHE A O 1
ATOM 1623 N N . TYR A 1 209 ? -13.117 -14.094 -24.844 1 97.88 209 TYR A N 1
ATOM 1624 C CA . TYR A 1 209 ? -12.523 -12.859 -24.344 1 97.88 209 TYR A CA 1
ATOM 1625 C C . TYR A 1 209 ? -13.273 -12.367 -23.094 1 97.88 209 TYR A C 1
ATOM 1627 O O . TYR A 1 209 ? -14.492 -12.523 -23 1 97.88 209 TYR A O 1
ATOM 1635 N N . ILE A 1 210 ? -12.453 -11.852 -22.203 1 98.5 210 ILE A N 1
ATOM 1636 C CA . ILE A 1 210 ? -13.102 -11.266 -21.047 1 98.5 210 ILE A CA 1
ATOM 1637 C C . ILE A 1 210 ? -12.859 -9.758 -21.016 1 98.5 210 ILE A C 1
ATOM 1639 O O . ILE A 1 210 ? -11.727 -9.305 -21.172 1 98.5 210 ILE A O 1
ATOM 1643 N N . ASP A 1 211 ? -13.93 -8.969 -20.875 1 98.38 211 ASP A N 1
ATOM 1644 C CA . ASP A 1 211 ? -13.75 -7.539 -20.672 1 98.38 211 ASP A CA 1
ATOM 1645 C C . ASP A 1 211 ? -12.953 -7.254 -19.406 1 98.38 211 ASP A C 1
ATOM 1647 O O . ASP A 1 211 ? -13.367 -7.633 -18.297 1 98.38 211 ASP A O 1
ATOM 1651 N N . PRO A 1 212 ? -11.875 -6.613 -19.469 1 98.31 212 PRO A N 1
ATOM 1652 C CA . PRO A 1 212 ? -10.969 -6.469 -18.328 1 98.31 212 PRO A CA 1
ATOM 1653 C C . PRO A 1 212 ? -11.57 -5.629 -17.203 1 98.31 212 PRO A C 1
ATOM 1655 O O . PRO A 1 212 ? -11.125 -5.719 -16.062 1 98.31 212 PRO A O 1
ATOM 1658 N N . GLU A 1 213 ? -12.57 -4.828 -17.438 1 97.5 213 GLU A N 1
ATOM 1659 C CA . GLU A 1 213 ? -13.148 -3.955 -16.422 1 97.5 213 GLU A CA 1
ATOM 1660 C C . GLU A 1 213 ? -14.469 -4.512 -15.906 1 97.5 213 GLU A C 1
ATOM 1662 O O . GLU A 1 213 ? -14.75 -4.445 -14.703 1 97.5 213 GLU A O 1
ATOM 1667 N N . ARG A 1 214 ? -15.242 -5.16 -16.859 1 97.31 214 ARG A N 1
ATOM 1668 C CA . ARG A 1 214 ? -16.609 -5.531 -16.516 1 97.31 214 ARG A CA 1
ATOM 1669 C C . ARG A 1 214 ? -16.703 -7.012 -16.156 1 97.31 214 ARG A C 1
ATOM 1671 O O . ARG A 1 214 ? -17.641 -7.434 -15.484 1 97.31 214 ARG A O 1
ATOM 1678 N N . GLY A 1 215 ? -15.852 -7.789 -16.656 1 98.12 215 GLY A N 1
ATOM 1679 C CA . GLY A 1 215 ? -15.852 -9.211 -16.344 1 98.12 215 GLY A CA 1
ATOM 1680 C C . GLY A 1 215 ? -16.766 -10.016 -17.25 1 98.12 215 GLY A C 1
ATOM 1681 O O . GLY A 1 215 ? -17 -11.203 -17 1 98.12 215 GLY A O 1
ATOM 1682 N N . ASP A 1 216 ? -17.188 -9.344 -18.312 1 98.31 216 ASP A N 1
ATOM 1683 C CA . ASP A 1 216 ? -18.016 -10.062 -19.281 1 98.31 216 ASP A CA 1
ATOM 1684 C C . ASP A 1 216 ? -17.172 -10.992 -20.141 1 98.31 216 ASP A C 1
ATOM 1686 O O . ASP A 1 216 ? -16.188 -10.57 -20.766 1 98.31 216 ASP A O 1
ATOM 1690 N N . ILE A 1 217 ? -17.641 -12.242 -20.203 1 98.5 217 ILE A N 1
ATOM 1691 C CA . ILE A 1 217 ? -17.016 -13.195 -21.109 1 98.5 217 ILE A CA 1
ATOM 1692 C C . ILE A 1 217 ? -17.828 -13.281 -22.406 1 98.5 217 ILE A C 1
ATOM 1694 O O . ILE A 1 217 ? -19.047 -13.516 -22.375 1 98.5 217 ILE A O 1
ATOM 1698 N N . VAL A 1 218 ? -17.109 -13.125 -23.516 1 98.25 218 VAL A N 1
ATOM 1699 C CA . VAL A 1 218 ? -17.797 -13.148 -24.812 1 98.25 218 VAL A CA 1
ATOM 1700 C C . VAL A 1 218 ? -17.094 -14.117 -25.75 1 98.25 218 VAL A C 1
ATOM 1702 O O . VAL A 1 218 ? -15.914 -14.438 -25.547 1 98.25 218 VAL A O 1
ATOM 1705 N N . THR A 1 219 ? -17.797 -14.602 -26.75 1 97.44 219 THR A N 1
ATOM 1706 C CA . THR A 1 219 ? -17.203 -15.445 -27.781 1 97.44 219 THR A CA 1
ATOM 1707 C C . THR A 1 219 ? -16.312 -14.617 -28.719 1 97.44 219 THR A C 1
ATOM 1709 O O . THR A 1 219 ? -16.656 -13.484 -29.062 1 97.44 219 THR A O 1
ATOM 1712 N N . VAL A 1 220 ? -15.203 -15.133 -29.047 1 96.31 220 VAL A N 1
ATOM 1713 C CA . VAL A 1 220 ? -14.289 -14.523 -30.016 1 96.31 220 VAL A CA 1
ATOM 1714 C C . VAL A 1 220 ? -14.25 -15.375 -31.281 1 96.31 220 VAL A C 1
ATOM 1716 O O . VAL A 1 220 ? -14.125 -14.844 -32.406 1 96.31 220 VAL A O 1
ATOM 1719 N N . ILE A 1 221 ? -14.422 -16.625 -31.094 1 92.25 221 ILE A N 1
ATOM 1720 C CA . ILE A 1 221 ? -14.359 -17.578 -32.219 1 92.25 221 ILE A CA 1
ATOM 1721 C C . ILE A 1 221 ? -15.523 -17.312 -33.156 1 92.25 221 ILE A C 1
ATOM 1723 O O . ILE A 1 221 ? -16.594 -16.891 -32.75 1 92.25 221 ILE A O 1
ATOM 1727 N N . SER A 1 222 ? -15.25 -17.562 -34.438 1 93.19 222 SER A N 1
ATOM 1728 C CA . SER A 1 222 ? -16.281 -17.344 -35.438 1 93.19 222 SER A CA 1
ATOM 1729 C C . SER A 1 222 ? -17.438 -18.328 -35.25 1 93.19 222 SER A C 1
ATOM 1731 O O . SER A 1 222 ? -17.234 -19.453 -34.812 1 93.19 222 SER A O 1
ATOM 1733 N N . PRO A 1 223 ? -18.609 -17.906 -35.688 1 92.38 223 PRO A N 1
ATOM 1734 C CA . PRO A 1 223 ? -19.781 -18.781 -35.594 1 92.38 223 PRO A CA 1
ATOM 1735 C C . PRO A 1 223 ? -19.578 -20.109 -36.312 1 92.38 223 PRO A C 1
ATOM 1737 O O . PRO A 1 223 ? -20.016 -21.156 -35.812 1 92.38 223 PRO A O 1
ATOM 1740 N N . HIS A 1 224 ? -18.875 -20.062 -37.406 1 90.94 224 HIS A N 1
ATOM 1741 C CA . HIS A 1 224 ? -18.688 -21.266 -38.188 1 90.94 224 HIS A CA 1
ATOM 1742 C C . HIS A 1 224 ? -17.781 -22.266 -37.469 1 90.94 224 HIS A C 1
ATOM 1744 O O . HIS A 1 224 ? -17.922 -23.484 -37.656 1 90.94 224 HIS A O 1
ATOM 1750 N N . GLN A 1 225 ? -16.953 -21.703 -36.625 1 91.12 225 GLN A N 1
ATOM 1751 C CA . GLN A 1 225 ? -16.016 -22.562 -35.906 1 91.12 225 GLN A CA 1
ATOM 1752 C C . GLN A 1 225 ? -16.609 -23.031 -34.594 1 91.12 225 GLN A C 1
ATOM 1754 O O . GLN A 1 225 ? -16.125 -24 -34 1 91.12 225 GLN A O 1
ATOM 1759 N N . LEU A 1 226 ? -17.594 -22.297 -34.188 1 92.19 226 LEU A N 1
ATOM 1760 C CA . LEU A 1 226 ? -18.328 -22.703 -33 1 92.19 226 LEU A CA 1
ATOM 1761 C C . LEU A 1 226 ? -19.375 -23.75 -33.312 1 92.19 226 LEU A C 1
ATOM 1763 O O . LEU A 1 226 ? -20.578 -23.484 -33.188 1 92.19 226 LEU A O 1
ATOM 1767 N N . ASP A 1 227 ? -18.859 -24.875 -33.781 1 89.62 227 ASP A N 1
ATOM 1768 C CA . ASP A 1 227 ? -19.688 -25.984 -34.25 1 89.62 227 ASP A CA 1
ATOM 1769 C C . ASP A 1 227 ? -19.516 -27.219 -33.344 1 89.62 227 ASP A C 1
ATOM 1771 O O . ASP A 1 227 ? -18.438 -27.828 -33.344 1 89.62 227 ASP A O 1
ATOM 1775 N N . ARG A 1 228 ? -20.547 -27.578 -32.781 1 88.06 228 ARG A N 1
ATOM 1776 C CA . ARG A 1 228 ? -20.516 -28.641 -31.781 1 88.06 228 ARG A CA 1
ATOM 1777 C C . ARG A 1 228 ? -20.016 -29.953 -32.406 1 88.06 228 ARG A C 1
ATOM 1779 O O . ARG A 1 228 ? -19.391 -30.766 -31.719 1 88.06 228 ARG A O 1
ATOM 1786 N N . GLU A 1 229 ? -20.188 -30.156 -33.688 1 86.44 229 GLU A N 1
ATOM 1787 C CA . GLU A 1 229 ? -19.828 -31.391 -34.375 1 86.44 229 GLU A CA 1
ATOM 1788 C C . GLU A 1 229 ? -18.328 -31.422 -34.719 1 86.44 229 GLU A C 1
ATOM 1790 O O . GLU A 1 229 ? -17.75 -32.5 -34.906 1 86.44 229 GLU A O 1
ATOM 1795 N N . THR A 1 230 ? -17.781 -30.266 -34.75 1 87.5 230 THR A N 1
ATOM 1796 C CA . THR A 1 230 ? -16.391 -30.203 -35.188 1 87.5 230 THR A CA 1
ATOM 1797 C C . THR A 1 230 ? -15.461 -29.891 -34.031 1 87.5 230 THR A C 1
ATOM 1799 O O . THR A 1 230 ? -14.273 -30.203 -34.062 1 87.5 230 THR A O 1
ATOM 1802 N N . LEU A 1 231 ? -15.961 -29.422 -32.969 1 89.75 231 LEU A N 1
ATOM 1803 C CA . LEU A 1 231 ? -15.156 -29.062 -31.797 1 89.75 231 LEU A CA 1
ATOM 1804 C C . LEU A 1 231 ? -14.68 -30.312 -31.078 1 89.75 231 LEU A C 1
ATOM 1806 O O . LEU A 1 231 ? -15.398 -31.328 -31.031 1 89.75 231 LEU A O 1
ATOM 1810 N N . PRO A 1 232 ? -13.492 -30.219 -30.547 1 91.12 232 PRO A N 1
ATOM 1811 C CA . PRO A 1 232 ? -12.977 -31.375 -29.828 1 91.12 232 PRO A CA 1
ATOM 1812 C C . PRO A 1 232 ? -13.789 -31.719 -28.578 1 91.12 232 PRO A C 1
ATOM 1814 O O . PRO A 1 232 ? -13.797 -32.875 -28.125 1 91.12 232 PRO A O 1
ATOM 1817 N N . THR A 1 233 ? -14.328 -30.672 -27.938 1 93.38 233 THR A N 1
ATOM 1818 C CA . THR A 1 233 ? -15.188 -30.812 -26.766 1 93.38 233 THR A CA 1
ATOM 1819 C C . THR A 1 233 ? -16.328 -29.797 -26.797 1 93.38 233 THR A C 1
ATOM 1821 O O . THR A 1 233 ? -16.281 -28.828 -27.562 1 93.38 233 THR A O 1
ATOM 1824 N N . THR A 1 234 ? -17.297 -30.125 -26 1 94.06 234 THR A N 1
ATOM 1825 C CA . THR A 1 234 ? -18.406 -29.188 -25.891 1 94.06 234 THR A CA 1
ATOM 1826 C C . THR A 1 234 ? -18.281 -28.344 -24.625 1 94.06 234 THR A C 1
ATOM 1828 O O . THR A 1 234 ? -19.109 -27.469 -24.375 1 94.06 234 THR A O 1
ATOM 1831 N N . GLN A 1 235 ? -17.188 -28.656 -23.859 1 96.75 235 GLN A N 1
ATOM 1832 C CA . GLN A 1 235 ? -16.984 -27.922 -22.609 1 96.75 235 GLN A CA 1
ATOM 1833 C C . GLN A 1 235 ? -15.57 -27.344 -22.547 1 96.75 235 GLN A C 1
ATOM 1835 O O . GLN A 1 235 ? -14.594 -28.047 -22.812 1 96.75 235 GLN A O 1
ATOM 1840 N N . TYR A 1 236 ? -15.547 -26.109 -22.25 1 97.5 236 TYR A N 1
ATOM 1841 C CA . TYR A 1 236 ? -14.273 -25.422 -22.094 1 97.5 236 TYR A CA 1
ATOM 1842 C C . TYR A 1 236 ? -14.148 -24.844 -20.688 1 97.5 236 TYR A C 1
ATOM 1844 O O . TYR A 1 236 ? -15.117 -24.312 -20.141 1 97.5 236 TYR A O 1
ATOM 1852 N N . GLU A 1 237 ? -12.969 -24.953 -20.125 1 98.19 237 GLU A N 1
ATOM 1853 C CA . GLU A 1 237 ? -12.664 -24.375 -18.812 1 98.19 237 GLU A CA 1
ATOM 1854 C C . GLU A 1 237 ? -11.695 -23.203 -18.938 1 98.19 237 GLU A C 1
ATOM 1856 O O . GLU A 1 237 ? -10.648 -23.328 -19.578 1 98.19 237 GLU A O 1
ATOM 1861 N N . LEU A 1 238 ? -12.133 -22.109 -18.359 1 98.31 238 LEU A N 1
ATOM 1862 C CA . LEU A 1 238 ? -11.289 -20.922 -18.328 1 98.31 238 LEU A CA 1
ATOM 1863 C C . LEU A 1 238 ? -10.797 -20.641 -16.922 1 98.31 238 LEU A C 1
ATOM 1865 O O . LEU A 1 238 ? -11.578 -20.688 -15.961 1 98.31 238 LEU A O 1
ATOM 1869 N N . GLU A 1 239 ? -9.508 -20.391 -16.75 1 98.44 239 GLU A N 1
ATOM 1870 C CA . GLU A 1 239 ? -8.961 -19.844 -15.516 1 98.44 239 GLU A CA 1
ATOM 1871 C C . GLU A 1 239 ? -8.938 -18.312 -15.555 1 98.44 239 GLU A C 1
ATOM 1873 O O . GLU A 1 239 ? -8.195 -17.719 -16.328 1 98.44 239 GLU A O 1
ATOM 1878 N N . ILE A 1 240 ? -9.703 -17.734 -14.664 1 98.56 240 ILE A N 1
ATOM 1879 C CA . ILE A 1 240 ? -9.859 -16.281 -14.672 1 98.56 240 ILE A CA 1
ATOM 1880 C C . ILE A 1 240 ? -9.133 -15.672 -13.469 1 98.56 240 ILE A C 1
ATOM 1882 O O . ILE A 1 240 ? -9.219 -16.203 -12.359 1 98.56 240 ILE A O 1
ATOM 1886 N N . VAL A 1 241 ? -8.391 -14.594 -13.742 1 98.44 241 VAL A N 1
ATOM 1887 C CA . VAL A 1 241 ? -7.699 -13.867 -12.688 1 98.44 241 VAL A CA 1
ATOM 1888 C C . VAL A 1 241 ? -8.227 -12.438 -12.609 1 98.44 241 VAL A C 1
ATOM 1890 O O . VAL A 1 241 ? -8.414 -11.781 -13.641 1 98.44 241 VAL A O 1
ATOM 1893 N N . ALA A 1 242 ? -8.633 -12.078 -11.43 1 98.75 242 ALA A N 1
ATOM 1894 C CA . ALA A 1 242 ? -8.844 -10.672 -11.125 1 98.75 242 ALA A CA 1
ATOM 1895 C C . ALA A 1 242 ? -7.633 -10.07 -10.414 1 98.75 242 ALA A C 1
ATOM 1897 O O . ALA A 1 242 ? -7.172 -10.602 -9.406 1 98.75 242 ALA A O 1
ATOM 1898 N N . LYS A 1 243 ? -7.09 -9.016 -10.953 1 98.44 243 LYS A N 1
ATOM 1899 C CA . LYS A 1 243 ? -5.91 -8.367 -10.391 1 98.44 243 LYS A CA 1
ATOM 1900 C C . LYS A 1 243 ? -6.211 -6.922 -10 1 98.44 243 LYS A C 1
ATOM 1902 O O . LYS A 1 243 ? -6.777 -6.164 -10.789 1 98.44 243 LYS A O 1
ATOM 1907 N N . ASP A 1 244 ? -5.82 -6.508 -8.758 1 98.06 244 ASP A N 1
ATOM 1908 C CA . ASP A 1 244 ? -6.047 -5.129 -8.328 1 98.06 244 ASP A CA 1
ATOM 1909 C C . ASP A 1 244 ? -4.898 -4.223 -8.773 1 98.06 244 ASP A C 1
ATOM 1911 O O . ASP A 1 244 ? -4.16 -4.555 -9.695 1 98.06 244 ASP A O 1
ATOM 1915 N N . MET A 1 245 ? -4.922 -2.922 -8.297 1 96.12 245 MET A N 1
ATOM 1916 C CA . MET A 1 245 ? -3.984 -1.911 -8.781 1 96.12 245 MET A CA 1
ATOM 1917 C C . MET A 1 245 ? -4.133 -1.706 -10.289 1 96.12 245 MET A C 1
ATOM 1919 O O . MET A 1 245 ? -3.135 -1.583 -11 1 96.12 245 MET A O 1
ATOM 1923 N N . ALA A 1 246 ? -5.312 -1.912 -10.758 1 94.94 246 ALA A N 1
ATOM 1924 C CA . ALA A 1 246 ? -5.664 -1.715 -12.164 1 94.94 246 ALA A CA 1
ATOM 1925 C C . ALA A 1 246 ? -4.875 -2.658 -13.062 1 94.94 246 ALA A C 1
ATOM 1927 O O . ALA A 1 246 ? -4.473 -2.283 -14.164 1 94.94 246 ALA A O 1
ATOM 1928 N N . GLY A 1 247 ? -4.504 -3.764 -12.508 1 96.38 247 GLY A N 1
ATOM 1929 C CA . GLY A 1 247 ? -3.861 -4.793 -13.312 1 96.38 247 GLY A CA 1
ATOM 1930 C C . GLY A 1 247 ? -2.352 -4.652 -13.359 1 96.38 247 GLY A C 1
ATOM 1931 O O . GLY A 1 247 ? -1.689 -5.32 -14.156 1 96.38 247 GLY A O 1
ATOM 1932 N N . SER A 1 248 ? -1.873 -3.875 -12.438 1 94.94 248 SER A N 1
ATOM 1933 C CA . SER A 1 248 ? -0.429 -3.66 -12.422 1 94.94 248 SER A CA 1
ATOM 1934 C C . SER A 1 248 ? 0.316 -4.938 -12.055 1 94.94 248 SER A C 1
ATOM 1936 O O . SER A 1 248 ? -0.258 -5.84 -11.438 1 94.94 248 SER A O 1
ATOM 1938 N N . GLU A 1 249 ? 1.637 -4.984 -12.367 1 94.44 249 GLU A N 1
ATOM 1939 C CA . GLU A 1 249 ? 2.457 -6.16 -12.086 1 94.44 249 GLU A CA 1
ATOM 1940 C C . GLU A 1 249 ? 2.592 -6.398 -10.586 1 94.44 249 GLU A C 1
ATOM 1942 O O . GLU A 1 249 ? 2.893 -7.512 -10.156 1 94.44 249 GLU A O 1
ATOM 1947 N N . VAL A 1 250 ? 2.287 -5.414 -9.82 1 94.56 250 VAL A N 1
ATOM 1948 C CA . VAL A 1 250 ? 2.48 -5.535 -8.375 1 94.56 250 VAL A CA 1
ATOM 1949 C C . VAL A 1 250 ? 1.127 -5.656 -7.68 1 94.56 250 VAL A C 1
ATOM 1951 O O . VAL A 1 250 ? 1.041 -5.551 -6.457 1 94.56 250 VAL A O 1
ATOM 1954 N N . GLY A 1 251 ? 0.1 -5.801 -8.484 1 96.94 251 GLY A N 1
ATOM 1955 C CA . GLY A 1 251 ? -1.22 -5.992 -7.902 1 96.94 251 GLY A CA 1
ATOM 1956 C C . GLY A 1 251 ? -1.414 -7.371 -7.305 1 96.94 251 GLY A C 1
ATOM 1957 O O . GLY A 1 251 ? -0.744 -8.328 -7.703 1 96.94 251 GLY A O 1
ATOM 1958 N N . LEU A 1 252 ? -2.326 -7.434 -6.348 1 97.25 252 LEU A N 1
ATOM 1959 C CA . LEU A 1 252 ? -2.752 -8.703 -5.777 1 97.25 252 LEU A CA 1
ATOM 1960 C C . LEU A 1 252 ? -3.812 -9.367 -6.648 1 97.25 252 LEU A C 1
ATOM 1962 O O . LEU A 1 252 ? -4.52 -8.688 -7.398 1 97.25 252 LEU A O 1
ATOM 1966 N N . THR A 1 253 ? -3.875 -10.703 -6.531 1 97.56 253 THR A N 1
ATOM 1967 C CA . THR A 1 253 ? -4.738 -11.406 -7.473 1 97.56 253 THR A CA 1
ATOM 1968 C C . THR A 1 253 ? -5.723 -12.305 -6.73 1 97.56 253 THR A C 1
ATOM 1970 O O . THR A 1 253 ? -5.465 -12.719 -5.598 1 97.56 253 THR A O 1
ATOM 1973 N N . GLY A 1 254 ? -6.836 -12.484 -7.371 1 97.94 254 GLY A N 1
ATOM 1974 C CA . GLY A 1 254 ? -7.805 -13.531 -7.082 1 97.94 254 GLY A CA 1
ATOM 1975 C C . GLY A 1 254 ? -8.148 -14.383 -8.289 1 97.94 254 GLY A C 1
ATOM 1976 O O . GLY A 1 254 ? -8.156 -13.891 -9.422 1 97.94 254 GLY A O 1
ATOM 1977 N N . THR A 1 255 ? -8.406 -15.688 -8.023 1 98.06 255 THR A N 1
ATOM 1978 C CA . THR A 1 255 ? -8.617 -16.594 -9.141 1 98.06 255 THR A CA 1
ATOM 1979 C C . THR A 1 255 ? -9.961 -17.312 -9.016 1 98.06 255 THR A C 1
ATOM 1981 O O . THR A 1 255 ? -10.445 -17.531 -7.902 1 98.06 255 THR A O 1
ATOM 1984 N N . ALA A 1 256 ? -10.562 -17.562 -10.141 1 98.31 256 ALA A N 1
ATOM 1985 C CA . ALA A 1 256 ? -11.766 -18.391 -10.273 1 98.31 256 ALA A CA 1
ATOM 1986 C C . ALA A 1 256 ? -11.789 -19.109 -11.609 1 98.31 256 ALA A C 1
ATOM 1988 O O . ALA A 1 256 ? -10.992 -18.812 -12.5 1 98.31 256 ALA A O 1
ATOM 1989 N N . THR A 1 257 ? -12.688 -20.094 -11.672 1 98.5 257 THR A N 1
ATOM 1990 C CA . THR A 1 257 ? -12.797 -20.875 -12.898 1 98.5 257 THR A CA 1
ATOM 1991 C C . THR A 1 257 ? -14.172 -20.688 -13.531 1 98.5 257 THR A C 1
ATOM 1993 O O . THR A 1 257 ? -15.18 -20.578 -12.828 1 98.5 257 THR A O 1
ATOM 1996 N N . ALA A 1 258 ? -14.219 -20.609 -14.836 1 98.31 258 ALA A N 1
ATOM 1997 C CA . ALA A 1 258 ? -15.453 -20.562 -15.609 1 98.31 258 ALA A CA 1
ATOM 1998 C C . ALA A 1 258 ? -15.562 -21.766 -16.547 1 98.31 258 ALA A C 1
ATOM 2000 O O . ALA A 1 258 ? -14.641 -22.062 -17.297 1 98.31 258 ALA A O 1
ATOM 2001 N N . THR A 1 259 ? -16.656 -22.422 -16.438 1 98.5 259 THR A N 1
ATOM 2002 C CA . THR A 1 259 ? -16.953 -23.516 -17.344 1 98.5 259 THR A CA 1
ATOM 2003 C C . THR A 1 259 ? -18.016 -23.109 -18.375 1 98.5 259 THR A C 1
ATOM 2005 O O . THR A 1 259 ? -19.109 -22.688 -18 1 98.5 259 THR A O 1
ATOM 2008 N N . ILE A 1 260 ? -17.672 -23.203 -19.641 1 97.81 260 ILE A N 1
ATOM 2009 C CA . ILE A 1 260 ? -18.578 -22.844 -20.719 1 97.81 260 ILE A CA 1
ATOM 2010 C C . ILE A 1 260 ? -19.031 -24.094 -21.469 1 97.81 260 ILE A C 1
ATOM 2012 O O . ILE A 1 260 ? -18.203 -24.891 -21.922 1 97.81 260 ILE A O 1
ATOM 2016 N N . THR A 1 261 ? -20.281 -24.266 -21.594 1 97.25 261 THR A N 1
ATOM 2017 C CA . THR A 1 261 ? -20.859 -25.375 -22.328 1 97.25 261 THR A CA 1
ATOM 2018 C C . THR A 1 261 ? -21.469 -24.906 -23.641 1 97.25 261 THR A C 1
ATOM 2020 O O . THR A 1 261 ? -22.281 -23.984 -23.672 1 97.25 261 THR A O 1
ATOM 2023 N N . ILE A 1 262 ? -21.016 -25.484 -24.719 1 95.56 262 ILE A N 1
ATOM 2024 C CA . ILE A 1 262 ? -21.594 -25.203 -26.047 1 95.56 262 ILE A CA 1
ATOM 2025 C C . ILE A 1 262 ? -22.812 -26.078 -26.266 1 95.56 262 ILE A C 1
ATOM 2027 O O . ILE A 1 262 ? -22.719 -27.312 -26.297 1 95.56 262 ILE A O 1
ATOM 2031 N N . THR A 1 263 ? -23.938 -25.484 -26.469 1 94.69 263 THR A N 1
ATOM 2032 C CA . THR A 1 263 ? -25.172 -26.234 -26.609 1 94.69 263 THR A CA 1
ATOM 2033 C C . THR A 1 263 ? -25.594 -26.328 -28.062 1 94.69 263 THR A C 1
ATOM 2035 O O . THR A 1 263 ? -25.141 -25.531 -28.906 1 94.69 263 THR A O 1
ATOM 2038 N N . ASP A 1 264 ? -26.422 -27.375 -28.359 1 91 264 ASP A N 1
ATOM 2039 C CA . ASP A 1 264 ? -26.859 -27.656 -29.719 1 91 264 ASP A CA 1
ATOM 2040 C C . ASP A 1 264 ? -27.984 -26.703 -30.141 1 91 264 ASP A C 1
ATOM 2042 O O . ASP A 1 264 ? -28.859 -26.375 -29.344 1 91 264 ASP A O 1
ATOM 2046 N N . ARG A 1 265 ? -27.75 -26.172 -31.328 1 83.5 265 ARG A N 1
ATOM 2047 C CA . ARG A 1 265 ? -28.859 -25.453 -31.969 1 83.5 265 ARG A CA 1
ATOM 2048 C C . ARG A 1 265 ? -29.594 -26.359 -32.938 1 83.5 265 ARG A C 1
ATOM 2050 O O . ARG A 1 265 ? -28.984 -27.141 -33.656 1 83.5 265 ARG A O 1
ATOM 2057 N N . ASN A 1 266 ? -30.891 -26.688 -32.719 1 71.56 266 ASN A N 1
ATOM 2058 C CA . ASN A 1 266 ? -31.688 -27.562 -33.594 1 71.56 266 ASN A CA 1
ATOM 2059 C C . ASN A 1 266 ? -31.547 -27.156 -35.062 1 71.56 266 ASN A C 1
ATOM 2061 O O . ASN A 1 266 ? -32.406 -26.453 -35.594 1 71.56 266 ASN A O 1
ATOM 2065 N N . ASP A 1 267 ? -30.609 -27.125 -35.625 1 61.12 267 ASP A N 1
ATOM 2066 C CA . ASP A 1 267 ? -30.484 -26.656 -37 1 61.12 267 ASP A CA 1
ATOM 2067 C C . ASP A 1 267 ? -30.422 -27.844 -38 1 61.12 267 ASP A C 1
ATOM 2069 O O . ASP A 1 267 ? -30.219 -27.641 -39.188 1 61.12 267 ASP A O 1
ATOM 2073 N N . HIS A 1 268 ? -30.312 -29.109 -37.531 1 61.41 268 HIS A N 1
ATOM 2074 C CA . HIS A 1 268 ? -30.375 -30.203 -38.5 1 61.41 268 HIS A CA 1
ATOM 2075 C C . HIS A 1 268 ? -31.797 -30.75 -38.625 1 61.41 268 HIS A C 1
ATOM 2077 O O . HIS A 1 268 ? -32.375 -31.203 -37.625 1 61.41 268 HIS A O 1
ATOM 2083 N N . ALA A 1 269 ? -32.406 -30.344 -39.688 1 56.47 269 ALA A N 1
ATOM 2084 C CA . ALA A 1 269 ? -33.688 -30.906 -40.031 1 56.47 269 ALA A CA 1
ATOM 2085 C C . ALA A 1 269 ? -33.625 -32.438 -40.125 1 56.47 269 ALA A C 1
ATOM 2087 O O . ALA A 1 269 ? -32.625 -33 -40.594 1 56.47 269 ALA A O 1
ATOM 2088 N N . PRO A 1 270 ? -34.438 -33.031 -39.25 1 56.72 270 PRO A N 1
ATOM 2089 C CA . PRO A 1 270 ? -34.469 -34.5 -39.406 1 56.72 270 PRO A CA 1
ATOM 2090 C C . PRO A 1 270 ? -34.5 -34.938 -40.875 1 56.72 270 PRO A C 1
ATOM 2092 O O . PRO A 1 270 ? -35.156 -34.281 -41.688 1 56.72 270 PRO A O 1
ATOM 2095 N N . GLU A 1 271 ? -33.375 -35.156 -41.438 1 53.06 271 GLU A N 1
ATOM 2096 C CA . GLU A 1 271 ? -33.469 -35.656 -42.812 1 53.06 271 GLU A CA 1
ATOM 2097 C C . GLU A 1 271 ? -34.281 -36.969 -42.844 1 53.06 271 GLU A C 1
ATOM 2099 O O . GLU A 1 271 ? -33.969 -37.906 -42.125 1 53.06 271 GLU A O 1
ATOM 2104 N N . PHE A 1 272 ? -35.531 -36.812 -43.031 1 52.5 272 PHE A N 1
ATOM 2105 C CA . PHE A 1 272 ? -36.344 -38 -43.25 1 52.5 272 PHE A CA 1
ATOM 2106 C C . PHE A 1 272 ? -35.812 -38.812 -44.406 1 52.5 272 PHE A C 1
ATOM 2108 O O . PHE A 1 272 ? -35.688 -38.312 -45.531 1 52.5 272 PHE A O 1
ATOM 2115 N N . THR A 1 273 ? -34.812 -39.531 -44.188 1 50.59 273 THR A N 1
ATOM 2116 C CA . THR A 1 273 ? -34.438 -40.469 -45.219 1 50.59 273 THR A CA 1
ATOM 2117 C C . THR A 1 273 ? -35.656 -41.281 -45.656 1 50.59 273 THR A C 1
ATOM 2119 O O . THR A 1 273 ? -36.281 -41.938 -44.844 1 50.59 273 THR A O 1
ATOM 2122 N N . HIS A 1 274 ? -36.406 -40.719 -46.594 1 46.62 274 HIS A N 1
ATOM 2123 C CA . HIS A 1 274 ? -37.406 -41.531 -47.25 1 46.62 274 HIS A CA 1
ATOM 2124 C C . HIS A 1 274 ? -36.844 -42.844 -47.719 1 46.62 274 HIS A C 1
ATOM 2126 O O . HIS A 1 274 ? -35.812 -42.875 -48.406 1 46.62 274 HIS A O 1
ATOM 2132 N N . SER A 1 275 ? -36.812 -43.844 -46.844 1 43.47 275 SER A N 1
ATOM 2133 C CA . SER A 1 275 ? -36.688 -45.156 -47.438 1 43.47 275 SER A CA 1
ATOM 2134 C C . SER A 1 275 ? -37.625 -45.344 -48.625 1 43.47 275 SER A C 1
ATOM 2136 O O . SER A 1 275 ? -38.844 -45.156 -48.5 1 43.47 275 SER A O 1
ATOM 2138 N N . LEU A 1 276 ? -37.094 -44.938 -49.812 1 34.38 276 LEU A N 1
ATOM 2139 C CA . LEU A 1 276 ? -37.812 -45.562 -50.906 1 34.38 276 LEU A CA 1
ATOM 2140 C C . LEU A 1 276 ? -37.75 -47.094 -50.781 1 34.38 276 LEU A C 1
ATOM 2142 O O . LEU A 1 276 ? -36.75 -47.656 -50.375 1 34.38 276 LEU A O 1
ATOM 2146 N N . MET B 1 1 ? 8.625 4.613 62.562 1 19.61 1 MET B N 1
ATOM 2147 C CA . MET B 1 1 ? 8.727 6.066 62.469 1 19.61 1 MET B CA 1
ATOM 2148 C C . MET B 1 1 ? 8.914 6.496 61.031 1 19.61 1 MET B C 1
ATOM 2150 O O . MET B 1 1 ? 9.289 5.684 60.188 1 19.61 1 MET B O 1
ATOM 2154 N N . PHE B 1 2 ? 9.125 8.031 60.594 1 19.41 2 PHE B N 1
ATOM 2155 C CA . PHE B 1 2 ? 8.953 8.547 59.25 1 19.41 2 PHE B CA 1
ATOM 2156 C C . PHE B 1 2 ? 9.828 7.781 58.25 1 19.41 2 PHE B C 1
ATOM 2158 O O . PHE B 1 2 ? 9.336 7.27 57.25 1 19.41 2 PHE B O 1
ATOM 2165 N N . VAL B 1 3 ? 11.102 8.352 57.5 1 19.31 3 VAL B N 1
ATOM 2166 C CA . VAL B 1 3 ? 10.945 9.523 56.625 1 19.31 3 VAL B CA 1
ATOM 2167 C C . VAL B 1 3 ? 11.359 9.164 55.188 1 19.31 3 VAL B C 1
ATOM 2169 O O . VAL B 1 3 ? 10.586 9.336 54.25 1 19.31 3 VAL B O 1
ATOM 2172 N N . HIS B 1 4 ? 12.414 9.852 54.438 1 20.66 4 HIS B N 1
ATOM 2173 C CA . HIS B 1 4 ? 12.961 10.562 53.312 1 20.66 4 HIS B CA 1
ATOM 2174 C C . HIS B 1 4 ? 13.758 9.625 52.406 1 20.66 4 HIS B C 1
ATOM 2176 O O . HIS B 1 4 ? 14.898 9.273 52.719 1 20.66 4 HIS B O 1
ATOM 2182 N N . GLY B 1 5 ? 13.344 8.461 51.812 1 25 5 GLY B N 1
ATOM 2183 C CA . GLY B 1 5 ? 14.367 7.578 51.281 1 25 5 GLY B CA 1
ATOM 2184 C C . GLY B 1 5 ? 15.031 8.109 50.031 1 25 5 GLY B C 1
ATOM 2185 O O . GLY B 1 5 ? 14.367 8.727 49.188 1 25 5 GLY B O 1
ATOM 2186 N N . VAL B 1 6 ? 16.344 8.672 49.906 1 27.28 6 VAL B N 1
ATOM 2187 C CA . VAL B 1 6 ? 17.25 9.406 49.031 1 27.28 6 VAL B CA 1
ATOM 2188 C C . VAL B 1 6 ? 17.422 8.656 47.719 1 27.28 6 VAL B C 1
ATOM 2190 O O . VAL B 1 6 ? 18.219 7.715 47.625 1 27.28 6 VAL B O 1
ATOM 2193 N N . ASN B 1 7 ? 16.297 7.926 47.156 1 24.08 7 ASN B N 1
ATOM 2194 C CA . ASN B 1 7 ? 16.5 6.91 46.125 1 24.08 7 ASN B CA 1
ATOM 2195 C C . ASN B 1 7 ? 17.062 7.512 44.844 1 24.08 7 ASN B C 1
ATOM 2197 O O . ASN B 1 7 ? 16.578 8.539 44.375 1 24.08 7 ASN B O 1
ATOM 2201 N N . ASN B 1 8 ? 18.359 7.352 44.5 1 25.97 8 ASN B N 1
ATOM 2202 C CA . ASN B 1 8 ? 19.25 7.824 43.438 1 25.97 8 ASN B CA 1
ATOM 2203 C C . ASN B 1 8 ? 18.688 7.516 42.031 1 25.97 8 ASN B C 1
ATOM 2205 O O . ASN B 1 8 ? 18.766 6.375 41.562 1 25.97 8 ASN B O 1
ATOM 2209 N N . HIS B 1 9 ? 17.375 7.77 41.719 1 25.31 9 HIS B N 1
ATOM 2210 C CA . HIS B 1 9 ? 16.641 7.383 40.531 1 25.31 9 HIS B CA 1
ATOM 2211 C C . HIS B 1 9 ? 17.328 7.891 39.25 1 25.31 9 HIS B C 1
ATOM 2213 O O . HIS B 1 9 ? 17.484 9.102 39.062 1 25.31 9 HIS B O 1
ATOM 2219 N N . VAL B 1 10 ? 18.328 7.113 38.75 1 27.22 10 VAL B N 1
ATOM 2220 C CA . VAL B 1 10 ? 19.141 7.336 37.562 1 27.22 10 VAL B CA 1
ATOM 2221 C C . VAL B 1 10 ? 18.25 7.656 36.375 1 27.22 10 VAL B C 1
ATOM 2223 O O . VAL B 1 10 ? 17.125 7.148 36.281 1 27.22 10 VAL B O 1
ATOM 2226 N N . ASP B 1 11 ? 18.359 8.836 35.781 1 24.5 11 ASP B N 1
ATOM 2227 C CA . ASP B 1 11 ? 17.781 9.562 34.656 1 24.5 11 ASP B CA 1
ATOM 2228 C C . ASP B 1 11 ? 17.875 8.75 33.375 1 24.5 11 ASP B C 1
ATOM 2230 O O . ASP B 1 11 ? 18.969 8.578 32.812 1 24.5 11 ASP B O 1
ATOM 2234 N N . ASP B 1 12 ? 17.328 7.578 33.281 1 25.36 12 ASP B N 1
ATOM 2235 C CA . ASP B 1 12 ? 17.438 6.738 32.094 1 25.36 12 ASP B CA 1
ATOM 2236 C C . ASP B 1 12 ? 16.953 7.48 30.859 1 25.36 12 ASP B C 1
ATOM 2238 O O . ASP B 1 12 ? 15.766 7.82 30.766 1 25.36 12 ASP B O 1
ATOM 2242 N N . MET B 1 13 ? 17.719 8.414 30.344 1 24.16 13 MET B N 1
ATOM 2243 C CA . MET B 1 13 ? 17.5 9.125 29.078 1 24.16 13 MET B CA 1
ATOM 2244 C C . MET B 1 13 ? 17.312 8.148 27.938 1 24.16 13 MET B C 1
ATOM 2246 O O . MET B 1 13 ? 18.172 7.309 27.672 1 24.16 13 MET B O 1
ATOM 2250 N N . ALA B 1 14 ? 16.156 7.559 27.828 1 25.11 14 ALA B N 1
ATOM 2251 C CA . ALA B 1 14 ? 15.906 6.652 26.719 1 25.11 14 ALA B CA 1
ATOM 2252 C C . ALA B 1 14 ? 16.203 7.328 25.375 1 25.11 14 ALA B C 1
ATOM 2254 O O . ALA B 1 14 ? 15.648 8.383 25.078 1 25.11 14 ALA B O 1
ATOM 2255 N N . GLN B 1 15 ? 17.453 7.18 24.875 1 25.23 15 GLN B N 1
ATOM 2256 C CA . GLN B 1 15 ? 17.875 7.586 23.547 1 25.23 15 GLN B CA 1
ATOM 2257 C C . GLN B 1 15 ? 17.109 6.84 22.469 1 25.23 15 GLN B C 1
ATOM 2259 O O . GLN B 1 15 ? 17.047 5.609 22.469 1 25.23 15 GLN B O 1
ATOM 2264 N N . VAL B 1 16 ? 16.062 7.277 22.078 1 22.88 16 VAL B N 1
ATOM 2265 C CA . VAL B 1 16 ? 15.328 6.68 20.969 1 22.88 16 VAL B CA 1
ATOM 2266 C C . VAL B 1 16 ? 16.141 6.848 19.672 1 22.88 16 VAL B C 1
ATOM 2268 O O . VAL B 1 16 ? 16.391 7.973 19.234 1 22.88 16 VAL B O 1
ATOM 2271 N N . THR B 1 17 ? 17.078 5.98 19.453 1 27.03 17 THR B N 1
ATOM 2272 C CA . THR B 1 17 ? 17.875 5.945 18.234 1 27.03 17 THR B CA 1
ATOM 2273 C C . THR B 1 17 ? 17.016 5.535 17.047 1 27.03 17 THR B C 1
ATOM 2275 O O . THR B 1 17 ? 16.406 4.461 17.047 1 27.03 17 THR B O 1
ATOM 2278 N N . ILE B 1 18 ? 16.547 6.477 16.344 1 26.05 18 ILE B N 1
ATOM 2279 C CA . ILE B 1 18 ? 15.883 6.234 15.07 1 26.05 18 ILE B CA 1
ATOM 2280 C C . ILE B 1 18 ? 16.891 5.656 14.07 1 26.05 18 ILE B C 1
ATOM 2282 O O . ILE B 1 18 ? 17.875 6.305 13.734 1 26.05 18 ILE B O 1
ATOM 2286 N N . MET B 1 19 ? 17.016 4.426 14.047 1 25.42 19 MET B N 1
ATOM 2287 C CA . MET B 1 19 ? 18.062 3.615 13.414 1 25.42 19 MET B CA 1
ATOM 2288 C C . MET B 1 19 ? 18.234 4.004 11.953 1 25.42 19 MET B C 1
ATOM 2290 O O . MET B 1 19 ? 19.312 3.822 11.391 1 25.42 19 MET B O 1
ATOM 2294 N N . GLY B 1 20 ? 17.266 3.957 11.141 1 27.27 20 GLY B N 1
ATOM 2295 C CA . GLY B 1 20 ? 17.75 3.689 9.797 1 27.27 20 GLY B CA 1
ATOM 2296 C C . GLY B 1 20 ? 18.453 4.883 9.172 1 27.27 20 GLY B C 1
ATOM 2297 O O . GLY B 1 20 ? 18.688 4.906 7.965 1 27.27 20 GLY B O 1
ATOM 2298 N N . ALA B 1 21 ? 18.156 6.156 9.5 1 27.97 21 ALA B N 1
ATOM 2299 C CA . ALA B 1 21 ? 18.922 7.172 8.766 1 27.97 21 ALA B CA 1
ATOM 2300 C C . ALA B 1 21 ? 20.406 7.051 9.047 1 27.97 21 ALA B C 1
ATOM 2302 O O . ALA B 1 21 ? 20.812 6.527 10.094 1 27.97 21 ALA B O 1
ATOM 2303 N N . PRO B 1 22 ? 21.391 7.426 8.141 1 30.27 22 PRO B N 1
ATOM 2304 C CA . PRO B 1 22 ? 22.781 7.559 8.547 1 30.27 22 PRO B CA 1
ATOM 2305 C C . PRO B 1 22 ? 22.938 8.07 9.977 1 30.27 22 PRO B C 1
ATOM 2307 O O . PRO B 1 22 ? 22 8.625 10.547 1 30.27 22 PRO B O 1
ATOM 2310 N N . SER B 1 23 ? 24.109 7.785 10.688 1 30.78 23 SER B N 1
ATOM 2311 C CA . SER B 1 23 ? 24.5 8.273 12 1 30.78 23 SER B CA 1
ATOM 2312 C C . SER B 1 23 ? 24.094 9.734 12.195 1 30.78 23 SER B C 1
ATOM 2314 O O . SER B 1 23 ? 24.938 10.633 12.156 1 30.78 23 SER B O 1
ATOM 2316 N N . ARG B 1 24 ? 23.328 10.305 11.281 1 29.98 24 ARG B N 1
ATOM 2317 C CA . ARG B 1 24 ? 23.25 11.703 11.688 1 29.98 24 ARG B CA 1
ATOM 2318 C C . ARG B 1 24 ? 22.906 11.82 13.172 1 29.98 24 ARG B C 1
ATOM 2320 O O . ARG B 1 24 ? 22.344 10.898 13.758 1 29.98 24 ARG B O 1
ATOM 2327 N N . SER B 1 25 ? 23.547 12.719 13.844 1 30.12 25 SER B N 1
ATOM 2328 C CA . SER B 1 25 ? 23.438 13.039 15.266 1 30.12 25 SER B CA 1
ATOM 2329 C C . SER B 1 25 ? 22.016 12.875 15.766 1 30.12 25 SER B C 1
ATOM 2331 O O . SER B 1 25 ? 21.062 12.953 14.992 1 30.12 25 SER B O 1
ATOM 2333 N N . PRO B 1 26 ? 21.812 12.266 16.875 1 32.19 26 PRO B N 1
ATOM 2334 C CA . PRO B 1 26 ? 20.531 12.133 17.578 1 32.19 26 PRO B CA 1
ATOM 2335 C C . PRO B 1 26 ? 19.625 13.344 17.391 1 32.19 26 PRO B C 1
ATOM 2337 O O . PRO B 1 26 ? 19.938 14.438 17.859 1 32.19 26 PRO B O 1
ATOM 2340 N N . GLN B 1 27 ? 19.359 13.609 16.047 1 32.88 27 GLN B N 1
ATOM 2341 C CA . GLN B 1 27 ? 18.531 14.805 15.938 1 32.88 27 GLN B CA 1
ATOM 2342 C C . GLN B 1 27 ? 17.375 14.781 16.953 1 32.88 27 GLN B C 1
ATOM 2344 O O . GLN B 1 27 ? 16.672 13.781 17.078 1 32.88 27 GLN B O 1
ATOM 2349 N N . THR B 1 28 ? 17.578 15.422 18.047 1 29.39 28 THR B N 1
ATOM 2350 C CA . THR B 1 28 ? 16.641 15.555 19.141 1 29.39 28 THR B CA 1
ATOM 2351 C C . THR B 1 28 ? 15.227 15.805 18.625 1 29.39 28 THR B C 1
ATOM 2353 O O . THR B 1 28 ? 15.055 16.344 17.531 1 29.39 28 THR B O 1
ATOM 2356 N N . LEU B 1 29 ? 14.258 15.141 19.172 1 31.64 29 LEU B N 1
ATOM 2357 C CA . LEU B 1 29 ? 12.828 15.344 18.984 1 31.64 29 LEU B CA 1
ATOM 2358 C C . LEU B 1 29 ? 12.523 16.797 18.625 1 31.64 29 LEU B C 1
ATOM 2360 O O . LEU B 1 29 ? 11.641 17.062 17.812 1 31.64 29 LEU B O 1
ATOM 2364 N N . ARG B 1 30 ? 13.258 17.688 19.109 1 33.78 30 ARG B N 1
ATOM 2365 C CA . ARG B 1 30 ? 13.117 19.125 18.891 1 33.78 30 ARG B CA 1
ATOM 2366 C C . ARG B 1 30 ? 13.375 19.484 17.422 1 33.78 30 ARG B C 1
ATOM 2368 O O . ARG B 1 30 ? 12.703 20.359 16.859 1 33.78 30 ARG B O 1
ATOM 2375 N N . GLU B 1 31 ? 14.359 18.797 16.875 1 37.69 31 GLU B N 1
ATOM 2376 C CA . GLU B 1 31 ? 14.75 19.094 15.5 1 37.69 31 GLU B CA 1
ATOM 2377 C C . GLU B 1 31 ? 13.727 18.562 14.508 1 37.69 31 GLU B C 1
ATOM 2379 O O . GLU B 1 31 ? 13.484 19.172 13.461 1 37.69 31 GLU B O 1
ATOM 2384 N N . ILE B 1 32 ? 13.242 17.391 14.852 1 35.66 32 ILE B N 1
ATOM 2385 C CA . ILE B 1 32 ? 12.273 16.812 13.922 1 35.66 32 ILE B CA 1
ATOM 2386 C C . ILE B 1 32 ? 11 17.656 13.93 1 35.66 32 ILE B C 1
ATOM 2388 O O . ILE B 1 32 ? 10.398 17.906 12.875 1 35.66 32 ILE B O 1
ATOM 2392 N N . LEU B 1 33 ? 10.531 18.047 15.07 1 35.47 33 LEU B N 1
ATOM 2393 C CA . LEU B 1 33 ? 9.305 18.828 15.188 1 35.47 33 LEU B CA 1
ATOM 2394 C C . LEU B 1 33 ? 9.555 20.281 14.812 1 35.47 33 LEU B C 1
ATOM 2396 O O . LEU B 1 33 ? 8.695 21.141 15.047 1 35.47 33 LEU B O 1
ATOM 2400 N N . GLY B 1 34 ? 10.609 20.531 13.859 1 36.38 34 GLY B N 1
ATOM 2401 C CA . GLY B 1 34 ? 10.914 21.875 13.375 1 36.38 34 GLY B CA 1
ATOM 2402 C C . GLY B 1 34 ? 10.859 22.922 14.461 1 36.38 34 GLY B C 1
ATOM 2403 O O . GLY B 1 34 ? 10.594 24.094 14.18 1 36.38 34 GLY B O 1
ATOM 2404 N N . LEU B 1 35 ? 10.836 22.453 15.664 1 32.78 35 LEU B N 1
ATOM 2405 C CA . LEU B 1 35 ? 10.93 23.484 16.703 1 32.78 35 LEU B CA 1
ATOM 2406 C C . LEU B 1 35 ? 12.289 24.156 16.672 1 32.78 35 LEU B C 1
ATOM 2408 O O . LEU B 1 35 ? 13.297 23.562 17.047 1 32.78 35 LEU B O 1
ATOM 2412 N N . SER B 1 36 ? 12.688 24.938 15.633 1 34.66 36 SER B N 1
ATOM 2413 C CA . SER B 1 36 ? 13.82 25.859 15.688 1 34.66 36 SER B CA 1
ATOM 2414 C C . SER B 1 36 ? 13.945 26.5 17.062 1 34.66 36 SER B C 1
ATOM 2416 O O . SER B 1 36 ? 12.984 26.531 17.828 1 34.66 36 SER B O 1
ATOM 2418 N N . ASP B 1 37 ? 15.195 26.797 17.5 1 37.41 37 ASP B N 1
ATOM 2419 C CA . ASP B 1 37 ? 15.586 27.562 18.672 1 37.41 37 ASP B CA 1
ATOM 2420 C C . ASP B 1 37 ? 14.656 28.766 18.859 1 37.41 37 ASP B C 1
ATOM 2422 O O . ASP B 1 37 ? 14.477 29.578 17.953 1 37.41 37 ASP B O 1
ATOM 2426 N N . MET B 1 38 ? 13.672 28.672 19.75 1 34.44 38 MET B N 1
ATOM 2427 C CA . MET B 1 38 ? 12.969 29.844 20.234 1 34.44 38 MET B CA 1
ATOM 2428 C C . MET B 1 38 ? 13.945 30.953 20.594 1 34.44 38 MET B C 1
ATOM 2430 O O . MET B 1 38 ? 14.719 30.828 21.547 1 34.44 38 MET B O 1
ATOM 2434 N N . MET B 1 39 ? 14.664 31.672 19.656 1 33.66 39 MET B N 1
ATOM 2435 C CA . MET B 1 39 ? 15.18 32.969 20.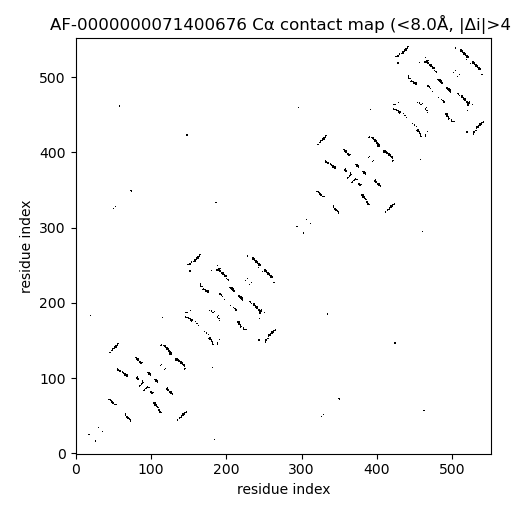094 1 33.66 39 MET B CA 1
ATOM 2436 C C . MET B 1 39 ? 14.164 33.688 20.969 1 33.66 39 MET B C 1
ATOM 2438 O O . MET B 1 39 ? 12.961 33.5 20.828 1 33.66 39 MET B O 1
ATOM 2442 N N . PRO B 1 40 ? 14.531 34.469 22.031 1 36.47 40 PRO B N 1
ATOM 2443 C CA . PRO B 1 40 ? 13.695 35.188 23.016 1 36.47 40 PRO B CA 1
ATOM 2444 C C . PRO B 1 40 ? 12.469 35.844 22.375 1 36.47 40 PRO B C 1
ATOM 2446 O O . PRO B 1 40 ? 11.445 36 23.047 1 36.47 40 PRO B O 1
ATOM 2449 N N . TYR B 1 41 ? 12.773 36.906 21.391 1 34.56 41 TYR B N 1
ATOM 2450 C CA . TYR B 1 41 ? 11.648 37.656 20.844 1 34.56 41 TYR B CA 1
ATOM 2451 C C . TYR B 1 41 ? 10.711 36.75 20.078 1 34.56 41 TYR B C 1
ATOM 2453 O O . TYR B 1 41 ? 11.031 36.281 18.969 1 34.56 41 TYR B O 1
ATOM 2461 N N . ARG B 1 42 ? 10.219 35.781 20.594 1 39.97 42 ARG B N 1
ATOM 2462 C CA . ARG B 1 42 ? 9.219 34.938 19.953 1 39.97 42 ARG B CA 1
ATOM 2463 C C . ARG B 1 42 ? 8.297 35.75 19.062 1 39.97 42 ARG B C 1
ATOM 2465 O O . ARG B 1 42 ? 7.426 36.469 19.562 1 39.97 42 ARG B O 1
ATOM 2472 N N . SER B 1 43 ? 8.789 36.562 18.156 1 41.41 43 SER B N 1
ATOM 2473 C CA . SER B 1 43 ? 7.984 37.219 17.141 1 41.41 43 SER B CA 1
ATOM 2474 C C . SER B 1 43 ? 6.781 36.375 16.734 1 41.41 43 SER B C 1
ATOM 2476 O O . SER B 1 43 ? 6.902 35.156 16.578 1 41.41 43 SER B O 1
ATOM 2478 N N . LYS B 1 44 ? 5.594 36.656 17.203 1 49.94 44 LYS B N 1
ATOM 2479 C CA . LYS B 1 44 ? 4.25 36.125 16.969 1 49.94 44 LYS B CA 1
ATOM 2480 C C . LYS B 1 44 ? 4.141 35.5 15.594 1 49.94 44 LYS B C 1
ATOM 2482 O O . LYS B 1 44 ? 4.23 36.188 14.57 1 49.94 44 LYS B O 1
ATOM 2487 N N . ARG B 1 45 ? 4.668 34.438 15.359 1 56.91 45 ARG B N 1
ATOM 2488 C CA . ARG B 1 45 ? 4.555 33.812 14.047 1 56.91 45 ARG B CA 1
ATOM 2489 C C . ARG B 1 45 ? 3.102 33.781 13.578 1 56.91 45 ARG B C 1
ATOM 2491 O O . ARG B 1 45 ? 2.238 33.219 14.258 1 56.91 45 ARG B O 1
ATOM 2498 N N . SER B 1 46 ? 2.717 34.656 12.688 1 76.38 46 SER B N 1
ATOM 2499 C CA . SER B 1 46 ? 1.381 34.906 12.156 1 76.38 46 SER B CA 1
ATOM 2500 C C . SER B 1 46 ? 1.033 33.938 11.047 1 76.38 46 SER B C 1
ATOM 2502 O O . SER B 1 46 ? -0.101 33.906 10.562 1 76.38 46 SER B O 1
ATOM 2504 N N . LEU B 1 47 ? 2.086 33 10.758 1 88.12 47 LEU B N 1
ATOM 2505 C CA . LEU B 1 47 ? 1.826 32.062 9.672 1 88.12 47 LEU B CA 1
ATOM 2506 C C . LEU B 1 47 ? 1.978 30.625 10.148 1 88.12 47 LEU B C 1
ATOM 2508 O O . LEU B 1 47 ? 3.037 30.234 10.648 1 88.12 47 LEU B O 1
ATOM 2512 N N . LEU B 1 48 ? 0.947 29.875 10.141 1 87.75 48 LEU B N 1
ATOM 2513 C CA . LEU B 1 48 ? 0.939 28.469 10.516 1 87.75 48 LEU B CA 1
ATOM 2514 C C . LEU B 1 48 ? 0.93 27.578 9.281 1 87.75 48 LEU B C 1
ATOM 2516 O O . LEU B 1 48 ? 0.017 27.656 8.453 1 87.75 48 LEU B O 1
ATOM 2520 N N . VAL B 1 49 ? 1.951 26.75 9.203 1 93 49 VAL B N 1
ATOM 2521 C CA . VAL B 1 49 ? 2.135 25.859 8.062 1 93 49 VAL B CA 1
ATOM 2522 C C . VAL B 1 49 ? 2.326 24.422 8.555 1 93 49 VAL B C 1
ATOM 2524 O O . VAL B 1 49 ? 3.455 24 8.805 1 93 49 VAL B O 1
ATOM 2527 N N . PRO B 1 50 ? 1.244 23.656 8.617 1 90.44 50 PRO B N 1
ATOM 2528 C CA . PRO B 1 50 ? 1.385 22.266 9.078 1 90.44 50 PRO B CA 1
ATOM 2529 C C . PRO B 1 50 ? 2.037 21.359 8.039 1 90.44 50 PRO B C 1
ATOM 2531 O O . PRO B 1 50 ? 1.93 21.625 6.832 1 90.44 50 PRO B O 1
ATOM 2534 N N . PRO B 1 51 ? 2.711 20.328 8.562 1 91.94 51 PRO B N 1
ATOM 2535 C CA . PRO B 1 51 ? 3.205 19.344 7.59 1 91.94 51 PRO B CA 1
ATOM 2536 C C . PRO B 1 51 ? 2.08 18.656 6.824 1 91.94 51 PRO B C 1
ATOM 2538 O O . PRO B 1 51 ? 0.947 18.594 7.309 1 91.94 51 PRO B O 1
ATOM 2541 N N . MET B 1 52 ? 2.416 18.266 5.633 1 94.69 52 MET B N 1
ATOM 2542 C CA . MET B 1 52 ? 1.412 17.625 4.793 1 94.69 52 MET B CA 1
ATOM 2543 C C . MET B 1 52 ? 1.899 16.266 4.312 1 94.69 52 MET B C 1
ATOM 2545 O O . MET B 1 52 ? 3.105 16 4.266 1 94.69 52 MET B O 1
ATOM 2549 N N . PHE B 1 53 ? 0.921 15.359 3.98 1 93.06 53 PHE B N 1
ATOM 2550 C CA . PHE B 1 53 ? 1.197 13.977 3.605 1 93.06 53 PHE B CA 1
ATOM 2551 C C . PHE B 1 53 ? 0.432 13.594 2.344 1 93.06 53 PHE B C 1
ATOM 2553 O O . PHE B 1 53 ? -0.771 13.844 2.24 1 93.06 53 PHE B O 1
ATOM 2560 N N . VAL B 1 54 ? 1.131 13.008 1.403 1 95.69 54 VAL B N 1
ATOM 2561 C CA . VAL B 1 54 ? 0.527 12.609 0.135 1 95.69 54 VAL B CA 1
ATOM 2562 C C . VAL B 1 54 ? 0.869 11.148 -0.165 1 95.69 54 VAL B C 1
ATOM 2564 O O . VAL B 1 54 ? 2.039 10.805 -0.353 1 95.69 54 VAL B O 1
ATOM 2567 N N . PRO B 1 55 ? -0.123 10.242 -0.252 1 94.38 55 PRO B N 1
ATOM 2568 C CA . PRO B 1 55 ? 0.21 8.891 -0.71 1 94.38 55 PRO B CA 1
ATOM 2569 C C . PRO B 1 55 ? 0.775 8.875 -2.129 1 94.38 55 PRO B C 1
ATOM 2571 O O . PRO B 1 55 ? 0.341 9.656 -2.98 1 94.38 55 PRO B O 1
ATOM 2574 N N . GLU B 1 56 ? 1.729 8.039 -2.359 1 96.19 56 GLU B N 1
ATOM 2575 C CA . GLU B 1 56 ? 2.182 7.875 -3.738 1 96.19 56 GLU B CA 1
ATOM 2576 C C . GLU B 1 56 ? 1.144 7.137 -4.578 1 96.19 56 GLU B C 1
ATOM 2578 O O . GLU B 1 56 ? 0.233 6.508 -4.035 1 96.19 56 GLU B O 1
ATOM 2583 N N . ASN B 1 57 ? 1.226 7.359 -5.832 1 94.06 57 ASN B N 1
ATOM 2584 C CA . ASN B 1 57 ? 0.416 6.648 -6.816 1 94.06 57 ASN B CA 1
ATOM 2585 C C . ASN B 1 57 ? -1.058 7.035 -6.711 1 94.06 57 ASN B C 1
ATOM 2587 O O . ASN B 1 57 ? -1.938 6.195 -6.914 1 94.06 57 ASN B O 1
ATOM 2591 N N . GLN B 1 58 ? -1.279 8.211 -6.277 1 93.12 58 GLN B N 1
ATOM 2592 C CA . GLN B 1 58 ? -2.668 8.664 -6.277 1 93.12 58 GLN B CA 1
ATOM 2593 C C . GLN B 1 58 ? -3.244 8.672 -7.688 1 93.12 58 GLN B C 1
ATOM 2595 O O . GLN B 1 58 ? -2.529 8.945 -8.656 1 93.12 58 GLN B O 1
ATOM 2600 N N . ARG B 1 59 ? -4.477 8.43 -7.668 1 90.56 59 ARG B N 1
ATOM 2601 C CA . ARG B 1 59 ? -5.176 8.438 -8.945 1 90.56 59 ARG B CA 1
ATOM 2602 C C . ARG B 1 59 ? -5.711 9.828 -9.266 1 90.56 59 ARG B C 1
ATOM 2604 O O . ARG B 1 59 ? -5.98 10.617 -8.359 1 90.56 59 ARG B O 1
ATOM 2611 N N . ALA B 1 60 ? -5.867 10.102 -10.562 1 91.75 60 ALA B N 1
ATOM 2612 C CA . ALA B 1 60 ? -6.559 11.312 -10.977 1 91.75 60 ALA B CA 1
ATOM 2613 C C . ALA B 1 60 ? -7.98 11.352 -10.43 1 91.75 60 ALA B C 1
ATOM 2615 O O . ALA B 1 60 ? -8.516 10.328 -10.008 1 91.75 60 ALA B O 1
ATOM 2616 N N . PRO B 1 61 ? -8.539 12.492 -10.328 1 94.69 61 PRO B N 1
ATOM 2617 C CA . PRO B 1 61 ? -8.133 13.734 -10.984 1 94.69 61 PRO B CA 1
ATOM 2618 C C . PRO B 1 61 ? -7.207 14.586 -10.117 1 94.69 61 PRO B C 1
ATOM 2620 O O . PRO B 1 61 ? -7.23 14.477 -8.891 1 94.69 61 PRO B O 1
ATOM 2623 N N . PHE B 1 62 ? -6.477 15.484 -10.773 1 96.38 62 PHE B N 1
ATOM 2624 C CA . PHE B 1 62 ? -5.629 16.531 -10.203 1 96.38 62 PHE B CA 1
ATOM 2625 C C . PHE B 1 62 ? -6.062 17.906 -10.688 1 96.38 62 PHE B C 1
ATOM 2627 O O . PHE B 1 62 ? -6.656 18.031 -11.758 1 96.38 62 PHE B O 1
ATOM 2634 N N . PRO B 1 63 ? -5.84 18.906 -9.898 1 97.62 63 PRO B N 1
ATOM 2635 C CA . PRO B 1 63 ? -5.09 18.906 -8.641 1 97.62 63 PRO B CA 1
ATOM 2636 C C . PRO B 1 63 ? -5.918 18.406 -7.457 1 97.62 63 PRO B C 1
ATOM 2638 O O . PRO B 1 63 ? -7.152 18.422 -7.512 1 97.62 63 PRO B O 1
ATOM 2641 N N . ARG B 1 64 ? -5.23 17.938 -6.426 1 96 64 ARG B N 1
ATOM 2642 C CA . ARG B 1 64 ? -5.852 17.453 -5.199 1 96 64 ARG B CA 1
ATOM 2643 C C . ARG B 1 64 ? -5.359 18.234 -3.988 1 96 64 ARG B C 1
ATOM 2645 O O . ARG B 1 64 ? -4.156 18.438 -3.824 1 96 64 ARG B O 1
ATOM 2652 N N . LEU B 1 65 ? -6.289 18.656 -3.129 1 95.75 65 LEU B N 1
ATOM 2653 C CA . LEU B 1 65 ? -5.945 19.375 -1.906 1 95.75 65 LEU B CA 1
ATOM 2654 C C . LEU B 1 65 ? -5.23 18.453 -0.92 1 95.75 65 LEU B C 1
ATOM 2656 O O . LEU B 1 65 ? -5.664 17.328 -0.697 1 95.75 65 LEU B O 1
ATOM 2660 N N . ILE B 1 66 ? -4.195 18.969 -0.35 1 96.12 66 ILE B N 1
ATOM 2661 C CA . ILE B 1 66 ? -3.441 18.109 0.554 1 96.12 66 ILE B CA 1
ATOM 2662 C C . ILE B 1 66 ? -3.303 18.781 1.916 1 96.12 66 ILE B C 1
ATOM 2664 O O . ILE B 1 66 ? -2.859 18.156 2.883 1 96.12 66 ILE B O 1
ATOM 2668 N N . GLY B 1 67 ? -3.602 20.016 1.998 1 94.81 67 GLY B N 1
ATOM 2669 C CA . GLY B 1 67 ? -3.508 20.75 3.242 1 94.81 67 GLY B CA 1
ATOM 2670 C C . GLY B 1 67 ? -3.754 22.25 3.062 1 94.81 67 GLY B C 1
ATOM 2671 O O . GLY B 1 67 ? -4.18 22.688 1.992 1 94.81 67 GLY B O 1
ATOM 2672 N N . LYS B 1 68 ? -3.504 22.969 4.223 1 92.88 68 LYS B N 1
ATOM 2673 C CA . LYS B 1 68 ? -3.789 24.406 4.207 1 92.88 68 LYS B CA 1
ATOM 2674 C C . LYS B 1 68 ? -2.842 25.156 5.129 1 92.88 68 LYS B C 1
ATOM 2676 O O . LYS B 1 68 ? -2.537 24.703 6.23 1 92.88 68 LYS B O 1
ATOM 2681 N N . SER B 1 69 ? -2.365 26.25 4.688 1 92.88 69 SER B N 1
ATOM 2682 C CA . SER B 1 69 ? -1.626 27.203 5.52 1 92.88 69 SER B CA 1
ATOM 2683 C C . SER B 1 69 ? -2.531 28.312 6.027 1 92.88 69 SER B C 1
ATOM 2685 O O . SER B 1 69 ? -3.467 28.734 5.336 1 92.88 69 SER B O 1
ATOM 2687 N N . HIS B 1 70 ? -2.189 28.844 7.23 1 85.12 70 HIS B N 1
ATOM 2688 C CA . HIS B 1 70 ? -3.072 29.812 7.875 1 85.12 70 HIS B CA 1
ATOM 2689 C C . HIS B 1 70 ? -2.289 31 8.391 1 85.12 70 HIS B C 1
ATOM 2691 O O . HIS B 1 70 ? -1.211 30.844 8.969 1 85.12 70 HIS B O 1
ATOM 2697 N N . VAL B 1 71 ? -2.838 32.156 8.133 1 82.31 71 VAL B N 1
ATOM 2698 C CA . VAL B 1 71 ? -2.346 33.344 8.812 1 82.31 71 VAL B CA 1
ATOM 2699 C C . VAL B 1 71 ? -3.08 33.531 10.141 1 82.31 71 VAL B C 1
ATOM 2701 O O . VAL B 1 71 ? -4.312 33.531 10.18 1 82.31 71 VAL B O 1
ATOM 2704 N N . ILE B 1 72 ? -2.379 33.438 11.227 1 71.44 72 ILE B N 1
ATOM 2705 C CA . ILE B 1 72 ? -2.986 33.5 12.555 1 71.44 72 ILE B CA 1
ATOM 2706 C C . ILE B 1 72 ? -3.014 34.938 13.055 1 71.44 72 ILE B C 1
ATOM 2708 O O . ILE B 1 72 ? -3.832 35.281 13.914 1 71.44 72 ILE B O 1
ATOM 2712 N N . SER B 1 73 ? -2.398 35.906 12.453 1 63.28 73 SER B N 1
ATOM 2713 C CA . SER B 1 73 ? -2.236 37.219 13.062 1 63.28 73 SER B CA 1
ATOM 2714 C C . SER B 1 73 ? -3.576 37.938 13.203 1 63.28 73 SER B C 1
ATOM 2716 O O . SER B 1 73 ? -4.473 37.75 12.375 1 63.28 73 SER B O 1
ATOM 2718 N N . SER B 1 74 ? -4.027 38.312 14.406 1 54.34 74 SER B N 1
ATOM 2719 C CA . SER B 1 74 ? -5.172 39.125 14.836 1 54.34 74 SER B CA 1
ATOM 2720 C C . SER B 1 74 ? -5.398 40.312 13.906 1 54.34 74 SER B C 1
ATOM 2722 O O . SER B 1 74 ? -6.527 40.781 13.75 1 54.34 74 SER B O 1
ATOM 2724 N N . ASP B 1 75 ? -4.324 40.969 13.594 1 51.5 75 ASP B N 1
ATOM 2725 C CA . ASP B 1 75 ? -4.527 42.219 12.891 1 51.5 75 ASP B CA 1
ATOM 2726 C C . ASP B 1 75 ? -4.777 41.969 11.398 1 51.5 75 ASP B C 1
ATOM 2728 O O . ASP B 1 75 ? -3.918 42.281 10.57 1 51.5 75 ASP B O 1
ATOM 2732 N N . MET B 1 76 ? -5.555 41.031 11.086 1 51.59 76 MET B N 1
ATOM 2733 C CA . MET B 1 76 ? -5.867 40.562 9.734 1 51.59 76 MET B CA 1
ATOM 2734 C C . MET B 1 76 ? -6.227 41.75 8.828 1 51.59 76 MET B C 1
ATOM 2736 O O . MET B 1 76 ? -7.156 41.656 8.023 1 51.59 76 MET B O 1
ATOM 2740 N N . LYS B 1 77 ? -6 42.969 9.289 1 49.97 77 LYS B N 1
ATOM 2741 C CA . LYS B 1 77 ? -6.562 44.031 8.461 1 49.97 77 LYS B CA 1
ATOM 2742 C C . LYS B 1 77 ? -6.039 43.938 7.027 1 49.97 77 LYS B C 1
ATOM 2744 O O . LYS B 1 77 ? -6.602 44.562 6.117 1 49.97 77 LYS B O 1
ATOM 2749 N N . GLU B 1 78 ? -4.809 43.406 6.77 1 56.81 78 GLU B N 1
ATOM 2750 C CA . GLU B 1 78 ? -4.289 43.656 5.43 1 56.81 78 GLU B CA 1
ATOM 2751 C C . GLU B 1 78 ? -4.402 42.406 4.559 1 56.81 78 GLU B C 1
ATOM 2753 O O . GLU B 1 78 ? -4.352 41.281 5.066 1 56.81 78 GLU B O 1
ATOM 2758 N N . ASP B 1 79 ? -4.785 42.438 3.326 1 71.25 79 ASP B N 1
ATOM 2759 C CA . ASP B 1 79 ? -4.852 41.438 2.27 1 71.25 79 ASP B CA 1
ATOM 2760 C C . ASP B 1 79 ? -3.551 40.625 2.188 1 71.25 79 ASP B C 1
ATOM 2762 O O . ASP B 1 79 ? -2.465 41.219 2.121 1 71.25 79 ASP B O 1
ATOM 2766 N N . HIS B 1 80 ? -3.498 39.469 2.664 1 85.56 80 HIS B N 1
ATOM 2767 C CA . HIS B 1 80 ? -2.326 38.625 2.523 1 85.56 80 HIS B CA 1
ATOM 2768 C C . HIS B 1 80 ? -2.441 37.719 1.296 1 85.56 80 HIS B C 1
ATOM 2770 O O . HIS B 1 80 ? -3.531 37.25 0.974 1 85.56 80 H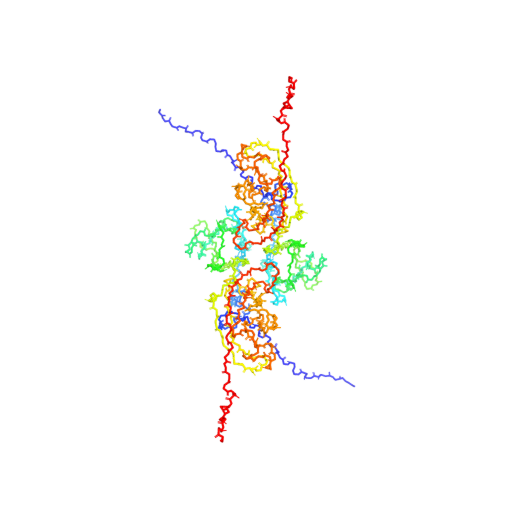IS B O 1
ATOM 2776 N N . ILE B 1 81 ? -1.357 37.75 0.546 1 93.19 81 ILE B N 1
ATOM 2777 C CA . ILE B 1 81 ? -1.257 36.875 -0.612 1 93.19 81 ILE B CA 1
ATOM 2778 C C . ILE B 1 81 ? -0.263 35.75 -0.322 1 93.19 81 ILE B C 1
ATOM 2780 O O . ILE B 1 81 ? 0.922 36 -0.097 1 93.19 81 ILE B O 1
ATOM 2784 N N . PHE B 1 82 ? -0.701 34.5 -0.379 1 96.31 82 PHE B N 1
ATOM 2785 C CA . PHE B 1 82 ? 0.162 33.375 -0.103 1 96.31 82 PHE B CA 1
ATOM 2786 C C . PHE B 1 82 ? 1.089 33.094 -1.28 1 96.31 82 PHE B C 1
ATOM 2788 O O . PHE B 1 82 ? 0.684 33.219 -2.438 1 96.31 82 PHE B O 1
ATOM 2795 N N . ARG B 1 83 ? 2.264 32.688 -0.921 1 97.31 83 ARG B N 1
ATOM 2796 C CA . ARG B 1 83 ? 3.254 32.281 -1.914 1 97.31 83 ARG B CA 1
ATOM 2797 C C . ARG B 1 83 ? 3.938 30.969 -1.506 1 97.31 83 ARG B C 1
ATOM 2799 O O . ARG B 1 83 ? 4.258 30.781 -0.332 1 97.31 83 ARG B O 1
ATOM 2806 N N . LEU B 1 84 ? 4.156 30.109 -2.541 1 98.31 84 LEU B N 1
ATOM 2807 C CA . LEU B 1 84 ? 4.832 28.844 -2.34 1 98.31 84 LEU B CA 1
ATOM 2808 C C . LEU B 1 84 ? 6.121 28.766 -3.152 1 98.31 84 LEU B C 1
ATOM 2810 O O . LEU B 1 84 ? 6.117 29.047 -4.355 1 98.31 84 LEU B O 1
ATOM 2814 N N . THR B 1 85 ? 7.219 28.391 -2.465 1 98.38 85 THR B N 1
ATOM 2815 C CA . THR B 1 85 ? 8.508 28.297 -3.148 1 98.38 85 THR B CA 1
ATOM 2816 C C . THR B 1 85 ? 9.242 27.031 -2.725 1 98.38 85 THR B C 1
ATOM 2818 O O . THR B 1 85 ? 8.898 26.406 -1.721 1 98.38 85 THR B O 1
ATOM 2821 N N . GLY B 1 86 ? 10.219 26.562 -3.584 1 98.25 86 GLY B N 1
ATOM 2822 C CA . GLY B 1 86 ? 11.039 25.391 -3.283 1 98.25 86 GLY B CA 1
ATOM 2823 C C . GLY B 1 86 ? 10.898 24.281 -4.316 1 98.25 86 GLY B C 1
ATOM 2824 O O . GLY B 1 86 ? 10.273 24.484 -5.359 1 98.25 86 GLY B O 1
ATOM 2825 N N . ARG B 1 87 ? 11.523 23.125 -3.973 1 98.06 87 ARG B N 1
ATOM 2826 C CA . ARG B 1 87 ? 11.438 21.938 -4.832 1 98.06 87 ARG B CA 1
ATOM 2827 C C . ARG B 1 87 ? 10.008 21.406 -4.895 1 98.06 87 ARG B C 1
ATOM 2829 O O . ARG B 1 87 ? 9.422 21.062 -3.865 1 98.06 87 ARG B O 1
ATOM 2836 N N . GLY B 1 88 ? 9.445 21.328 -6.086 1 98.38 88 GLY B N 1
ATOM 2837 C CA . GLY B 1 88 ? 8.055 20.922 -6.246 1 98.38 88 GLY B CA 1
ATOM 2838 C C . GLY B 1 88 ? 7.129 22.094 -6.539 1 98.38 88 GLY B C 1
ATOM 2839 O O . GLY B 1 88 ? 5.988 21.891 -6.965 1 98.38 88 GLY B O 1
ATOM 2840 N N . ALA B 1 89 ? 7.652 23.281 -6.242 1 98.38 89 ALA B N 1
ATOM 2841 C CA . ALA B 1 89 ? 6.879 24.484 -6.547 1 98.38 89 ALA B CA 1
ATOM 2842 C C . ALA B 1 89 ? 7.527 25.281 -7.672 1 98.38 89 ALA B C 1
ATOM 2844 O O . ALA B 1 89 ? 7.215 25.078 -8.852 1 98.38 89 ALA B O 1
ATOM 2845 N N . ASP B 1 90 ? 8.438 26.172 -7.383 1 98.12 90 ASP B N 1
ATOM 2846 C CA . ASP B 1 90 ? 9.07 27 -8.414 1 98.12 90 ASP B CA 1
ATOM 2847 C C . ASP B 1 90 ? 10.484 26.5 -8.711 1 98.12 90 ASP B C 1
ATOM 2849 O O . ASP B 1 90 ? 11.195 27.094 -9.523 1 98.12 90 ASP B O 1
ATOM 2853 N N . GLN B 1 91 ? 11 25.422 -8.039 1 97.81 91 GLN B N 1
ATOM 2854 C CA . GLN B 1 91 ? 12.266 24.75 -8.32 1 97.81 91 GLN B CA 1
ATOM 2855 C C . GLN B 1 91 ? 12.031 23.328 -8.82 1 97.81 91 GLN B C 1
ATOM 2857 O O . GLN B 1 91 ? 11.023 22.703 -8.492 1 97.81 91 GLN B O 1
ATOM 2862 N N . ASP B 1 92 ? 12.984 22.688 -9.469 1 96.69 92 ASP B N 1
ATOM 2863 C CA . ASP B 1 92 ? 12.82 21.375 -10.102 1 96.69 92 ASP B CA 1
ATOM 2864 C C . ASP B 1 92 ? 12.68 20.281 -9.047 1 96.69 92 ASP B C 1
ATOM 2866 O O . ASP B 1 92 ? 13.453 20.234 -8.086 1 96.69 92 ASP B O 1
ATOM 2870 N N . PRO B 1 93 ? 11.781 19.375 -9.32 1 97.75 93 PRO B N 1
ATOM 2871 C CA . PRO B 1 93 ? 10.734 19.406 -10.344 1 97.75 93 PRO B CA 1
ATOM 2872 C C . PRO B 1 93 ? 9.68 20.469 -10.062 1 97.75 93 PRO B C 1
ATOM 2874 O O . PRO B 1 93 ? 9.141 20.547 -8.953 1 97.75 93 PRO B O 1
ATOM 2877 N N . LYS B 1 94 ? 9.266 21.219 -11.055 1 98 94 LYS B N 1
ATOM 2878 C CA . LYS B 1 94 ? 8.383 22.359 -10.875 1 98 94 LYS B CA 1
ATOM 2879 C C . LYS B 1 94 ? 6.922 21.969 -11.031 1 98 94 LYS B C 1
ATOM 2881 O O . LYS B 1 94 ? 6.602 21.031 -11.766 1 98 94 LYS B O 1
ATOM 2886 N N . GLY B 1 95 ? 6.129 22.688 -10.336 1 98.19 95 GLY B N 1
ATOM 2887 C CA . GLY B 1 95 ? 4.695 22.609 -10.57 1 98.19 95 GLY B CA 1
ATOM 2888 C C . GLY B 1 95 ? 4.066 21.344 -9.992 1 98.19 95 GLY B C 1
ATOM 2889 O O . GLY B 1 95 ? 2.99 20.938 -10.422 1 98.19 95 GLY B O 1
ATOM 2890 N N . VAL B 1 96 ? 4.758 20.688 -9.141 1 98.75 96 VAL B N 1
ATOM 2891 C CA . VAL B 1 96 ? 4.203 19.516 -8.469 1 98.75 96 VAL B CA 1
ATOM 2892 C C . VAL B 1 96 ? 3.131 19.953 -7.473 1 98.75 96 VAL B C 1
ATOM 2894 O O . VAL B 1 96 ? 2.066 19.344 -7.383 1 98.75 96 VAL B O 1
ATOM 2897 N N . PHE B 1 97 ? 3.441 21.047 -6.734 1 98.81 97 PHE B N 1
ATOM 2898 C CA . PHE B 1 97 ? 2.521 21.594 -5.754 1 98.81 97 PHE B CA 1
ATOM 2899 C C . PHE B 1 97 ? 2.174 23.047 -6.094 1 98.81 97 PHE B C 1
ATOM 2901 O O . PHE B 1 97 ? 2.973 23.75 -6.715 1 98.81 97 PHE B O 1
ATOM 2908 N N . SER B 1 98 ? 1.035 23.469 -5.637 1 98.69 98 SER B N 1
ATOM 2909 C CA . SER B 1 98 ? 0.598 24.859 -5.738 1 98.69 98 SER B CA 1
ATOM 2910 C C . SER B 1 98 ? -0.141 25.297 -4.48 1 98.69 98 SER B C 1
ATOM 2912 O O . SER B 1 98 ? -0.615 24.469 -3.707 1 98.69 98 SER B O 1
ATOM 2914 N N . ILE B 1 99 ? -0.152 26.594 -4.293 1 98.44 99 ILE B N 1
ATOM 2915 C CA . ILE B 1 99 ? -0.883 27.156 -3.166 1 98.44 99 ILE B CA 1
ATOM 2916 C C . ILE B 1 99 ? -1.895 28.188 -3.668 1 98.44 99 ILE B C 1
ATOM 2918 O O . ILE B 1 99 ? -1.597 28.969 -4.574 1 98.44 99 ILE B O 1
ATOM 2922 N N . ASN B 1 100 ? -3.121 28.109 -3.213 1 97.75 100 ASN B N 1
ATOM 2923 C CA . ASN B 1 100 ? -4.082 29.172 -3.488 1 97.75 100 ASN B CA 1
ATOM 2924 C C . ASN B 1 100 ? -3.674 30.484 -2.824 1 97.75 100 ASN B C 1
ATOM 2926 O O . ASN B 1 100 ? -3.564 30.547 -1.599 1 97.75 100 ASN B O 1
ATOM 2930 N N . ARG B 1 101 ? -3.523 31.516 -3.516 1 95.69 101 ARG B N 1
ATOM 2931 C CA . ARG B 1 101 ? -2.945 32.75 -3.043 1 95.69 101 ARG B CA 1
ATOM 2932 C C . ARG B 1 101 ? -3.867 33.438 -2.039 1 95.69 101 ARG B C 1
ATOM 2934 O O . ARG B 1 101 ? -3.416 34.25 -1.223 1 95.69 101 ARG B O 1
ATOM 2941 N N . LEU B 1 102 ? -5.098 33.125 -2.061 1 92.69 102 LEU B N 1
ATOM 2942 C CA . LEU B 1 102 ? -6.066 33.812 -1.209 1 92.69 102 LEU B CA 1
ATOM 2943 C C . LEU B 1 102 ? -6.402 32.969 0.016 1 92.69 102 LEU B C 1
ATOM 2945 O O . LEU B 1 102 ? -6.512 33.5 1.126 1 92.69 102 LEU B O 1
ATOM 2949 N N . THR B 1 103 ? -6.484 31.656 -0.188 1 92.19 103 THR B N 1
ATOM 2950 C CA . THR B 1 103 ? -7.02 30.828 0.884 1 92.19 103 THR B CA 1
ATOM 2951 C C . THR B 1 103 ? -5.895 30.125 1.641 1 92.19 103 THR B C 1
ATOM 2953 O O . THR B 1 103 ? -6.066 29.719 2.793 1 92.19 103 THR B O 1
ATOM 2956 N N . GLY B 1 104 ? -4.781 29.859 0.958 1 95.94 104 GLY B N 1
ATOM 2957 C CA . GLY B 1 104 ? -3.682 29.141 1.577 1 95.94 104 GLY B CA 1
ATOM 2958 C C . GLY B 1 104 ? -3.775 27.641 1.39 1 95.94 104 GLY B C 1
ATOM 2959 O O . GLY B 1 104 ? -2.941 26.891 1.902 1 95.94 104 GLY B O 1
ATOM 2960 N N . ASP B 1 105 ? -4.762 27.203 0.513 1 96.56 105 ASP B N 1
ATOM 2961 C CA . ASP B 1 105 ? -4.895 25.781 0.202 1 96.56 105 ASP B CA 1
ATOM 2962 C C . ASP B 1 105 ? -3.73 25.297 -0.654 1 96.56 105 ASP B C 1
ATOM 2964 O O . ASP B 1 105 ? -3.357 25.953 -1.634 1 96.56 105 ASP B O 1
ATOM 2968 N N . VAL B 1 106 ? -3.225 24.156 -0.168 1 98.12 106 VAL B N 1
ATOM 2969 C CA . VAL B 1 106 ? -2.131 23.562 -0.926 1 98.12 106 VAL B CA 1
ATOM 2970 C C . VAL B 1 106 ? -2.637 22.328 -1.682 1 98.12 106 VAL B C 1
ATOM 2972 O O . VAL B 1 106 ? -3.375 21.516 -1.128 1 98.12 106 VAL B O 1
ATOM 2975 N N . ALA B 1 107 ? -2.225 22.219 -2.982 1 98.69 107 ALA B N 1
ATOM 2976 C CA . ALA B 1 107 ? -2.689 21.109 -3.816 1 98.69 107 ALA B CA 1
ATOM 2977 C C . ALA B 1 107 ? -1.524 20.438 -4.531 1 98.69 107 ALA B C 1
ATOM 2979 O O . ALA B 1 107 ? -0.479 21.062 -4.75 1 98.69 107 ALA B O 1
ATOM 2980 N N . VAL B 1 108 ? -1.672 19.188 -4.797 1 98.62 108 VAL B N 1
ATOM 2981 C CA . VAL B 1 108 ? -0.724 18.438 -5.605 1 98.62 108 VAL B CA 1
ATOM 2982 C C . VAL B 1 108 ? -1.275 18.266 -7.02 1 98.62 108 VAL B C 1
ATOM 2984 O O . VAL B 1 108 ? -2.471 18.016 -7.199 1 98.62 108 VAL B O 1
ATOM 2987 N N . SER B 1 109 ? -0.439 18.312 -7.988 1 98.62 109 SER B N 1
ATOM 2988 C CA . SER B 1 109 ? -0.923 18.438 -9.359 1 98.62 109 SER B CA 1
ATOM 2989 C C . SER B 1 109 ? -0.716 17.125 -10.133 1 98.62 109 SER B C 1
ATOM 2991 O O . SER B 1 109 ? -1.114 17.016 -11.289 1 98.62 109 SER B O 1
ATOM 2993 N N . ARG B 1 110 ? -0.154 16.125 -9.531 1 98 110 ARG B N 1
ATOM 2994 C CA . ARG B 1 110 ? 0.116 14.859 -10.188 1 98 110 ARG B CA 1
ATOM 2995 C C . ARG B 1 110 ? 0.416 13.758 -9.172 1 98 110 ARG B C 1
ATOM 2997 O O . ARG B 1 110 ? 0.616 14.047 -7.988 1 98 110 ARG B O 1
ATOM 3004 N N . ALA B 1 111 ? 0.479 12.516 -9.719 1 96.62 111 ALA B N 1
ATOM 3005 C CA . ALA B 1 111 ? 0.862 11.398 -8.859 1 96.62 111 ALA B CA 1
ATOM 3006 C C . ALA B 1 111 ? 2.338 11.477 -8.477 1 96.62 111 ALA B C 1
ATOM 3008 O O . ALA B 1 111 ? 3.17 11.898 -9.289 1 96.62 111 ALA B O 1
ATOM 3009 N N . LEU B 1 112 ? 2.637 11.062 -7.293 1 97.88 112 LEU B N 1
ATOM 3010 C CA . LEU B 1 112 ? 4.012 11.102 -6.805 1 97.88 112 LEU B CA 1
ATOM 3011 C C . LEU B 1 112 ? 4.602 9.695 -6.734 1 97.88 112 LEU B C 1
ATOM 3013 O O . LEU B 1 112 ? 3.867 8.711 -6.762 1 97.88 112 LEU B O 1
ATOM 3017 N N . ASP B 1 113 ? 5.891 9.648 -6.832 1 97.81 113 ASP B N 1
ATOM 3018 C CA . ASP B 1 113 ? 6.68 8.438 -6.672 1 97.81 113 ASP B CA 1
ATOM 3019 C C . ASP B 1 113 ? 7.656 8.562 -5.504 1 97.81 113 ASP B C 1
ATOM 3021 O O . ASP B 1 113 ? 8.672 9.25 -5.613 1 97.81 113 ASP B O 1
ATOM 3025 N N . ARG B 1 114 ? 7.371 7.875 -4.402 1 97.62 114 ARG B N 1
ATOM 3026 C CA . ARG B 1 114 ? 8.156 8.016 -3.18 1 97.62 114 ARG B CA 1
ATOM 3027 C C . ARG B 1 114 ? 9.609 7.609 -3.412 1 97.62 114 ARG B C 1
ATOM 3029 O O . ARG B 1 114 ? 10.523 8.195 -2.832 1 97.62 114 ARG B O 1
ATOM 3036 N N . GLU B 1 115 ? 9.766 6.527 -4.234 1 98.12 115 GLU B N 1
ATOM 3037 C CA . GLU B 1 115 ? 11.117 6.035 -4.504 1 98.12 115 GLU B CA 1
ATOM 3038 C C . GLU B 1 115 ? 11.961 7.094 -5.207 1 98.12 115 GLU B C 1
ATOM 3040 O O . GLU B 1 115 ? 13.18 7.121 -5.051 1 98.12 115 GLU B O 1
ATOM 3045 N N . ALA B 1 116 ? 11.359 7.957 -5.961 1 98 116 ALA B N 1
ATOM 3046 C CA . ALA B 1 116 ? 12.078 9.039 -6.637 1 98 116 ALA B CA 1
ATOM 3047 C C . ALA B 1 116 ? 12.359 10.195 -5.68 1 98 116 ALA B C 1
ATOM 3049 O O . ALA B 1 116 ? 13.484 10.688 -5.613 1 98 116 ALA B O 1
ATOM 3050 N N . ILE B 1 117 ? 11.312 10.688 -5.016 1 98.19 117 ILE B N 1
ATOM 3051 C CA . ILE B 1 117 ? 11.438 11.758 -4.027 1 98.19 117 ILE B CA 1
ATOM 3052 C C . ILE B 1 117 ? 10.523 11.461 -2.838 1 98.19 117 ILE B C 1
ATOM 3054 O O . ILE B 1 117 ? 9.297 11.508 -2.963 1 98.19 117 ILE B O 1
ATOM 3058 N N . ALA B 1 118 ? 11.039 11.266 -1.684 1 97.62 118 ALA B N 1
ATOM 3059 C CA . ALA B 1 118 ? 10.266 10.867 -0.511 1 97.62 118 ALA B CA 1
ATOM 3060 C C . ALA B 1 118 ? 9.773 12.086 0.263 1 97.62 118 ALA B C 1
ATOM 3062 O O . ALA B 1 118 ? 8.75 12.023 0.947 1 97.62 118 ALA B O 1
ATOM 3063 N N . TYR B 1 119 ? 10.602 13.188 0.139 1 97.38 119 TYR B N 1
ATOM 3064 C CA . TYR B 1 119 ? 10.297 14.391 0.905 1 97.38 119 TYR B CA 1
ATOM 3065 C C . TYR B 1 119 ? 10.492 15.641 0.055 1 97.38 119 TYR B C 1
ATOM 3067 O O . TYR B 1 119 ? 11.492 15.766 -0.654 1 97.38 119 TYR B O 1
ATOM 3075 N N . TYR B 1 120 ? 9.523 16.5 0.108 1 98.38 120 TYR B N 1
ATOM 3076 C CA . TYR B 1 120 ? 9.648 17.812 -0.495 1 98.38 120 TYR B CA 1
ATOM 3077 C C . TYR B 1 120 ? 9.789 18.891 0.575 1 98.38 120 TYR B C 1
ATOM 3079 O O . TYR B 1 120 ? 8.969 18.969 1.492 1 98.38 120 TYR B O 1
ATOM 3087 N N . HIS B 1 121 ? 10.82 19.672 0.493 1 97.88 121 HIS B N 1
ATOM 3088 C CA . HIS B 1 121 ? 11.031 20.797 1.385 1 97.88 121 HIS B CA 1
ATOM 3089 C C . HIS B 1 121 ? 10.672 22.109 0.702 1 97.88 121 HIS B C 1
ATOM 3091 O O . HIS B 1 121 ? 11.383 22.562 -0.196 1 97.88 121 HIS B O 1
ATOM 3097 N N . LEU B 1 122 ? 9.57 22.703 1.144 1 98.44 122 LEU B N 1
ATOM 3098 C CA . LEU B 1 122 ? 9.07 23.938 0.553 1 98.44 122 LEU B CA 1
ATOM 3099 C C . LEU B 1 122 ? 8.992 25.047 1.598 1 98.44 122 LEU B C 1
ATOM 3101 O O . LEU B 1 122 ? 9.305 24.828 2.77 1 98.44 122 LEU B O 1
ATOM 3105 N N . GLN B 1 123 ? 8.641 26.234 1.108 1 98.25 123 GLN B N 1
ATOM 3106 C CA . GLN B 1 123 ? 8.453 27.375 1.998 1 98.25 123 GLN B CA 1
ATOM 3107 C C . GLN B 1 123 ? 7.188 28.141 1.638 1 98.25 123 GLN B C 1
ATOM 3109 O O . GLN B 1 123 ? 6.879 28.328 0.458 1 98.25 123 GLN B O 1
ATOM 3114 N N . VAL B 1 124 ? 6.5 28.562 2.67 1 97.62 124 VAL B N 1
ATOM 3115 C CA . VAL B 1 124 ? 5.316 29.406 2.496 1 97.62 124 VAL B CA 1
ATOM 3116 C C . VAL B 1 124 ? 5.57 30.797 3.07 1 97.62 124 VAL B C 1
ATOM 3118 O O . VAL B 1 124 ? 6.16 30.922 4.145 1 97.62 124 VAL B O 1
ATOM 3121 N N . SER B 1 125 ? 5.141 31.781 2.355 1 95.94 125 SER B N 1
ATOM 3122 C CA . SER B 1 125 ? 5.168 33.156 2.809 1 95.94 125 SER B CA 1
ATOM 3123 C C . SER B 1 125 ? 3.914 33.906 2.371 1 95.94 125 SER B C 1
ATOM 3125 O O . SER B 1 125 ? 3.113 33.406 1.593 1 95.94 125 SER B O 1
ATOM 3127 N N . THR B 1 126 ? 3.699 35.094 2.982 1 93.81 126 THR B N 1
ATOM 3128 C CA . THR B 1 126 ? 2.629 35.969 2.523 1 93.81 126 THR B CA 1
ATOM 3129 C C . THR B 1 126 ? 3.176 37.344 2.166 1 93.81 126 THR B C 1
ATOM 3131 O O . THR B 1 126 ? 4.121 37.812 2.793 1 93.81 126 THR B O 1
ATOM 3134 N N . THR B 1 127 ? 2.605 37.875 1.155 1 92.31 127 THR B N 1
ATOM 3135 C CA . THR B 1 127 ? 2.939 39.219 0.733 1 92.31 127 THR B CA 1
ATOM 3136 C C . THR B 1 127 ? 1.695 40.094 0.724 1 92.31 127 THR B C 1
ATOM 3138 O O . THR B 1 127 ? 0.57 39.594 0.765 1 92.31 127 THR B O 1
ATOM 3141 N N . ASP B 1 128 ? 1.897 41.375 0.801 1 89.25 128 ASP B N 1
ATOM 3142 C CA . ASP B 1 128 ? 0.784 42.281 0.569 1 89.25 128 ASP B CA 1
ATOM 3143 C C . ASP B 1 128 ? 0.531 42.469 -0.925 1 89.25 128 ASP B C 1
ATOM 3145 O O . ASP B 1 128 ? 1.111 41.781 -1.753 1 89.25 128 ASP B O 1
ATOM 3149 N N . LEU B 1 129 ? -0.361 43.406 -1.257 1 87.69 129 LEU B N 1
ATOM 3150 C CA . LEU B 1 129 ? -0.771 43.594 -2.641 1 87.69 129 LEU B CA 1
ATOM 3151 C C . LEU B 1 129 ? 0.369 44.188 -3.463 1 87.69 129 LEU B C 1
ATOM 3153 O O . LEU B 1 129 ? 0.389 44.062 -4.688 1 87.69 129 LEU B O 1
ATOM 3157 N N . SER B 1 130 ? 1.369 44.844 -2.812 1 88.75 130 SER B N 1
ATOM 3158 C CA . SER B 1 130 ? 2.504 45.438 -3.504 1 88.75 130 SER B CA 1
ATOM 3159 C C . SER B 1 130 ? 3.623 44.438 -3.719 1 88.75 130 SER B C 1
ATOM 3161 O O . SER B 1 130 ? 4.59 44.719 -4.43 1 88.75 130 SER B O 1
ATOM 3163 N N . GLY B 1 131 ? 3.504 43.312 -3.055 1 87.88 131 GLY B N 1
ATOM 3164 C CA . GLY B 1 131 ? 4.504 42.281 -3.213 1 87.88 131 GLY B CA 1
ATOM 3165 C C . GLY B 1 131 ? 5.504 42.219 -2.074 1 87.88 131 GLY B C 1
ATOM 3166 O O . GLY B 1 131 ? 6.43 41.406 -2.086 1 87.88 131 GLY B O 1
ATOM 3167 N N . LYS B 1 132 ? 5.305 43.125 -1.14 1 90.44 132 LYS B N 1
ATOM 3168 C CA . LYS B 1 132 ? 6.211 43.188 0.005 1 90.44 132 LYS B CA 1
ATOM 3169 C C . LYS B 1 132 ? 5.918 42.031 0.979 1 90.44 132 LYS B C 1
ATOM 3171 O O . LYS B 1 132 ? 4.754 41.75 1.265 1 90.44 132 LYS B O 1
ATOM 3176 N N . LEU B 1 133 ? 6.918 41.438 1.477 1 90.5 133 LEU B N 1
ATOM 3177 C CA . LEU B 1 133 ? 6.797 40.344 2.408 1 90.5 133 LEU B CA 1
ATOM 3178 C C . LEU B 1 133 ? 6.109 40.781 3.697 1 90.5 133 LEU B C 1
ATOM 3180 O O . LEU B 1 133 ? 6.504 41.781 4.305 1 90.5 133 LEU B O 1
ATOM 3184 N N . VAL B 1 134 ? 5.148 40.031 4.082 1 87.44 134 VAL B N 1
ATOM 3185 C CA . VAL B 1 134 ? 4.402 40.344 5.301 1 87.44 134 VAL B CA 1
ATOM 3186 C C . VAL B 1 134 ? 4.738 39.312 6.375 1 87.44 134 VAL B C 1
ATOM 3188 O O . VAL B 1 134 ? 5.066 39.656 7.508 1 87.44 134 VAL B O 1
ATOM 3191 N N . GLU B 1 135 ? 4.68 38.062 5.969 1 88.12 135 GLU B N 1
ATOM 3192 C CA . GLU B 1 135 ? 4.977 36.969 6.891 1 88.12 135 GLU B CA 1
ATOM 3193 C C . GLU B 1 135 ? 5.824 35.906 6.219 1 88.12 135 GLU B C 1
ATOM 3195 O O . GLU B 1 135 ? 5.629 35.594 5.039 1 88.12 135 GLU B O 1
ATOM 3200 N N . GLY B 1 136 ? 6.734 35.25 7.098 1 87.38 136 GLY B N 1
ATOM 3201 C CA . GLY B 1 136 ? 7.516 34.125 6.598 1 87.38 136 GLY B CA 1
ATOM 3202 C C . GLY B 1 136 ? 8.867 34.531 6.051 1 87.38 136 GLY B C 1
ATOM 3203 O O . GLY B 1 136 ? 9.336 35.656 6.316 1 87.38 136 GLY B O 1
ATOM 3204 N N . PRO B 1 137 ? 9.367 33.688 5.391 1 94.19 137 PRO B N 1
ATOM 3205 C CA . PRO B 1 137 ? 8.945 32.344 4.992 1 94.19 137 PRO B CA 1
ATOM 3206 C C . PRO B 1 137 ? 8.961 31.359 6.152 1 94.19 137 PRO B C 1
ATOM 3208 O O . PRO B 1 137 ? 9.742 31.516 7.094 1 94.19 137 PRO B O 1
ATOM 3211 N N . VAL B 1 138 ? 8.031 30.375 6.059 1 94.81 138 VAL B N 1
ATOM 3212 C CA . VAL B 1 138 ? 7.93 29.25 6.977 1 94.81 138 VAL B CA 1
ATOM 3213 C C . VAL B 1 138 ? 8.047 27.938 6.199 1 94.81 138 VAL B C 1
ATOM 3215 O O . VAL B 1 138 ? 7.488 27.797 5.109 1 94.81 138 VAL B O 1
ATOM 3218 N N . ASP B 1 139 ? 8.703 26.922 6.75 1 96.19 139 ASP B N 1
ATOM 3219 C CA . ASP B 1 139 ? 8.922 25.641 6.062 1 96.19 139 ASP B CA 1
ATOM 3220 C C . ASP B 1 139 ? 7.625 24.859 5.941 1 96.19 139 ASP B C 1
ATOM 3222 O O . ASP B 1 139 ? 6.836 24.797 6.887 1 96.19 139 ASP B O 1
ATOM 3226 N N . LEU B 1 140 ? 7.453 24.359 4.793 1 97.31 140 LEU B N 1
ATOM 3227 C CA . LEU B 1 140 ? 6.434 23.344 4.535 1 97.31 140 LEU B CA 1
ATOM 3228 C C . LEU B 1 140 ? 7.066 22.031 4.113 1 97.31 140 LEU B C 1
ATOM 3230 O O . LEU B 1 140 ? 7.641 21.922 3.023 1 97.31 140 LEU B O 1
ATOM 3234 N N . ASP B 1 141 ? 6.91 21.031 4.965 1 96.06 141 ASP B N 1
ATOM 3235 C CA . ASP B 1 141 ? 7.391 19.703 4.641 1 96.06 141 ASP B CA 1
ATOM 3236 C C . ASP B 1 141 ? 6.25 18.812 4.145 1 96.06 141 ASP B C 1
ATOM 3238 O O . ASP B 1 141 ? 5.238 18.641 4.832 1 96.06 141 ASP B O 1
ATOM 3242 N N . VAL B 1 142 ? 6.441 18.312 2.943 1 97.56 142 VAL B N 1
ATOM 3243 C CA . VAL B 1 142 ? 5.496 17.344 2.402 1 97.56 142 VAL B CA 1
ATOM 3244 C C . VAL B 1 142 ? 6.148 15.969 2.342 1 97.56 142 VAL B C 1
ATOM 3246 O O . VAL B 1 142 ? 7.148 15.773 1.647 1 97.56 142 VAL B O 1
ATOM 3249 N N . SER B 1 143 ? 5.578 15.047 3.053 1 96 143 SER B N 1
ATOM 3250 C CA . SER B 1 143 ? 6.055 13.672 3.041 1 96 143 SER B CA 1
ATOM 3251 C C . SER B 1 143 ? 5.219 12.805 2.105 1 96 143 SER B C 1
ATOM 3253 O O . SER B 1 143 ? 3.986 12.844 2.145 1 96 143 SER B O 1
ATOM 3255 N N . VAL B 1 144 ? 5.879 12.039 1.274 1 96.94 144 VAL B N 1
ATOM 3256 C CA . VAL B 1 144 ? 5.188 11.086 0.41 1 96.94 144 VAL B CA 1
ATOM 3257 C C . VAL B 1 144 ? 5.023 9.75 1.137 1 96.94 144 VAL B C 1
ATOM 3259 O O . VAL B 1 144 ? 6.008 9.148 1.575 1 96.94 144 VAL B O 1
ATOM 3262 N N . ILE B 1 145 ? 3.832 9.336 1.272 1 94.44 145 ILE B N 1
ATOM 3263 C CA . ILE B 1 145 ? 3.535 8.109 2.016 1 94.44 145 ILE B CA 1
ATOM 3264 C C . ILE B 1 145 ? 3.77 6.895 1.123 1 94.44 145 ILE B C 1
ATOM 3266 O O . ILE B 1 145 ? 3.223 6.809 0.021 1 94.44 145 ILE B O 1
ATOM 3270 N N . ASP B 1 146 ? 4.438 5.945 1.624 1 95.75 146 ASP B N 1
ATOM 3271 C CA . ASP B 1 146 ? 4.902 4.777 0.887 1 95.75 146 ASP B CA 1
ATOM 3272 C C . ASP B 1 146 ? 3.773 3.773 0.677 1 95.75 146 ASP B C 1
ATOM 3274 O O . ASP B 1 146 ? 2.969 3.537 1.582 1 95.75 146 ASP B O 1
ATOM 3278 N N . GLN B 1 147 ? 3.686 3.244 -0.538 1 94.69 147 GLN B N 1
ATOM 3279 C CA . GLN B 1 147 ? 2.875 2.08 -0.885 1 94.69 147 GLN B CA 1
ATOM 3280 C C . GLN B 1 147 ? 3.754 0.888 -1.253 1 94.69 147 GLN B C 1
ATOM 3282 O O . GLN B 1 147 ? 4.93 1.056 -1.583 1 94.69 147 GLN B O 1
ATOM 3287 N N . ASN B 1 148 ? 3.182 -0.336 -1.124 1 95.88 148 ASN B N 1
ATOM 3288 C CA . ASN B 1 148 ? 3.945 -1.517 -1.517 1 95.88 148 ASN B CA 1
ATOM 3289 C C . ASN B 1 148 ? 3.891 -1.743 -3.023 1 95.88 148 ASN B C 1
ATOM 3291 O O . ASN B 1 148 ? 3.172 -2.625 -3.498 1 95.88 148 ASN B O 1
ATOM 3295 N N . ASP B 1 149 ? 4.73 -1.064 -3.74 1 96.19 149 ASP B N 1
ATOM 3296 C CA . ASP B 1 149 ? 4.668 -1.141 -5.199 1 96.19 149 ASP B CA 1
ATOM 3297 C C . ASP B 1 149 ? 5.996 -1.611 -5.781 1 96.19 149 ASP B C 1
ATOM 3299 O O . ASP B 1 149 ? 6.242 -1.458 -6.98 1 96.19 149 ASP B O 1
ATOM 3303 N N . ASN B 1 150 ? 6.863 -2.094 -4.984 1 97.12 150 ASN B N 1
ATOM 3304 C CA . ASN B 1 150 ? 8.094 -2.748 -5.414 1 97.12 150 ASN B CA 1
ATOM 3305 C C . ASN B 1 150 ? 8.234 -4.141 -4.809 1 97.12 150 ASN B C 1
ATOM 3307 O O . ASN B 1 150 ? 8.008 -4.324 -3.609 1 97.12 150 ASN B O 1
ATOM 3311 N N . ARG B 1 151 ? 8.57 -5.055 -5.645 1 97.88 151 ARG B N 1
ATOM 3312 C CA . ARG B 1 151 ? 8.805 -6.41 -5.156 1 97.88 151 ARG B CA 1
ATOM 3313 C C . ARG B 1 151 ? 10.273 -6.621 -4.797 1 97.88 151 ARG B C 1
ATOM 3315 O O . ARG B 1 151 ? 11.148 -5.918 -5.301 1 97.88 151 ARG B O 1
ATOM 3322 N N . PRO B 1 152 ? 10.539 -7.621 -3.885 1 98.38 152 PRO B N 1
ATOM 3323 C CA . PRO B 1 152 ? 11.93 -7.965 -3.596 1 98.38 152 PRO B CA 1
ATOM 3324 C C . PRO B 1 152 ? 12.695 -8.43 -4.836 1 98.38 152 PRO B C 1
ATOM 3326 O O . PRO B 1 152 ? 12.133 -9.141 -5.68 1 98.38 152 PRO B O 1
ATOM 3329 N N . VAL B 1 153 ? 13.875 -8.023 -4.91 1 98.25 153 VAL B N 1
ATOM 3330 C CA . VAL B 1 153 ? 14.742 -8.438 -6.012 1 98.25 153 VAL B CA 1
ATOM 3331 C C . VAL B 1 153 ? 16.047 -8.992 -5.453 1 98.25 153 VAL B C 1
ATOM 3333 O O . VAL B 1 153 ? 16.766 -8.297 -4.723 1 98.25 153 VAL B O 1
ATOM 3336 N N . PHE B 1 154 ? 16.344 -10.227 -5.844 1 98.38 154 PHE B N 1
ATOM 3337 C CA . PHE B 1 154 ? 17.609 -10.82 -5.41 1 98.38 154 PHE B CA 1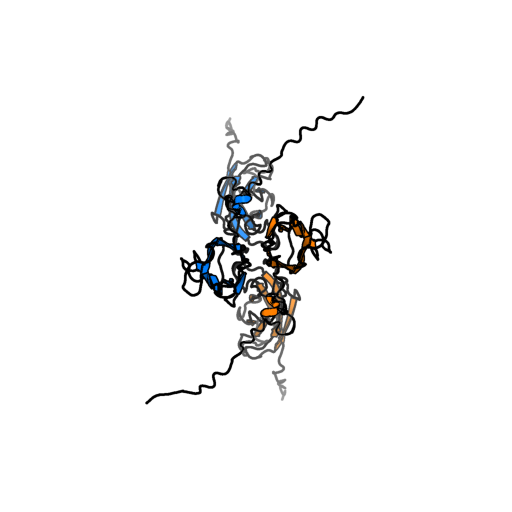
ATOM 3338 C C . PHE B 1 154 ? 18.781 -10.211 -6.168 1 98.38 154 PHE B C 1
ATOM 3340 O O . PHE B 1 154 ? 18.656 -9.844 -7.336 1 98.38 154 PHE B O 1
ATOM 3347 N N . LYS B 1 155 ? 19.859 -10.188 -5.469 1 95.44 155 LYS B N 1
ATOM 3348 C CA . LYS B 1 155 ? 21.062 -9.664 -6.09 1 95.44 155 LYS B CA 1
ATOM 3349 C C . LYS B 1 155 ? 21.438 -10.477 -7.328 1 95.44 155 LYS B C 1
ATOM 3351 O O . LYS B 1 155 ? 21.906 -9.914 -8.328 1 95.44 155 LYS B O 1
ATOM 3356 N N . GLU B 1 156 ? 21.219 -11.758 -7.215 1 94 156 GLU B N 1
ATOM 3357 C CA . GLU B 1 156 ? 21.453 -12.688 -8.312 1 94 156 GLU B CA 1
ATOM 3358 C C . GLU B 1 156 ? 20.281 -13.656 -8.477 1 94 156 GLU B C 1
ATOM 3360 O O . GLU B 1 156 ? 19.625 -14.008 -7.492 1 94 156 GLU B O 1
ATOM 3365 N N . PRO B 1 157 ? 20.078 -14.023 -9.727 1 94.12 157 PRO B N 1
ATOM 3366 C CA . PRO B 1 157 ? 19 -15 -9.914 1 94.12 157 PRO B CA 1
ATOM 3367 C C . PRO B 1 157 ? 19.406 -16.406 -9.492 1 94.12 157 PRO B C 1
ATOM 3369 O O . PRO B 1 157 ? 18.547 -17.266 -9.258 1 94.12 157 PRO B O 1
ATOM 3372 N N . ARG B 1 158 ? 20.734 -16.672 -9.5 1 96.56 158 ARG B N 1
ATOM 3373 C CA . ARG B 1 158 ? 21.25 -17.984 -9.148 1 96.56 158 ARG B CA 1
ATOM 3374 C C . ARG B 1 158 ? 22.422 -17.875 -8.18 1 96.56 158 ARG B C 1
ATOM 3376 O O . ARG B 1 158 ? 23.359 -17.109 -8.422 1 96.56 158 ARG B O 1
ATOM 3383 N N . TYR B 1 159 ? 22.312 -18.594 -7.102 1 97.38 159 TYR B N 1
ATOM 3384 C CA . TYR B 1 159 ? 23.359 -18.688 -6.086 1 97.38 159 TYR B CA 1
ATOM 3385 C C . TYR B 1 159 ? 23.953 -20.094 -6.02 1 97.38 159 TYR B C 1
ATOM 3387 O O . TYR B 1 159 ? 23.281 -21.062 -6.355 1 97.38 159 TYR B O 1
ATOM 3395 N N . SER B 1 160 ? 25.156 -20.172 -5.66 1 97.38 160 SER B N 1
ATOM 3396 C CA . SER B 1 160 ? 25.812 -21.453 -5.504 1 97.38 160 SER B CA 1
ATOM 3397 C C . SER B 1 160 ? 26.625 -21.516 -4.215 1 97.38 160 SER B C 1
ATOM 3399 O O . SER B 1 160 ? 27.266 -20.531 -3.84 1 97.38 160 SER B O 1
ATOM 3401 N N . GLY B 1 161 ? 26.469 -22.625 -3.504 1 97.5 161 GLY B N 1
ATOM 3402 C CA . GLY B 1 161 ? 27.219 -22.875 -2.289 1 97.5 161 GLY B CA 1
ATOM 3403 C C . GLY B 1 161 ? 27.656 -24.328 -2.145 1 97.5 161 GLY B C 1
ATOM 3404 O O . GLY B 1 161 ? 27.188 -25.203 -2.881 1 97.5 161 GLY B O 1
ATOM 3405 N N . GLU B 1 162 ? 28.625 -24.531 -1.25 1 97 162 GLU B N 1
ATOM 3406 C CA . GLU B 1 162 ? 29.141 -25.875 -0.992 1 97 162 GLU B CA 1
ATOM 3407 C C . GLU B 1 162 ? 29.125 -26.203 0.5 1 97 162 GLU B C 1
ATOM 3409 O O . GLU B 1 162 ? 29.234 -25.297 1.334 1 97 162 GLU B O 1
ATOM 3414 N N . VAL B 1 163 ? 28.938 -27.484 0.73 1 96.44 163 VAL B N 1
ATOM 3415 C CA . VAL B 1 163 ? 29.031 -27.984 2.1 1 96.44 163 VAL B CA 1
ATOM 3416 C C . VAL B 1 163 ? 29.703 -29.344 2.107 1 96.44 163 VAL B C 1
ATOM 3418 O O . VAL B 1 163 ? 29.469 -30.172 1.229 1 96.44 163 VAL B O 1
ATOM 3421 N N . GLN B 1 164 ? 30.578 -29.578 3.041 1 95.06 164 GLN B N 1
ATOM 3422 C CA . GLN B 1 164 ? 31.281 -30.844 3.146 1 95.06 164 GLN B CA 1
ATOM 3423 C C . GLN B 1 164 ? 30.391 -31.938 3.725 1 95.06 164 GLN B C 1
ATOM 3425 O O . GLN B 1 164 ? 29.625 -31.672 4.652 1 95.06 164 GLN B O 1
ATOM 3430 N N . GLU B 1 165 ? 30.594 -33.125 3.123 1 94.81 165 GLU B N 1
ATOM 3431 C CA . GLU B 1 165 ? 29.891 -34.25 3.725 1 94.81 165 GLU B CA 1
ATOM 3432 C C . GLU B 1 165 ? 30.25 -34.406 5.199 1 94.81 165 GLU B C 1
ATOM 3434 O O . GLU B 1 165 ? 31.375 -34.125 5.605 1 94.81 165 GLU B O 1
ATOM 3439 N N . GLY B 1 166 ? 29.234 -34.719 5.949 1 92.75 166 GLY B N 1
ATOM 3440 C CA . GLY B 1 166 ? 29.453 -34.938 7.367 1 92.75 166 GLY B CA 1
ATOM 3441 C C . GLY B 1 166 ? 29.484 -33.656 8.18 1 92.75 166 GLY B C 1
ATOM 3442 O O . GLY B 1 166 ? 29.719 -33.688 9.391 1 92.75 166 GLY B O 1
ATOM 3443 N N . SER B 1 167 ? 29.234 -32.562 7.555 1 94.5 167 SER B N 1
ATOM 3444 C CA . SER B 1 167 ? 29.188 -31.297 8.289 1 94.5 167 SER B CA 1
ATOM 3445 C C . SER B 1 167 ? 28.094 -31.312 9.352 1 94.5 167 SER B C 1
ATOM 3447 O O . SER B 1 167 ? 27.016 -31.875 9.133 1 94.5 167 SER B O 1
ATOM 3449 N N . PRO B 1 168 ? 28.344 -30.672 10.469 1 95.69 168 PRO B N 1
ATOM 3450 C CA . PRO B 1 168 ? 27.344 -30.641 11.531 1 95.69 168 PRO B CA 1
ATOM 3451 C C . PRO B 1 168 ? 26.062 -29.922 11.109 1 95.69 168 PRO B C 1
ATOM 3453 O O . PRO B 1 168 ? 26.094 -29.047 10.242 1 95.69 168 PRO B O 1
ATOM 3456 N N . THR B 1 169 ? 24.969 -30.281 11.75 1 95.44 169 THR B N 1
ATOM 3457 C CA . THR B 1 169 ? 23.734 -29.531 11.625 1 95.44 169 THR B CA 1
ATOM 3458 C C . THR B 1 169 ? 23.922 -28.078 12.016 1 95.44 169 THR B C 1
ATOM 3460 O O . THR B 1 169 ? 24.609 -27.781 13.008 1 95.44 169 THR B O 1
ATOM 3463 N N . GLY B 1 170 ? 23.406 -27.172 11.203 1 96.75 170 GLY B N 1
ATOM 3464 C CA . GLY B 1 170 ? 23.531 -25.75 11.484 1 96.75 170 GLY B CA 1
ATOM 3465 C C . GLY B 1 170 ? 24.688 -25.094 10.742 1 96.75 170 GLY B C 1
ATOM 3466 O O . GLY B 1 170 ? 24.938 -23.906 10.891 1 96.75 170 GLY B O 1
ATOM 3467 N N . THR B 1 171 ? 25.359 -25.906 9.891 1 96.94 171 THR B N 1
ATOM 3468 C CA . THR B 1 171 ? 26.453 -25.344 9.102 1 96.94 171 THR B CA 1
ATOM 3469 C C . THR B 1 171 ? 25.922 -24.375 8.039 1 96.94 171 THR B C 1
ATOM 3471 O O . THR B 1 171 ? 25.016 -24.719 7.281 1 96.94 171 THR B O 1
ATOM 3474 N N . THR B 1 172 ? 26.5 -23.172 8.047 1 97.88 172 THR B N 1
ATOM 3475 C CA . THR B 1 172 ? 26.094 -22.188 7.055 1 97.88 172 THR B CA 1
ATOM 3476 C C . THR B 1 172 ? 26.656 -22.547 5.68 1 97.88 172 THR B C 1
ATOM 3478 O O . THR B 1 172 ? 27.875 -22.75 5.535 1 97.88 172 THR B O 1
ATOM 3481 N N . VAL B 1 173 ? 25.812 -22.641 4.738 1 97.88 173 VAL B N 1
ATOM 3482 C CA . VAL B 1 173 ? 26.188 -22.984 3.375 1 97.88 173 VAL B CA 1
ATOM 3483 C C . VAL B 1 173 ? 26.391 -21.719 2.553 1 97.88 173 VAL B C 1
ATOM 3485 O O . VAL B 1 173 ? 27.406 -21.594 1.85 1 97.88 173 VAL B O 1
ATOM 3488 N N . MET B 1 174 ? 25.453 -20.797 2.635 1 97.81 174 MET B N 1
ATOM 3489 C CA . MET B 1 174 ? 25.5 -19.516 1.937 1 97.81 174 MET B CA 1
ATOM 3490 C C . MET B 1 174 ? 24.484 -18.531 2.521 1 97.81 174 MET B C 1
ATOM 3492 O O . MET B 1 174 ? 23.672 -18.906 3.375 1 97.81 174 MET B O 1
ATOM 3496 N N . THR B 1 175 ? 24.609 -17.297 2.156 1 97.38 175 THR B N 1
ATOM 3497 C CA . THR B 1 175 ? 23.656 -16.266 2.527 1 97.38 175 THR B CA 1
ATOM 3498 C C . THR B 1 175 ? 23.047 -15.617 1.285 1 97.38 175 THR B C 1
ATOM 3500 O O . THR B 1 175 ? 23.781 -15.195 0.381 1 97.38 175 THR B O 1
ATOM 3503 N N . MET B 1 176 ? 21.75 -15.695 1.186 1 97.12 176 MET B N 1
ATOM 3504 C CA . MET B 1 176 ? 21.031 -15.039 0.098 1 97.12 176 MET B CA 1
ATOM 3505 C C . MET B 1 176 ? 20.359 -13.758 0.581 1 97.12 176 MET B C 1
ATOM 3507 O O . MET B 1 176 ? 19.797 -13.719 1.672 1 97.12 176 MET B O 1
ATOM 3511 N N . THR B 1 177 ? 20.484 -12.703 -0.25 1 95.94 177 THR B N 1
ATOM 3512 C CA . THR B 1 177 ? 19.906 -11.422 0.129 1 95.94 177 THR B CA 1
ATOM 3513 C C . THR B 1 177 ? 19.109 -10.828 -1.032 1 95.94 177 THR B C 1
ATOM 3515 O O . THR B 1 177 ? 19.531 -10.93 -2.189 1 95.94 177 THR B O 1
ATOM 3518 N N . ALA B 1 178 ? 17.969 -10.297 -0.771 1 98.19 178 ALA B N 1
ATOM 3519 C CA . ALA B 1 178 ? 17.141 -9.539 -1.711 1 98.19 178 ALA B CA 1
ATOM 3520 C C . ALA B 1 178 ? 17 -8.086 -1.271 1 98.19 178 ALA B C 1
ATOM 3522 O O . ALA B 1 178 ? 17.266 -7.75 -0.115 1 98.19 178 ALA B O 1
ATOM 3523 N N . TYR B 1 179 ? 16.75 -7.254 -2.27 1 97.88 179 TYR B N 1
ATOM 3524 C CA . TYR B 1 179 ? 16.562 -5.828 -2.021 1 97.88 179 TYR B CA 1
ATOM 3525 C C . TYR B 1 179 ? 15.148 -5.395 -2.408 1 97.88 179 TYR B C 1
ATOM 3527 O O . TYR B 1 179 ? 14.625 -5.816 -3.443 1 97.88 179 TYR B O 1
ATOM 3535 N N . ASP B 1 180 ? 14.445 -4.625 -1.566 1 98.44 180 ASP B N 1
ATOM 3536 C CA . ASP B 1 180 ? 13.141 -4.012 -1.8 1 98.44 180 ASP B CA 1
ATOM 3537 C C . ASP B 1 180 ? 13.227 -2.488 -1.742 1 98.44 180 ASP B C 1
ATOM 3539 O O . ASP B 1 180 ? 13.672 -1.925 -0.741 1 98.44 180 ASP B O 1
ATOM 3543 N N . ALA B 1 181 ? 12.758 -1.812 -2.74 1 98.25 181 ALA B N 1
ATOM 3544 C CA . ALA B 1 181 ? 12.977 -0.377 -2.898 1 98.25 181 ALA B CA 1
ATOM 3545 C C . ALA B 1 181 ? 12.023 0.427 -2.021 1 98.25 181 ALA B C 1
ATOM 3547 O O . ALA B 1 181 ? 12.203 1.633 -1.839 1 98.25 181 ALA B O 1
ATOM 3548 N N . ASP B 1 182 ? 10.977 -0.182 -1.481 1 98.06 182 ASP B N 1
ATOM 3549 C CA . ASP B 1 182 ? 10.008 0.537 -0.656 1 98.06 182 ASP B CA 1
ATOM 3550 C C . ASP B 1 182 ? 10.656 1.04 0.633 1 98.06 182 ASP B C 1
ATOM 3552 O O . ASP B 1 182 ? 11.844 0.818 0.864 1 98.06 182 ASP B O 1
ATOM 3556 N N . ASP B 1 183 ? 9.914 1.798 1.46 1 95.75 183 ASP B N 1
ATOM 3557 C CA . ASP B 1 183 ? 10.398 2.41 2.693 1 95.75 183 ASP B CA 1
ATOM 3558 C C . ASP B 1 183 ? 10.82 1.347 3.707 1 95.75 183 ASP B C 1
ATOM 3560 O O . ASP B 1 183 ? 9.984 0.581 4.191 1 95.75 183 ASP B O 1
ATOM 3564 N N . PRO B 1 184 ? 12.039 1.258 4.074 1 93.5 184 PRO B N 1
ATOM 3565 C CA . PRO B 1 184 ? 12.531 0.232 5 1 93.5 184 PRO B CA 1
ATOM 3566 C C . PRO B 1 184 ? 11.938 0.369 6.398 1 93.5 184 PRO B C 1
ATOM 3568 O O . PRO B 1 184 ? 12.031 -0.558 7.207 1 93.5 184 PRO B O 1
ATOM 3571 N N . ASN B 1 185 ? 11.336 1.502 6.629 1 89.06 185 ASN B N 1
ATOM 3572 C CA . ASN B 1 185 ? 10.773 1.733 7.953 1 89.06 185 ASN B CA 1
ATOM 3573 C C . ASN B 1 185 ? 9.328 1.24 8.039 1 89.06 185 ASN B C 1
ATOM 3575 O O . ASN B 1 185 ? 8.688 1.366 9.086 1 89.06 185 ASN B O 1
ATOM 3579 N N . THR B 1 186 ? 8.875 0.718 6.941 1 91.5 186 THR B N 1
ATOM 3580 C CA . THR B 1 186 ? 7.535 0.138 6.91 1 91.5 186 THR B CA 1
ATOM 3581 C C . THR B 1 186 ? 7.594 -1.343 6.547 1 91.5 186 THR B C 1
ATOM 3583 O O . THR B 1 186 ? 8.625 -1.831 6.074 1 91.5 186 THR B O 1
ATOM 3586 N N . ASP B 1 187 ? 6.523 -2.062 6.746 1 94.38 187 ASP B N 1
ATOM 3587 C CA . ASP B 1 187 ? 6.477 -3.48 6.406 1 94.38 187 ASP B CA 1
ATOM 3588 C C . ASP B 1 187 ? 6.617 -3.689 4.902 1 94.38 187 ASP B C 1
ATOM 3590 O O . ASP B 1 187 ? 6.91 -4.797 4.445 1 94.38 187 ASP B O 1
ATOM 3594 N N . ASN B 1 188 ? 6.422 -2.586 4.141 1 95.69 188 ASN B N 1
ATOM 3595 C CA . ASN B 1 188 ? 6.461 -2.688 2.684 1 95.69 188 ASN B CA 1
ATOM 3596 C C . ASN B 1 188 ? 7.809 -3.213 2.195 1 95.69 188 ASN B C 1
ATOM 3598 O O . ASN B 1 188 ? 7.891 -3.82 1.127 1 95.69 188 ASN B O 1
ATOM 3602 N N . ALA B 1 189 ? 8.852 -3.037 3.105 1 96.94 189 ALA B N 1
ATOM 3603 C CA . ALA B 1 189 ? 10.18 -3.439 2.66 1 96.94 189 ALA B CA 1
ATOM 3604 C C . ALA B 1 189 ? 10.758 -4.52 3.572 1 96.94 189 ALA B C 1
ATOM 3606 O O . ALA B 1 189 ? 11.938 -4.867 3.459 1 96.94 189 ALA B O 1
ATOM 3607 N N . VAL B 1 190 ? 9.977 -4.969 4.5 1 96.81 190 VAL B N 1
ATOM 3608 C CA . VAL B 1 190 ? 10.469 -5.992 5.418 1 96.81 190 VAL B CA 1
ATOM 3609 C C . VAL B 1 190 ? 10.328 -7.371 4.777 1 96.81 190 VAL B C 1
ATOM 3611 O O . VAL B 1 190 ? 9.211 -7.809 4.473 1 96.81 190 VAL B O 1
ATOM 3614 N N . LEU B 1 191 ? 11.445 -8.047 4.684 1 98.19 191 LEU B N 1
ATOM 3615 C CA . LEU B 1 191 ? 11.477 -9.281 3.9 1 98.19 191 LEU B CA 1
ATOM 3616 C C . LEU B 1 191 ? 11.469 -10.508 4.812 1 98.19 191 LEU B C 1
ATOM 3618 O O . LEU B 1 191 ? 12.008 -10.461 5.922 1 98.19 191 LEU B O 1
ATOM 3622 N N . ARG B 1 192 ? 10.875 -11.516 4.359 1 98.69 192 ARG B N 1
ATOM 3623 C CA . ARG B 1 192 ? 10.977 -12.867 4.914 1 98.69 192 ARG B CA 1
ATOM 3624 C C . ARG B 1 192 ? 11.336 -13.875 3.834 1 98.69 192 ARG B C 1
ATOM 3626 O O . ARG B 1 192 ? 10.734 -13.891 2.762 1 98.69 192 ARG B O 1
ATOM 3633 N N . TYR B 1 193 ? 12.398 -14.688 4.137 1 98.75 193 TYR B N 1
ATOM 3634 C CA . TYR B 1 193 ? 12.875 -15.695 3.197 1 98.75 193 TYR B CA 1
ATOM 3635 C C . TYR B 1 193 ? 12.273 -17.062 3.508 1 98.75 193 TYR B C 1
ATOM 3637 O O . TYR B 1 193 ? 12.102 -17.422 4.676 1 98.75 193 TYR B O 1
ATOM 3645 N N . ILE B 1 194 ? 12 -17.812 2.488 1 98.19 194 ILE B N 1
ATOM 3646 C CA . ILE B 1 194 ? 11.461 -19.156 2.66 1 98.19 194 ILE B CA 1
ATOM 3647 C C . ILE B 1 194 ? 11.969 -20.062 1.546 1 98.19 194 ILE B C 1
ATOM 3649 O O . ILE B 1 194 ? 12.156 -19.609 0.409 1 98.19 194 ILE B O 1
ATOM 3653 N N . ILE B 1 195 ? 12.219 -21.281 1.874 1 98.19 195 ILE B N 1
ATOM 3654 C CA . ILE B 1 195 ? 12.477 -22.297 0.854 1 98.19 195 ILE B CA 1
ATOM 3655 C C . ILE B 1 195 ? 11.148 -22.859 0.347 1 98.19 195 ILE B C 1
ATOM 3657 O O . ILE B 1 195 ? 10.422 -23.531 1.093 1 98.19 195 ILE B O 1
ATOM 3661 N N . MET B 1 196 ? 10.914 -22.625 -0.895 1 97.5 196 MET B N 1
ATOM 3662 C CA . MET B 1 196 ? 9.648 -23.078 -1.468 1 97.5 196 MET B CA 1
ATOM 3663 C C . MET B 1 196 ? 9.734 -24.547 -1.884 1 97.5 196 MET B C 1
ATOM 3665 O O . MET B 1 196 ? 8.758 -25.281 -1.771 1 97.5 196 MET B O 1
ATOM 3669 N N . ARG B 1 197 ? 10.938 -24.875 -2.348 1 97.56 197 ARG B N 1
ATOM 3670 C CA . ARG B 1 197 ? 11.094 -26.219 -2.893 1 97.56 197 ARG B CA 1
ATOM 3671 C C . ARG B 1 197 ? 12.555 -26.672 -2.852 1 97.56 197 ARG B C 1
ATOM 3673 O O . ARG B 1 197 ? 13.461 -25.859 -3.066 1 97.56 197 ARG B O 1
ATOM 3680 N N . GLN B 1 198 ? 12.688 -27.969 -2.561 1 97.38 198 GLN B N 1
ATOM 3681 C CA . GLN B 1 198 ? 13.977 -28.641 -2.646 1 97.38 198 GLN B CA 1
ATOM 3682 C C . GLN B 1 198 ? 13.938 -29.781 -3.666 1 97.38 198 GLN B C 1
ATOM 3684 O O . GLN B 1 198 ? 13.062 -30.641 -3.609 1 97.38 198 GLN B O 1
ATOM 3689 N N . LEU B 1 199 ? 14.969 -29.75 -4.586 1 96.75 199 LEU B N 1
ATOM 3690 C CA . LEU B 1 199 ? 15.062 -30.797 -5.602 1 96.75 199 LEU B CA 1
ATOM 3691 C C . LEU B 1 199 ? 16.469 -31.406 -5.609 1 96.75 199 LEU B C 1
ATOM 3693 O O . LEU B 1 199 ? 17.453 -30.719 -5.832 1 96.75 199 LEU B O 1
ATOM 3697 N N . PRO B 1 200 ? 16.531 -32.625 -5.562 1 96.25 200 PRO B N 1
ATOM 3698 C CA . PRO B 1 200 ? 15.453 -33.562 -5.227 1 96.25 200 PRO B CA 1
ATOM 3699 C C . PRO B 1 200 ? 14.953 -33.406 -3.791 1 96.25 200 PRO B C 1
ATOM 3701 O O . PRO B 1 200 ? 15.555 -32.656 -3.006 1 96.25 200 PRO B O 1
ATOM 3704 N N . ASP B 1 201 ? 13.82 -34.062 -3.447 1 95.31 201 ASP B N 1
ATOM 3705 C CA . ASP B 1 201 ? 13.25 -33.969 -2.107 1 95.31 201 ASP B CA 1
ATOM 3706 C C . ASP B 1 201 ? 13.648 -35.156 -1.249 1 95.31 201 ASP B C 1
ATOM 3708 O O . ASP B 1 201 ? 13.094 -35.375 -0.166 1 95.31 201 ASP B O 1
ATOM 3712 N N . LYS B 1 202 ? 14.477 -36.031 -1.844 1 92.31 202 LYS B N 1
ATOM 3713 C CA . LYS B 1 202 ? 15.055 -37.188 -1.129 1 92.31 202 LYS B CA 1
ATOM 3714 C C . LYS B 1 202 ? 16.453 -36.844 -0.624 1 92.31 202 LYS B C 1
ATOM 3716 O O . LYS B 1 202 ? 17.203 -36.094 -1.264 1 92.31 202 LYS B O 1
ATOM 3721 N N . PRO B 1 203 ? 16.906 -37.469 0.408 1 92.56 203 PRO B N 1
ATOM 3722 C CA . PRO B 1 203 ? 16.234 -38.344 1.354 1 92.56 203 PRO B CA 1
ATOM 3723 C C . PRO B 1 203 ? 15.203 -37.625 2.219 1 92.56 203 PRO B C 1
ATOM 3725 O O . PRO B 1 203 ? 14.406 -38.281 2.898 1 92.56 203 PRO B O 1
ATOM 3728 N N . SER B 1 204 ? 15.336 -36.281 2.336 1 91.56 204 SER B N 1
ATOM 3729 C CA . SER B 1 204 ? 14.375 -35.438 3.043 1 91.56 204 SER B CA 1
ATOM 3730 C C . SER B 1 204 ? 14.094 -34.156 2.271 1 91.56 204 SER B C 1
ATOM 3732 O O . SER B 1 204 ? 15 -33.531 1.707 1 91.56 204 SER B O 1
ATOM 3734 N N . PRO B 1 205 ? 12.797 -33.719 2.342 1 93.38 205 PRO B N 1
ATOM 3735 C CA . PRO B 1 205 ? 12.492 -32.469 1.628 1 93.38 205 PRO B CA 1
ATOM 3736 C C . PRO B 1 205 ? 13 -31.25 2.355 1 93.38 205 PRO B C 1
ATOM 3738 O O . PRO B 1 205 ? 12.984 -30.141 1.796 1 93.38 205 PRO B O 1
ATOM 3741 N N . ASN B 1 206 ? 13.531 -31.406 3.578 1 95.06 206 ASN B N 1
ATOM 3742 C CA . ASN B 1 206 ? 13.992 -30.281 4.398 1 95.06 206 ASN B CA 1
ATOM 3743 C C . ASN B 1 206 ? 15.414 -30.5 4.898 1 95.06 206 ASN B C 1
ATOM 3745 O O . ASN B 1 206 ? 15.68 -30.391 6.098 1 95.06 206 ASN B O 1
ATOM 3749 N N . MET B 1 207 ? 16.297 -30.719 3.963 1 96.12 207 MET B N 1
ATOM 3750 C CA . MET B 1 207 ? 17.688 -30.938 4.332 1 96.12 207 MET B CA 1
ATOM 3751 C C . MET B 1 207 ? 18.344 -29.625 4.754 1 96.12 207 MET B C 1
ATOM 3753 O O . MET B 1 207 ? 19.391 -29.641 5.422 1 96.12 207 MET B O 1
ATOM 3757 N N . PHE B 1 208 ? 17.703 -28.531 4.352 1 97.75 208 PHE B N 1
ATOM 3758 C CA . PHE B 1 208 ? 18.234 -27.188 4.605 1 97.75 208 PHE B CA 1
ATOM 3759 C C . PHE B 1 208 ? 17.156 -26.281 5.184 1 97.75 208 PHE B C 1
ATOM 3761 O O . PHE B 1 208 ? 15.969 -26.578 5.074 1 97.75 208 PHE B O 1
ATOM 3768 N N . TYR B 1 209 ? 17.641 -25.328 5.855 1 97.88 209 TYR B N 1
ATOM 3769 C CA . TYR B 1 209 ? 16.812 -24.281 6.43 1 97.88 209 TYR B CA 1
ATOM 3770 C C . TYR B 1 209 ? 17.344 -22.891 6.078 1 97.88 209 TYR B C 1
ATOM 3772 O O . TYR B 1 209 ? 18.562 -22.703 5.992 1 97.88 209 TYR B O 1
ATOM 3780 N N . ILE B 1 210 ? 16.375 -22.031 5.84 1 98.5 210 ILE B N 1
ATOM 3781 C CA . ILE B 1 210 ? 16.812 -20.672 5.598 1 98.5 210 ILE B CA 1
ATOM 3782 C C . ILE B 1 210 ? 16.312 -19.75 6.715 1 98.5 210 ILE B C 1
ATOM 3784 O O . ILE B 1 210 ? 15.133 -19.797 7.074 1 98.5 210 ILE B O 1
ATOM 3788 N N . ASP B 1 211 ? 17.203 -18.969 7.312 1 98.31 211 ASP B N 1
ATOM 3789 C CA . ASP B 1 211 ? 16.766 -17.969 8.273 1 98.31 211 ASP B CA 1
ATOM 3790 C C . ASP B 1 211 ? 15.812 -16.953 7.617 1 98.31 211 ASP B C 1
ATOM 3792 O O . ASP B 1 211 ? 16.188 -16.266 6.668 1 98.31 211 ASP B O 1
ATOM 3796 N N . PRO B 1 212 ? 14.656 -16.828 8.055 1 98.31 212 PRO B N 1
ATOM 3797 C CA . PRO B 1 212 ? 13.648 -16.016 7.367 1 98.31 212 PRO B CA 1
ATOM 3798 C C . PRO B 1 212 ? 14 -14.523 7.348 1 98.31 212 PRO B C 1
ATOM 3800 O O . PRO B 1 212 ? 13.492 -13.773 6.512 1 98.31 212 PRO B O 1
ATOM 3803 N N . GLU B 1 213 ? 14.859 -14.047 8.195 1 97.56 213 GLU B N 1
ATOM 3804 C CA . GLU B 1 213 ? 15.188 -12.625 8.273 1 97.56 213 GLU B CA 1
ATOM 3805 C C . GLU B 1 213 ? 16.531 -12.336 7.629 1 97.56 213 GLU B C 1
ATOM 3807 O O . GLU B 1 213 ? 16.703 -11.328 6.938 1 97.56 213 GLU B O 1
ATOM 3812 N N . ARG B 1 214 ? 17.484 -13.32 7.801 1 97.25 214 ARG B N 1
ATOM 3813 C CA . ARG B 1 214 ? 18.859 -13.047 7.41 1 97.25 214 ARG B CA 1
ATOM 3814 C C . ARG B 1 214 ? 19.188 -13.664 6.055 1 97.25 214 ARG B C 1
ATOM 3816 O O . ARG B 1 214 ? 20.125 -13.242 5.379 1 97.25 214 ARG B O 1
ATOM 3823 N N . GLY B 1 215 ? 18.531 -14.68 5.703 1 98.06 215 GLY B N 1
ATOM 3824 C CA . GLY B 1 215 ? 18.75 -15.32 4.414 1 98.06 215 GLY B CA 1
ATOM 3825 C C . GLY B 1 215 ? 19.859 -16.359 4.445 1 98.06 215 GLY B C 1
ATOM 3826 O O . GLY B 1 215 ? 20.266 -16.859 3.4 1 98.06 215 GLY B O 1
ATOM 3827 N N . ASP B 1 216 ? 20.25 -16.672 5.676 1 98.31 216 ASP B N 1
ATOM 3828 C CA . ASP B 1 216 ? 21.281 -17.703 5.805 1 98.31 216 ASP B CA 1
ATOM 3829 C C . ASP B 1 216 ? 20.688 -19.094 5.566 1 98.31 216 ASP B C 1
ATOM 3831 O O . ASP B 1 216 ? 19.703 -19.469 6.207 1 98.31 216 ASP B O 1
ATOM 3835 N N . ILE B 1 217 ? 21.359 -19.812 4.676 1 98.5 217 ILE B N 1
ATOM 3836 C CA . ILE B 1 217 ? 21 -21.219 4.473 1 98.5 217 ILE B CA 1
ATOM 3837 C C . ILE B 1 217 ? 21.906 -22.109 5.297 1 98.5 217 ILE B C 1
ATOM 3839 O O . ILE B 1 217 ? 23.141 -22.016 5.195 1 98.5 217 ILE B O 1
ATOM 3843 N N . VAL B 1 218 ? 21.281 -23 6.062 1 98.19 218 VAL B N 1
ATOM 3844 C CA . VAL B 1 218 ? 22.062 -23.891 6.926 1 98.19 218 VAL B CA 1
ATOM 3845 C C . VAL B 1 218 ? 21.609 -25.328 6.727 1 98.19 218 VAL B C 1
ATOM 3847 O O . VAL B 1 218 ? 20.5 -25.578 6.25 1 98.19 218 VAL B O 1
ATOM 3850 N N . THR B 1 219 ? 22.5 -26.266 7.051 1 97.31 219 THR B N 1
ATOM 3851 C CA . THR B 1 219 ? 22.141 -27.672 7.008 1 97.31 219 THR B CA 1
ATOM 3852 C C . THR B 1 219 ? 21.219 -28.047 8.164 1 97.31 219 THR B C 1
ATOM 3854 O O . THR B 1 219 ? 21.391 -27.562 9.281 1 97.31 219 THR B O 1
ATOM 3857 N N . VAL B 1 220 ? 20.234 -28.812 7.898 1 96.19 220 VAL B N 1
ATOM 3858 C CA . VAL B 1 220 ? 19.328 -29.344 8.906 1 96.19 220 VAL B CA 1
ATOM 3859 C C . VAL B 1 220 ? 19.531 -30.844 9.055 1 96.19 220 VAL B C 1
ATOM 3861 O O . VAL B 1 220 ? 19.406 -31.391 10.156 1 96.19 220 VAL B O 1
ATOM 3864 N N . ILE B 1 221 ? 19.922 -31.438 8 1 91.81 221 ILE B N 1
ATOM 3865 C CA . ILE B 1 221 ? 20.109 -32.875 7.984 1 91.81 221 ILE B CA 1
ATOM 3866 C C . ILE B 1 221 ? 21.297 -33.25 8.883 1 91.81 221 ILE B C 1
ATOM 3868 O O . ILE B 1 221 ? 22.234 -32.469 9.031 1 91.81 221 ILE B O 1
ATOM 3872 N N . SER B 1 222 ? 21.172 -34.438 9.484 1 92.94 222 SER B N 1
ATOM 3873 C CA . SER B 1 222 ? 22.234 -34.906 10.367 1 92.94 222 SER B CA 1
ATOM 3874 C C . SER B 1 222 ? 23.531 -35.156 9.602 1 92.94 222 SER B C 1
ATOM 3876 O O . SER B 1 222 ? 23.484 -35.562 8.43 1 92.94 222 SER B O 1
ATOM 3878 N N . PRO B 1 223 ? 24.625 -35.031 10.289 1 92.06 223 PRO B N 1
ATOM 3879 C CA . PRO B 1 223 ? 25.922 -35.281 9.641 1 92.06 223 PRO B CA 1
ATOM 3880 C C . PRO B 1 223 ? 26.016 -36.688 9.055 1 92.06 223 PRO B C 1
ATOM 3882 O O . PRO B 1 223 ? 26.594 -36.844 7.973 1 92.06 223 PRO B O 1
ATOM 3885 N N . HIS B 1 224 ? 25.422 -37.594 9.727 1 90.75 224 HIS B N 1
ATOM 3886 C CA . HIS B 1 224 ? 25.516 -38.969 9.281 1 90.75 224 HIS B CA 1
ATOM 3887 C C . HIS B 1 224 ? 24.734 -39.188 7.992 1 90.75 224 HIS B C 1
ATOM 3889 O O . HIS B 1 224 ? 25.094 -40.062 7.188 1 90.75 224 HIS B O 1
ATOM 3895 N N . GLN B 1 225 ? 23.75 -38.375 7.824 1 90.75 225 GLN B N 1
ATOM 3896 C CA . GLN B 1 225 ? 22.922 -38.5 6.637 1 90.75 225 GLN B CA 1
ATOM 3897 C C . GLN B 1 225 ? 23.469 -37.688 5.477 1 90.75 225 GLN B C 1
ATOM 3899 O O . GLN B 1 225 ? 23.109 -37.906 4.32 1 90.75 225 GLN B O 1
ATOM 3904 N N . LEU B 1 226 ? 24.297 -36.75 5.867 1 91.94 226 LEU B N 1
ATOM 3905 C CA . LEU B 1 226 ? 24.969 -35.969 4.859 1 91.94 226 LEU B CA 1
ATOM 3906 C C . LEU B 1 226 ? 26.219 -36.656 4.348 1 91.94 226 LEU B C 1
ATOM 3908 O O . LEU B 1 226 ? 27.344 -36.188 4.551 1 91.94 226 LEU B O 1
ATOM 3912 N N . ASP B 1 227 ? 25.953 -37.812 3.74 1 89.38 227 ASP B N 1
ATOM 3913 C CA . ASP B 1 227 ? 27 -38.688 3.25 1 89.38 227 ASP B CA 1
ATOM 3914 C C . ASP B 1 227 ? 26.953 -38.812 1.729 1 89.38 227 ASP B C 1
ATOM 3916 O O . ASP B 1 227 ? 26 -39.344 1.165 1 89.38 227 ASP B O 1
ATOM 3920 N N . ARG B 1 228 ? 27.984 -38.406 1.166 1 87.81 228 ARG B N 1
ATOM 3921 C CA . ARG B 1 228 ? 28.047 -38.312 -0.289 1 87.81 228 ARG B CA 1
ATOM 3922 C C . ARG B 1 228 ? 27.844 -39.688 -0.932 1 87.81 228 ARG B C 1
ATOM 3924 O O . ARG B 1 228 ? 27.297 -39.781 -2.037 1 87.81 228 ARG B O 1
ATOM 3931 N N . GLU B 1 229 ? 28.156 -40.75 -0.25 1 86 229 GLU B N 1
ATOM 3932 C CA . GLU B 1 229 ? 28.078 -42.125 -0.788 1 86 229 GLU B CA 1
ATOM 3933 C C . GLU B 1 229 ? 26.641 -42.656 -0.719 1 86 229 GLU B C 1
ATOM 3935 O O . GLU B 1 229 ? 26.281 -43.562 -1.478 1 86 229 GLU B O 1
ATOM 3940 N N . THR B 1 230 ? 25.891 -42.062 0.146 1 87.25 230 THR B N 1
ATOM 3941 C CA . THR B 1 230 ? 24.562 -42.625 0.355 1 87.25 230 THR B CA 1
ATOM 3942 C C . THR B 1 230 ? 23.5 -41.688 -0.238 1 87.25 230 THR B C 1
ATOM 3944 O O . THR B 1 230 ? 22.391 -42.125 -0.543 1 87.25 230 THR B O 1
ATOM 3947 N N . LEU B 1 231 ? 23.812 -40.5 -0.495 1 89.5 231 LEU B N 1
ATOM 3948 C CA . LEU B 1 231 ? 22.859 -39.531 -1.035 1 89.5 231 LEU B CA 1
ATOM 3949 C C . LEU B 1 231 ? 22.562 -39.812 -2.5 1 89.5 231 LEU B C 1
ATOM 3951 O O . LEU B 1 231 ? 23.438 -40.281 -3.24 1 89.5 231 LEU B O 1
ATOM 3955 N N . PRO B 1 232 ? 21.328 -39.562 -2.859 1 90.88 232 PRO B N 1
ATOM 3956 C CA . PRO B 1 232 ? 20.969 -39.812 -4.254 1 90.88 232 PRO B CA 1
ATOM 3957 C C . PRO B 1 232 ? 21.719 -38.938 -5.238 1 90.88 232 PRO B C 1
ATOM 3959 O O . PRO B 1 232 ? 21.891 -39.281 -6.402 1 90.88 232 PRO B O 1
ATOM 3962 N N . THR B 1 233 ? 22 -37.688 -4.793 1 93.38 233 THR B N 1
ATOM 3963 C CA . THR B 1 233 ? 22.766 -36.75 -5.582 1 93.38 233 THR B CA 1
ATOM 3964 C C . THR B 1 233 ? 23.703 -35.938 -4.691 1 93.38 233 THR B C 1
ATOM 3966 O O . THR B 1 233 ? 23.547 -35.938 -3.467 1 93.38 233 THR B O 1
ATOM 3969 N N . THR B 1 234 ? 24.656 -35.375 -5.359 1 93.94 234 THR B N 1
ATOM 3970 C CA . THR B 1 234 ? 25.562 -34.5 -4.617 1 93.94 234 THR B CA 1
ATOM 3971 C C . THR B 1 234 ? 25.188 -33.031 -4.793 1 93.94 234 THR B C 1
ATOM 3973 O O . THR B 1 234 ? 25.812 -32.156 -4.207 1 93.94 234 THR B O 1
ATOM 3976 N N . GLN B 1 235 ? 24.109 -32.812 -5.613 1 96.69 235 GLN B N 1
ATOM 3977 C CA . GLN B 1 235 ? 23.672 -31.453 -5.863 1 96.69 235 GLN B CA 1
ATOM 3978 C C . GLN B 1 235 ? 22.172 -31.297 -5.57 1 96.69 235 GLN B C 1
ATOM 3980 O O . GLN B 1 235 ? 21.359 -32.094 -6.023 1 96.69 235 GLN B O 1
ATOM 3985 N N . TYR B 1 236 ? 21.922 -30.312 -4.82 1 97.44 236 TYR B N 1
ATOM 3986 C CA . TYR B 1 236 ? 20.531 -29.984 -4.5 1 97.44 236 TYR B CA 1
ATOM 3987 C C . TYR B 1 236 ? 20.188 -28.578 -4.957 1 97.44 236 TYR B C 1
ATOM 3989 O O . TYR B 1 236 ? 21 -27.656 -4.816 1 97.44 236 TYR B O 1
ATOM 3997 N N . GLU B 1 237 ? 19 -28.422 -5.5 1 98.19 237 GLU B N 1
ATOM 3998 C CA . GLU B 1 237 ? 18.5 -27.125 -5.918 1 98.19 237 GLU B CA 1
ATOM 3999 C C . GLU B 1 237 ? 17.344 -26.656 -5.023 1 98.19 237 GLU B C 1
ATOM 4001 O O . GLU B 1 237 ? 16.391 -27.406 -4.801 1 98.19 237 GLU B O 1
ATOM 4006 N N . LEU B 1 238 ? 17.531 -25.469 -4.527 1 98.31 238 LEU B N 1
ATOM 4007 C CA . LEU B 1 238 ? 16.484 -24.875 -3.701 1 98.31 238 LEU B CA 1
ATOM 4008 C C . LEU B 1 238 ? 15.836 -23.688 -4.422 1 98.31 238 LEU B C 1
ATOM 4010 O O . LEU B 1 238 ? 16.531 -22.859 -5 1 98.31 238 LEU B O 1
ATOM 4014 N N . GLU B 1 239 ? 14.508 -23.641 -4.441 1 98.38 239 GLU B N 1
ATOM 4015 C CA . GLU B 1 239 ? 13.766 -22.453 -4.852 1 98.38 239 GLU B CA 1
ATOM 4016 C C . GLU B 1 239 ? 13.477 -21.547 -3.662 1 98.38 239 GLU B C 1
ATOM 4018 O O . GLU B 1 239 ? 12.719 -21.906 -2.764 1 98.38 239 GLU B O 1
ATOM 4023 N N . ILE B 1 240 ? 14.047 -20.359 -3.711 1 98.5 240 ILE B N 1
ATOM 4024 C CA . ILE B 1 240 ? 13.953 -19.453 -2.582 1 98.5 240 ILE B CA 1
ATOM 4025 C C . ILE B 1 240 ? 13.031 -18.281 -2.941 1 98.5 240 ILE B C 1
ATOM 4027 O O . ILE B 1 240 ? 13.109 -17.734 -4.043 1 98.5 240 ILE B O 1
ATOM 4031 N N . VAL B 1 241 ? 12.141 -17.953 -2.01 1 98.44 241 VAL B N 1
ATOM 4032 C CA . VAL B 1 241 ? 11.25 -16.812 -2.176 1 98.44 241 VAL B CA 1
ATOM 4033 C C . VAL B 1 241 ? 11.516 -15.781 -1.082 1 98.44 241 VAL B C 1
ATOM 4035 O O . VAL B 1 241 ? 11.672 -16.141 0.089 1 98.44 241 VAL B O 1
ATOM 4038 N N . ALA B 1 242 ? 11.75 -14.57 -1.519 1 98.75 242 ALA B N 1
ATOM 4039 C CA . ALA B 1 242 ? 11.688 -13.43 -0.609 1 98.75 242 ALA B CA 1
ATOM 4040 C C . ALA B 1 242 ? 10.336 -12.734 -0.695 1 98.75 242 ALA B C 1
ATOM 4042 O O . ALA B 1 242 ? 9.891 -12.359 -1.784 1 98.75 242 ALA B O 1
ATOM 4043 N N . LYS B 1 243 ? 9.672 -12.594 0.408 1 98.44 243 LYS B N 1
ATOM 4044 C CA . LYS B 1 243 ? 8.352 -11.969 0.456 1 98.44 243 LYS B CA 1
ATOM 4045 C C . LYS B 1 243 ? 8.367 -10.727 1.339 1 98.44 243 LYS B C 1
ATOM 4047 O O . LYS B 1 243 ? 8.852 -10.766 2.471 1 98.44 243 LYS B O 1
ATOM 4052 N N . ASP B 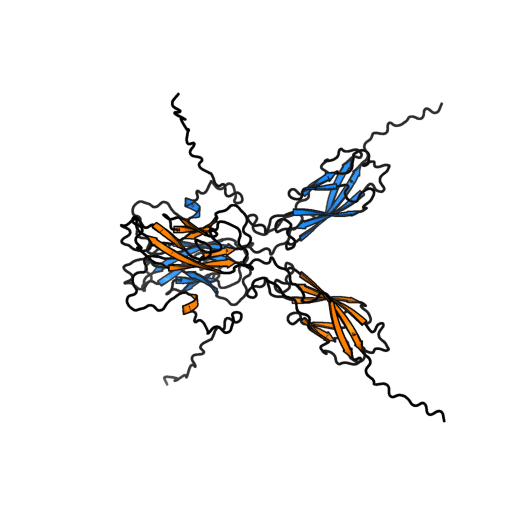1 244 ? 7.805 -9.594 0.84 1 98.06 244 ASP B N 1
ATOM 4053 C CA . ASP B 1 244 ? 7.75 -8.383 1.647 1 98.06 244 ASP B CA 1
ATOM 4054 C C . ASP B 1 244 ? 6.5 -8.359 2.523 1 98.06 244 ASP B C 1
ATOM 4056 O O . ASP B 1 244 ? 5.906 -9.406 2.793 1 98.06 244 ASP B O 1
ATOM 4060 N N . MET B 1 245 ? 6.254 -7.184 3.227 1 96.12 245 MET B N 1
ATOM 4061 C CA . MET B 1 245 ? 5.195 -7.094 4.23 1 96.12 245 MET B CA 1
ATOM 4062 C C . MET B 1 245 ? 5.43 -8.094 5.359 1 96.12 245 MET B C 1
ATOM 4064 O O . MET B 1 245 ? 4.488 -8.742 5.824 1 96.12 245 MET B O 1
ATOM 4068 N N . ALA B 1 246 ? 6.668 -8.367 5.598 1 94.88 246 ALA B N 1
ATOM 4069 C CA . ALA B 1 246 ? 7.094 -9.258 6.676 1 94.88 246 ALA B CA 1
ATOM 4070 C C . ALA B 1 246 ? 6.562 -10.672 6.461 1 94.88 246 ALA B C 1
ATOM 4072 O O . AL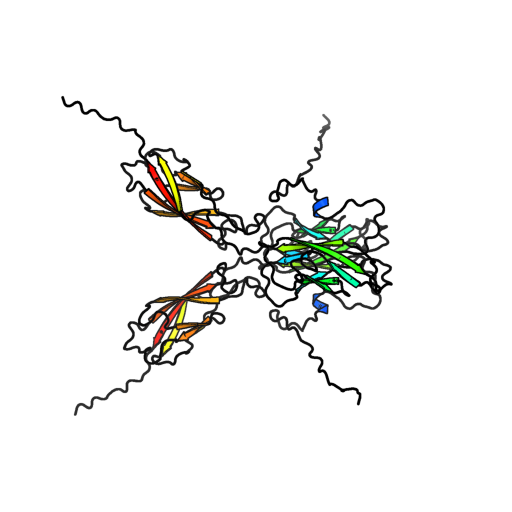A B 1 246 ? 6.195 -11.359 7.418 1 94.88 246 ALA B O 1
ATOM 4073 N N . GLY B 1 247 ? 6.332 -10.992 5.23 1 96.12 247 GLY B N 1
ATOM 4074 C CA . GLY B 1 247 ? 5.949 -12.352 4.898 1 96.12 247 GLY B CA 1
ATOM 4075 C C . GLY B 1 247 ? 4.449 -12.57 4.91 1 96.12 247 GLY B C 1
ATOM 4076 O O . GLY B 1 247 ? 3.984 -13.711 4.844 1 96.12 247 GLY B O 1
ATOM 4077 N N . SER B 1 248 ? 3.773 -11.484 4.875 1 94.75 248 SER B N 1
ATOM 4078 C CA . SER B 1 248 ? 2.318 -11.594 4.91 1 94.75 248 SER B CA 1
ATOM 4079 C C . SER B 1 248 ? 1.781 -12.227 3.629 1 94.75 248 SER B C 1
ATOM 4081 O O . SER B 1 248 ? 2.451 -12.203 2.596 1 94.75 248 SER B O 1
ATOM 4083 N N . GLU B 1 249 ? 0.517 -12.719 3.682 1 94.44 249 GLU B N 1
ATOM 4084 C CA . GLU B 1 249 ? -0.106 -13.375 2.535 1 94.44 249 GLU B CA 1
ATOM 4085 C C . GLU B 1 249 ? -0.319 -12.391 1.389 1 94.44 249 GLU B C 1
ATOM 4087 O O . GLU B 1 249 ? -0.453 -12.797 0.232 1 94.44 249 GLU B O 1
ATOM 4092 N N . VAL B 1 250 ? -0.26 -11.141 1.679 1 94.62 250 VAL B N 1
ATOM 4093 C CA . VAL B 1 250 ? -0.554 -10.148 0.654 1 94.62 250 VAL B CA 1
ATOM 4094 C C . VAL B 1 250 ? 0.733 -9.438 0.235 1 94.62 250 VAL B C 1
ATOM 4096 O O . VAL B 1 250 ? 0.692 -8.414 -0.447 1 94.62 250 VAL B O 1
ATOM 4099 N N . GLY B 1 251 ? 1.83 -9.969 0.698 1 96.94 251 GLY B N 1
ATOM 4100 C CA . GLY B 1 251 ? 3.107 -9.406 0.289 1 96.94 251 GLY B CA 1
ATOM 4101 C C . GLY B 1 251 ? 3.486 -9.766 -1.136 1 96.94 251 GLY B C 1
ATOM 4102 O O . GLY B 1 251 ? 3.021 -10.773 -1.675 1 96.94 251 GLY B O 1
ATOM 4103 N N . LEU B 1 252 ? 4.324 -8.914 -1.715 1 97.25 252 LEU B N 1
ATOM 4104 C CA . LEU B 1 252 ? 4.918 -9.18 -3.02 1 97.25 252 LEU B CA 1
ATOM 4105 C C . LEU B 1 252 ? 6.145 -10.078 -2.883 1 97.25 252 LEU B C 1
ATOM 4107 O O . LEU B 1 252 ? 6.777 -10.117 -1.824 1 97.25 252 LEU B O 1
ATOM 4111 N N . THR B 1 253 ? 6.438 -10.797 -3.971 1 97.56 253 THR B N 1
ATOM 4112 C CA . THR B 1 253 ? 7.484 -11.805 -3.844 1 97.56 253 THR B CA 1
ATOM 4113 C C . THR B 1 253 ? 8.547 -11.625 -4.926 1 97.56 253 THR B C 1
ATOM 4115 O O . THR B 1 253 ? 8.266 -11.055 -5.984 1 97.56 253 THR B O 1
ATOM 4118 N N . GLY B 1 254 ? 9.719 -12.031 -4.57 1 97.94 254 GLY B N 1
ATOM 4119 C CA . GLY B 1 254 ? 10.828 -12.281 -5.477 1 97.94 254 GLY B CA 1
ATOM 4120 C C . GLY B 1 254 ? 11.414 -13.672 -5.332 1 97.94 254 GLY B C 1
ATOM 4121 O O . GLY B 1 254 ? 11.422 -14.234 -4.238 1 97.94 254 GLY B O 1
ATOM 4122 N N . THR B 1 255 ? 11.875 -14.219 -6.48 1 98.06 255 THR B N 1
ATOM 4123 C CA . THR B 1 255 ? 12.336 -15.602 -6.441 1 98.06 255 THR B CA 1
ATOM 4124 C C . THR B 1 255 ? 13.766 -15.711 -6.961 1 98.06 255 THR B C 1
ATOM 4126 O O . THR B 1 255 ? 14.203 -14.898 -7.781 1 98.06 255 THR B O 1
ATOM 4129 N N . ALA B 1 256 ? 14.492 -16.641 -6.395 1 98.31 256 ALA B N 1
ATOM 4130 C CA . ALA B 1 256 ? 15.828 -17.031 -6.84 1 98.31 256 ALA B CA 1
ATOM 4131 C C . ALA B 1 256 ? 16.094 -18.5 -6.543 1 98.31 256 ALA B C 1
ATOM 4133 O O . ALA B 1 256 ? 15.328 -19.141 -5.816 1 98.31 256 ALA B O 1
ATOM 4134 N N . THR B 1 257 ? 17.141 -19 -7.176 1 98.44 257 THR B N 1
ATOM 4135 C CA . THR B 1 257 ? 17.5 -20.406 -6.984 1 98.44 257 THR B CA 1
ATOM 4136 C C . THR B 1 257 ? 18.875 -20.531 -6.328 1 98.44 257 THR B C 1
ATOM 4138 O O . THR B 1 257 ? 19.781 -19.734 -6.605 1 98.44 257 THR B O 1
ATOM 4141 N N . ALA B 1 258 ? 19.016 -21.469 -5.441 1 98.31 258 ALA B N 1
ATOM 414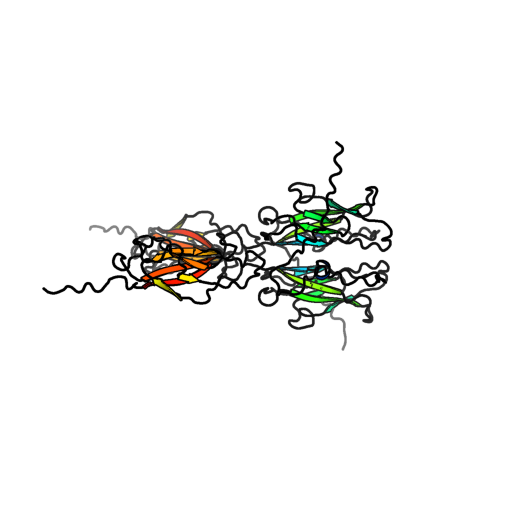2 C CA . ALA B 1 258 ? 20.281 -21.812 -4.809 1 98.31 258 ALA B CA 1
ATOM 4143 C C . ALA B 1 258 ? 20.672 -23.25 -5.125 1 98.31 258 ALA B C 1
ATOM 4145 O O . ALA B 1 258 ? 19.891 -24.188 -4.945 1 98.31 258 ALA B O 1
ATOM 4146 N N . THR B 1 259 ? 21.859 -23.391 -5.609 1 98.44 259 THR B N 1
ATOM 4147 C CA . THR B 1 259 ? 22.422 -24.719 -5.844 1 98.44 259 THR B CA 1
ATOM 4148 C C . THR B 1 259 ? 23.469 -25.047 -4.785 1 98.44 259 THR B C 1
ATOM 4150 O O . THR B 1 259 ? 24.438 -24.312 -4.605 1 98.44 259 THR B O 1
ATOM 4153 N N . ILE B 1 260 ? 23.266 -26.141 -4.078 1 97.75 260 ILE B N 1
ATOM 4154 C CA . ILE B 1 260 ? 24.172 -26.594 -3.033 1 97.75 260 ILE B CA 1
ATOM 4155 C C . ILE B 1 260 ? 24.906 -27.859 -3.488 1 97.75 260 ILE B C 1
ATOM 4157 O O . ILE B 1 260 ? 24.266 -28.844 -3.861 1 97.75 260 ILE B O 1
ATOM 4161 N N . THR B 1 261 ? 26.172 -27.828 -3.422 1 97.19 261 THR B N 1
ATOM 4162 C CA . THR B 1 261 ? 27 -28.984 -3.77 1 97.19 261 THR B CA 1
ATOM 4163 C C . THR B 1 261 ? 27.625 -29.594 -2.52 1 97.19 261 THR B C 1
ATOM 4165 O O . THR B 1 261 ? 28.266 -28.891 -1.734 1 97.19 261 THR B O 1
ATOM 4168 N N . ILE B 1 262 ? 27.391 -30.844 -2.305 1 95.5 262 ILE B N 1
ATOM 4169 C CA . ILE B 1 262 ? 28.016 -31.578 -1.21 1 95.5 262 ILE B CA 1
ATOM 4170 C C . ILE B 1 262 ? 29.391 -32.094 -1.643 1 95.5 262 ILE B C 1
ATOM 4172 O O . ILE B 1 262 ? 29.5 -32.875 -2.572 1 95.5 262 ILE B O 1
ATOM 4176 N N . THR B 1 263 ? 30.391 -31.672 -0.973 1 94.62 263 THR B N 1
ATOM 4177 C CA . THR B 1 263 ? 31.75 -32 -1.363 1 94.62 263 THR B CA 1
ATOM 4178 C C . THR B 1 263 ? 32.312 -33.125 -0.472 1 94.62 263 THR B C 1
ATOM 4180 O O . THR B 1 263 ? 31.797 -33.344 0.627 1 94.62 263 THR B O 1
ATOM 4183 N N . ASP B 1 264 ? 33.312 -33.844 -1.011 1 90.81 264 ASP B N 1
ATOM 4184 C CA . ASP B 1 264 ? 33.938 -34.969 -0.328 1 90.81 264 ASP B CA 1
ATOM 4185 C C . ASP B 1 264 ? 34.906 -34.5 0.761 1 90.81 264 ASP B C 1
ATOM 4187 O O . ASP B 1 264 ? 35.625 -33.531 0.575 1 90.81 264 ASP B O 1
ATOM 4191 N N . ARG B 1 265 ? 34.688 -35.125 1.918 1 83.19 265 ARG B N 1
ATOM 4192 C CA . ARG B 1 265 ? 35.688 -34.969 2.961 1 83.19 265 ARG B CA 1
ATOM 4193 C C . ARG B 1 265 ? 36.656 -36.125 2.943 1 83.19 265 ARG B C 1
ATOM 4195 O O . ARG B 1 265 ? 36.281 -37.281 2.742 1 83.19 265 ARG B O 1
ATOM 4202 N N . ASN B 1 266 ? 37.969 -35.938 2.66 1 71 266 ASN B N 1
ATOM 4203 C CA . ASN B 1 266 ? 38.969 -36.969 2.609 1 71 266 ASN B CA 1
ATOM 4204 C C . ASN B 1 266 ? 38.906 -37.875 3.844 1 71 266 ASN B C 1
ATOM 4206 O O . ASN B 1 266 ? 39.688 -37.688 4.785 1 71 266 ASN B O 1
ATOM 4210 N N . ASP B 1 267 ? 38.031 -38.469 4.176 1 61.12 267 ASP B N 1
ATOM 4211 C CA . ASP B 1 267 ? 37.969 -39.25 5.402 1 61.12 267 ASP B CA 1
ATOM 4212 C C . ASP B 1 267 ? 38.219 -40.719 5.117 1 61.12 267 ASP B C 1
ATOM 4214 O O . ASP B 1 267 ? 38.125 -41.562 6.016 1 61.12 267 ASP B O 1
ATOM 4218 N N . HIS B 1 268 ? 38.281 -41.188 3.846 1 60.91 268 HIS B N 1
ATOM 4219 C CA . HIS B 1 268 ? 38.656 -42.594 3.639 1 60.91 268 HIS B CA 1
ATOM 4220 C C . HIS B 1 268 ? 40.156 -42.75 3.432 1 60.91 268 HIS B C 1
ATOM 4222 O O . HIS B 1 268 ? 40.719 -42.156 2.5 1 60.91 268 HIS B O 1
ATOM 4228 N N . ALA B 1 269 ? 40.781 -43.156 4.48 1 55.72 269 ALA B N 1
ATOM 4229 C CA . ALA B 1 269 ? 42.188 -43.531 4.402 1 55.72 269 ALA B CA 1
ATOM 4230 C C . ALA B 1 269 ? 42.438 -44.562 3.301 1 55.72 269 ALA B C 1
ATOM 4232 O O . ALA B 1 269 ? 41.594 -45.469 3.096 1 55.72 269 ALA B O 1
ATOM 4233 N N . PRO B 1 270 ? 43.219 -44.125 2.348 1 56.03 270 PRO B N 1
ATOM 4234 C CA . PRO B 1 270 ? 43.531 -45.188 1.359 1 56.03 270 PRO B CA 1
ATOM 4235 C C . PRO B 1 270 ? 43.812 -46.531 1.994 1 56.03 270 PRO B C 1
ATOM 4237 O O . PRO B 1 270 ? 44.406 -46.625 3.059 1 56.03 270 PRO B O 1
ATOM 4240 N N . GLU B 1 271 ? 42.812 -47.281 2.141 1 52.53 271 GLU B N 1
ATOM 4241 C CA . GLU B 1 271 ? 43.156 -48.625 2.648 1 52.53 271 GLU B CA 1
ATOM 4242 C C . GLU B 1 271 ? 44.188 -49.312 1.765 1 52.53 271 GLU B C 1
ATOM 4244 O O . GLU B 1 271 ? 44 -49.438 0.552 1 52.53 271 GLU B O 1
ATOM 4249 N N . PHE B 1 272 ? 45.406 -49.062 2.09 1 51.72 272 PHE B N 1
ATOM 4250 C CA . PHE B 1 272 ? 46.469 -49.812 1.403 1 51.72 272 PHE B CA 1
ATOM 4251 C C . PHE B 1 272 ? 46.25 -51.312 1.546 1 51.72 272 PHE B C 1
ATOM 4253 O O . PHE B 1 272 ? 46.156 -51.844 2.662 1 51.72 272 PHE B O 1
ATOM 4260 N N . THR B 1 273 ? 45.344 -51.812 0.796 1 50.03 273 THR B N 1
ATOM 4261 C CA . THR B 1 273 ? 45.312 -53.281 0.777 1 50.03 273 THR B CA 1
ATOM 4262 C C . THR B 1 273 ? 46.688 -53.844 0.508 1 50.03 273 THR B C 1
ATOM 4264 O O . THR B 1 273 ? 47.312 -53.531 -0.508 1 50.03 273 THR B O 1
ATOM 4267 N N . HIS B 1 274 ? 47.438 -53.969 1.591 1 45.88 274 HIS B N 1
ATOM 4268 C CA . HIS B 1 274 ? 48.688 -54.75 1.479 1 45.88 274 HIS B CA 1
ATOM 4269 C C . HIS B 1 274 ? 48.406 -56.094 0.808 1 45.88 274 HIS B C 1
ATOM 4271 O O . HIS B 1 274 ? 47.562 -56.844 1.248 1 45.88 274 HIS B O 1
ATOM 4277 N N . SER B 1 275 ? 48.406 -56.094 -0.501 1 43.31 275 SER B N 1
ATOM 4278 C CA . SER B 1 275 ? 48.625 -57.438 -1.068 1 43.31 275 SER B CA 1
ATOM 4279 C C . SER B 1 275 ? 49.812 -58.156 -0.394 1 43.31 275 SER B C 1
ATOM 4281 O O . SER B 1 275 ? 50.938 -57.656 -0.412 1 43.31 275 SER B O 1
ATOM 4283 N N . LEU B 1 276 ? 49.5 -58.781 0.771 1 33.81 276 LEU B N 1
ATOM 4284 C CA . LEU B 1 276 ? 50.531 -59.781 1.042 1 33.81 276 LEU B CA 1
ATOM 4285 C C . LEU B 1 276 ? 50.562 -60.844 -0.067 1 33.81 276 LEU B C 1
ATOM 4287 O O . LEU B 1 276 ? 49.5 -61.219 -0.612 1 33.81 276 LEU B O 1
#

Radius of gyration: 33.31 Å; Cα contacts (8 Å, |Δi|>4): 1171; chains: 2; bounding box: 88×105×113 Å

Foldseek 3Di:
DDDPPVPPPPPCPPLPPPPDDPPPDSCDPCVVVVVPPPDPPVPPQQKAADEWEAEAPDDDDDWAWTDFMGGNDPPPVFQKFKDKDFDCDPDPVHVQWDAHRRGRTITGGDGDDCLVPQKTWMWMFIDGPVRHTDGDGDIYIYGYDWDLPWAWAWPDQEAEWEDEQLDAFFAWTDATDTFTSTDPVALSTQKFKDFPFKPPCPPHGPQWDAHGRTRTITGHDGSVVSHCVPTPHQKMKTKMKIWTSNPDPPTHIDIHMYIYGYDYDPPDDPPPPPPD/DDDDPPPPPPPPPPLPPPPDDPPPDSCDPCVVVVVPPPDPPVPPQQKAADEWEAEAPDDDDDWAWTDFMGGNDPPPVFQKFKDKDFDCDPDPVHDQWDAHRRGRTITGGDGDDCLVPQKTWMWMFIDGPVRHTDGDGDIYIYGYDWDLPWAWAWPDQEAEWEDEQLDAFFAWTDATDTFTSTDPVALSTQKFKDWPFKPPCPPHGPQWDAHGRTRTITGHDHSVVSDCVPTPHQKMKTKMKIWTSNPDPPTHIDIHMYIYGYDYDPPDDPPPPPPD

Secondary structure (DSSP, 8-state):
-------------------SS-S-----HHHHTT-----SS-----EE---EEEETTPPSSS-EEEEE-EE--S-TTS--EEEEEEBTTTBSSTTSEEE-TTT-EEEE-S---TTT-SEEEEEEEEE-TTS-EEEEEEEEEEEEEP-S----EES-SEEEEEEETTPPTT-EEEE--EE--S-TTSGGG--EEEEEEEES--S-TTSEEE-TTT-EEEE-S-TTT--TTTSS-SEEEEEEEEESGGG-TT--EEEEEEEEEEEPP--S--------/-------------------SS-S-----HHHHTT-----SS-----EE---EEEETTPPSSS-EEEEE-EE--S-TTS--EEEEEEBTTTBSSTTSEEE-TTT-EEEE-S---TTT-SEEEEEEEEE-TTS-EEEEEEEEEEEEEP-S----EES-SEEEEEEETTPPTT-EEEE--EE--S-TTSGGG--EEEEEEEES--S-TTSEEE-TTT-EEEE-S-TTT--TTTSS-SEEEEEEEEESGGG-TT--EEEEEEEEEEEP---S--------

Sequence (552 aa):
MFVHGVNNHVDDMAQVTIMGAPSRSPQTLREILGLSDMMPYRSKRSLLVPPMFVPENQRAPFPRLIGKSHVISSDMKEDHIFRLTGRGADQDPKGVFSINRLTGDVAVSRALDREAIAYYHLQVSTTDLSGKLVEGPVDLDVSVIDQNDNRPVFKEPRYSGEVQEGSPTGTTVMTMTAYDADDPNTDNAVLRYIIMRQLPDKPSPNMFYIDPERGDIVTVISPHQLDRETLPTTQYELEIVAKDMAGSEVGLTGTATATITITDRNDHAPEFTHSLMFVHGVNNHVDDMAQVTIMGAPSRSPQTLREILGLSDMMPYRSKRSLLVPPMFVPENQRAPFPRLIGKSHVISSDMKEDHIFRLTGRGADQDPKGVFSINRLTGDVAVSRALDREAIAYYHLQVSTTDLSGKLVEGPVDLDVSVIDQNDNRPVFKEPRYSGEVQEGSPTGTTVMTMTAYDADDPNTDNAVLRYIIMRQLPDKPSPNMFYIDPERGDIVTVISPHQLDRETLPTTQYELEIVAKDMAGSEVGLTGTATATITITDRNDHAPEFTHSL

Nearest PDB structures (foldseek):
  3k5s-assembly1_B  TM=9.690E-01  e=3.237E-33  Gallus gallus
  4nuq-assembly1_A-2  TM=9.171E-01  e=2.092E-30  Mus musculus
  4nup-assembly2_C-2  TM=9.294E-01  e=2.946E-29  Mus musculus
  4num-assembly2_D  TM=9.313E-01  e=2.797E-28  Mus musculus
  3k5r-assembly2_B  TM=4.803E-01  e=6.066E-31  Mus musculus

Solvent-accessible surface area (backbone atoms only — not comparable to full-atom values): 31125 Å² total; per-residue (Å²): 126,98,76,84,73,83,75,80,79,74,81,76,74,78,76,78,74,76,68,84,58,74,87,60,69,82,68,48,71,49,57,74,68,64,51,64,81,77,57,87,78,66,67,78,74,33,64,45,54,62,73,33,66,42,61,37,64,48,59,82,76,64,68,37,80,54,48,59,36,43,76,51,50,84,76,64,78,63,71,55,35,41,44,63,39,35,45,25,27,75,30,79,63,58,58,40,38,48,54,39,38,78,70,26,39,26,28,34,52,62,63,45,52,35,84,82,52,43,66,36,63,28,33,38,30,26,18,38,94,87,64,50,79,71,41,73,74,42,66,32,45,36,38,37,39,74,61,66,72,46,47,32,41,49,82,50,64,67,45,76,34,54,45,50,38,49,44,55,58,63,41,73,42,47,72,52,62,65,48,42,75,30,52,74,85,34,43,44,30,29,56,24,36,42,74,77,43,43,41,64,44,67,97,47,64,58,44,54,44,51,40,38,77,69,24,38,29,22,36,54,41,49,26,84,68,38,31,72,88,74,39,92,59,51,59,39,40,33,38,35,37,34,20,16,40,61,48,41,95,66,35,44,62,20,69,32,37,38,38,39,36,54,39,87,58,93,71,75,68,80,74,74,73,72,79,122,135,90,89,79,82,85,71,83,76,76,81,76,74,78,76,80,74,76,65,85,58,74,88,62,68,82,69,47,73,48,58,73,69,65,51,65,82,79,56,88,79,65,67,77,74,34,64,46,53,63,74,32,66,42,60,39,65,48,60,83,76,63,66,37,79,53,48,60,37,42,74,52,50,85,76,63,80,62,71,56,35,42,44,64,40,34,45,25,28,75,30,79,62,59,59,39,38,49,54,39,39,77,72,26,39,27,28,34,51,64,64,46,52,35,83,80,53,43,67,35,63,28,32,37,31,27,18,37,94,87,63,50,78,72,42,74,74,40,65,32,47,37,38,38,39,76,62,68,74,45,48,31,38,48,83,51,65,66,46,76,34,56,43,52,37,49,45,58,58,63,41,74,42,47,73,51,63,65,47,41,74,31,52,74,85,35,44,43,29,28,55,24,36,42,74,75,43,43,40,64,42,67,96,47,64,59,43,55,45,52,40,37,77,70,25,37,30,22,34,54,42,50,26,84,68,38,30,73,90,74,40,91,58,51,58,38,38,33,37,35,36,36,21,15,40,62,49,40,95,66,35,42,62,21,70,33,37,38,37,39,37,54,39,86,59,92,71,74,68,79,72,74,72,72,80,124